Protein AF-A0A8B6D9P3-F1 (afdb_monomer_lite)

Structure (mmCIF, N/CA/C/O backbone):
data_AF-A0A8B6D9P3-F1
#
_entry.id   AF-A0A8B6D9P3-F1
#
loop_
_atom_site.group_PDB
_atom_site.id
_atom_site.type_symbol
_atom_site.label_atom_id
_atom_site.label_alt_id
_atom_site.label_comp_id
_atom_site.label_asym_id
_atom_site.label_entity_id
_atom_site.label_seq_id
_atom_site.pdbx_PDB_ins_code
_atom_site.Cartn_x
_atom_site.Cartn_y
_atom_site.Cartn_z
_atom_site.occupancy
_atom_site.B_iso_or_equiv
_atom_site.auth_seq_id
_atom_site.auth_comp_id
_atom_site.auth_asym_id
_atom_site.auth_atom_id
_atom_site.pdbx_PDB_model_num
ATOM 1 N N . MET A 1 1 ? 43.487 22.017 25.900 1.00 60.53 1 MET A N 1
ATOM 2 C CA . MET A 1 1 ? 42.516 20.921 25.795 1.00 60.53 1 MET A CA 1
ATOM 3 C C . MET A 1 1 ? 42.635 20.328 24.406 1.00 60.53 1 MET A C 1
ATOM 5 O O . MET A 1 1 ? 42.519 21.079 23.437 1.00 60.53 1 MET A O 1
ATOM 9 N N . THR A 1 2 ? 42.967 19.046 24.309 1.00 69.00 2 THR A N 1
ATOM 10 C CA . THR A 1 2 ? 43.024 18.336 23.023 1.00 69.00 2 THR A CA 1
ATOM 11 C C . THR A 1 2 ? 41.610 18.171 22.448 1.00 69.00 2 THR A C 1
ATOM 13 O O . THR A 1 2 ? 40.619 18.300 23.165 1.00 69.00 2 THR A O 1
ATOM 16 N N . ILE A 1 3 ? 41.483 17.923 21.140 1.00 61.78 3 ILE A N 1
ATOM 17 C CA . ILE A 1 3 ? 40.172 17.680 20.505 1.00 61.78 3 ILE A CA 1
ATOM 18 C C . ILE A 1 3 ? 39.474 16.472 21.157 1.00 61.78 3 ILE A C 1
ATOM 20 O O . ILE A 1 3 ? 38.273 16.517 21.395 1.00 61.78 3 ILE A O 1
ATOM 24 N N . LEU A 1 4 ? 40.238 15.438 21.520 1.00 55.12 4 LEU A N 1
ATOM 25 C CA . LEU A 1 4 ? 39.739 14.230 22.186 1.00 55.12 4 LEU A CA 1
ATOM 26 C C . LEU A 1 4 ? 39.183 14.513 23.592 1.00 55.12 4 LEU A C 1
ATOM 28 O O . LEU A 1 4 ? 38.109 14.027 23.927 1.00 55.12 4 LEU A O 1
ATOM 32 N N . GLU A 1 5 ? 39.858 15.352 24.382 1.00 67.69 5 GLU A N 1
ATOM 33 C CA . GLU A 1 5 ? 39.357 15.792 25.695 1.00 67.69 5 GLU A CA 1
ATOM 34 C C . GLU A 1 5 ? 38.043 16.573 25.577 1.00 67.69 5 GLU A C 1
ATOM 36 O O . GLU A 1 5 ? 37.143 16.389 26.390 1.00 67.69 5 GLU A O 1
ATOM 41 N N . LYS A 1 6 ? 37.903 17.414 24.544 1.00 69.12 6 LYS A N 1
ATOM 42 C CA . LYS A 1 6 ? 36.648 18.132 24.286 1.00 69.12 6 LYS A CA 1
ATOM 43 C C . LYS A 1 6 ? 35.506 17.151 24.008 1.00 69.12 6 LYS A C 1
ATOM 45 O O . LYS A 1 6 ? 34.470 17.236 24.666 1.00 69.12 6 LYS A O 1
ATOM 50 N N . PHE A 1 7 ? 35.713 16.197 23.096 1.00 71.12 7 PHE A N 1
ATOM 51 C CA . PHE A 1 7 ? 34.711 15.176 22.769 1.00 71.12 7 PHE A CA 1
ATOM 52 C C . PHE A 1 7 ? 34.274 14.357 23.991 1.00 71.12 7 PHE A C 1
ATOM 54 O O . PHE A 1 7 ? 33.077 14.141 24.150 1.00 71.12 7 PHE A O 1
ATOM 61 N N . SER A 1 8 ? 35.201 13.978 24.879 1.00 75.94 8 SER A N 1
ATOM 62 C CA . SER A 1 8 ? 34.881 13.257 26.125 1.00 75.94 8 SER A CA 1
ATOM 63 C C . SER A 1 8 ? 33.897 14.028 27.009 1.00 75.94 8 SER A C 1
ATOM 65 O O . SER A 1 8 ? 32.928 13.463 27.497 1.00 75.94 8 SER A O 1
ATOM 67 N N . ILE A 1 9 ? 34.097 15.339 27.166 1.00 78.50 9 ILE A N 1
ATOM 68 C CA . ILE A 1 9 ? 33.238 16.189 28.008 1.00 78.50 9 ILE A CA 1
ATOM 69 C C . ILE A 1 9 ? 31.830 16.325 27.412 1.00 78.50 9 ILE A C 1
ATOM 71 O O . ILE A 1 9 ? 30.841 16.374 28.141 1.00 78.50 9 ILE A O 1
ATOM 75 N N . PHE A 1 10 ? 31.725 16.392 26.082 1.00 80.12 10 PHE A N 1
ATOM 76 C CA . PHE A 1 10 ? 30.421 16.409 25.419 1.00 80.12 10 PHE A CA 1
ATOM 77 C C . PHE A 1 10 ? 29.696 15.067 25.563 1.00 80.12 10 PHE A C 1
ATOM 79 O O . PHE A 1 10 ? 28.493 15.064 25.809 1.00 80.12 10 PHE A O 1
ATOM 86 N N . ASP A 1 11 ? 30.413 13.948 25.441 1.00 80.94 11 ASP A N 1
ATOM 87 C CA . ASP A 1 11 ? 29.839 12.614 25.629 1.00 80.94 11 ASP A CA 1
ATOM 88 C C . ASP A 1 11 ? 29.349 12.414 27.072 1.00 80.94 11 ASP A C 1
ATOM 90 O O . ASP A 1 11 ? 28.212 12.007 27.282 1.00 80.94 11 ASP A O 1
ATOM 94 N N . GLU A 1 12 ? 30.131 12.823 28.075 1.00 86.06 12 GLU A N 1
ATOM 95 C CA . GLU A 1 12 ? 29.712 12.811 29.485 1.00 86.06 12 GLU A CA 1
ATOM 96 C C . GLU A 1 12 ? 28.442 13.642 29.722 1.00 86.06 12 GLU A C 1
ATOM 98 O O . GLU A 1 12 ? 27.504 13.187 30.384 1.00 86.06 12 GLU A O 1
ATOM 103 N N . TRP A 1 13 ? 28.375 14.847 29.145 1.00 88.56 13 TRP A N 1
ATOM 104 C CA . TRP A 1 13 ? 27.174 15.678 29.212 1.00 88.56 13 TRP A CA 1
ATOM 105 C C . TRP A 1 13 ? 25.974 14.999 28.537 1.00 88.56 13 TRP A C 1
ATOM 107 O O . TRP A 1 13 ? 24.879 14.978 29.100 1.00 88.56 13 TRP A O 1
ATOM 117 N N . TYR A 1 14 ? 26.178 14.408 27.358 1.00 85.12 14 TYR A N 1
ATOM 118 C CA . TYR A 1 14 ? 25.147 13.713 26.591 1.00 85.12 14 TYR A CA 1
ATOM 119 C C . TYR A 1 14 ? 24.586 12.502 27.354 1.00 85.12 14 TYR A C 1
ATOM 121 O O . TYR A 1 14 ? 23.367 12.369 27.470 1.00 85.12 14 TYR A O 1
ATOM 129 N N . GLN A 1 15 ? 25.449 11.673 27.952 1.00 84.81 15 GLN A N 1
ATOM 130 C CA . GLN A 1 15 ? 25.033 10.544 28.795 1.00 84.81 15 GLN A CA 1
ATOM 131 C C . GLN A 1 15 ? 24.275 11.010 30.045 1.00 84.81 15 GLN A C 1
ATOM 133 O O . GLN A 1 15 ? 23.259 10.420 30.415 1.00 84.81 15 GLN A O 1
ATOM 138 N N . SER A 1 16 ? 24.711 12.110 30.667 1.00 88.88 16 SER A N 1
ATOM 139 C CA . SER A 1 16 ? 23.991 12.708 31.796 1.00 88.88 16 SER A CA 1
ATOM 140 C C . SER A 1 16 ? 22.577 13.154 31.404 1.00 88.88 16 SER A C 1
ATOM 142 O O . SER A 1 16 ? 21.635 12.909 32.156 1.00 88.88 16 SER A O 1
ATOM 144 N N . GLN A 1 17 ? 22.395 13.752 30.220 1.00 89.56 17 GLN A N 1
ATOM 145 C CA . GLN A 1 17 ? 21.062 14.145 29.750 1.00 89.56 17 GLN A CA 1
ATOM 146 C C . GLN A 1 17 ? 20.162 12.944 29.430 1.00 89.56 17 GLN A C 1
ATOM 148 O O . GLN A 1 17 ? 18.963 13.014 29.701 1.00 89.56 17 GLN A O 1
ATOM 153 N N . ILE A 1 18 ? 20.717 11.847 28.900 1.00 84.38 18 ILE A N 1
ATOM 154 C CA . ILE A 1 18 ? 19.973 10.592 28.701 1.00 84.38 18 ILE A CA 1
ATOM 155 C C . ILE A 1 18 ? 19.410 10.096 30.035 1.00 84.38 18 ILE A C 1
ATOM 157 O O . ILE A 1 18 ? 18.200 9.915 30.145 1.00 84.38 18 ILE A O 1
ATOM 161 N N . SER A 1 19 ? 20.261 9.971 31.058 1.00 87.00 19 SER A N 1
ATOM 162 C CA . SER A 1 19 ? 19.848 9.494 32.385 1.00 87.00 19 SER A CA 1
ATOM 163 C C . SER A 1 19 ? 18.734 10.354 32.993 1.00 87.00 19 SER A C 1
ATOM 165 O O . SER A 1 19 ? 17.791 9.823 33.570 1.00 87.00 19 SER A O 1
ATOM 167 N N . ILE A 1 20 ? 18.795 11.681 32.832 1.00 88.00 20 ILE A N 1
ATOM 168 C CA . ILE A 1 20 ? 17.760 12.588 33.355 1.00 88.00 20 ILE A CA 1
ATOM 169 C C . ILE A 1 20 ? 16.422 12.392 32.627 1.00 88.00 20 ILE A C 1
ATOM 171 O O . ILE A 1 20 ? 15.363 12.410 33.258 1.00 88.00 20 ILE A O 1
ATOM 175 N N . ILE A 1 21 ? 16.443 12.210 31.303 1.00 86.38 21 ILE A N 1
ATOM 176 C CA . ILE A 1 21 ? 15.225 11.935 30.526 1.00 86.38 21 ILE A CA 1
ATOM 177 C C . ILE A 1 21 ? 14.620 10.590 30.940 1.00 86.38 21 ILE A C 1
ATOM 179 O O . ILE A 1 21 ? 13.402 10.504 31.103 1.00 86.38 21 ILE A O 1
ATOM 183 N N . GLU A 1 22 ? 15.452 9.570 31.148 1.00 84.25 22 GLU A N 1
ATOM 184 C CA . GLU A 1 22 ? 15.020 8.255 31.629 1.00 84.25 22 GLU A CA 1
ATOM 185 C C . GLU A 1 22 ? 14.386 8.345 33.020 1.00 84.25 22 GLU A C 1
ATOM 187 O O . GLU A 1 22 ? 13.292 7.818 33.215 1.00 84.25 22 GLU A O 1
ATOM 192 N N . ASP A 1 23 ? 14.977 9.095 33.952 1.00 86.50 23 ASP A N 1
ATOM 193 C CA . ASP A 1 23 ? 14.409 9.324 35.286 1.00 86.50 23 ASP A CA 1
ATOM 194 C C . ASP A 1 23 ? 13.053 10.046 35.220 1.00 86.50 23 ASP A C 1
ATOM 196 O O . ASP A 1 23 ? 12.081 9.647 35.873 1.00 86.50 23 ASP A O 1
ATOM 200 N N . ILE A 1 24 ? 12.936 11.094 34.393 1.00 87.44 24 ILE A N 1
ATOM 201 C CA . ILE A 1 24 ? 11.656 11.781 34.141 1.00 87.44 24 ILE A CA 1
ATOM 202 C C . ILE A 1 24 ? 10.626 10.797 33.567 1.00 87.44 24 ILE A C 1
ATOM 204 O O . ILE A 1 24 ? 9.446 10.839 33.951 1.00 87.44 24 ILE A O 1
ATOM 208 N N . GLY A 1 25 ? 11.086 9.915 32.680 1.00 83.50 25 GLY A N 1
ATOM 209 C CA . GLY A 1 25 ? 10.365 8.777 32.132 1.00 83.50 25 GLY A CA 1
ATOM 210 C C . GLY A 1 25 ? 9.822 7.869 33.226 1.00 83.50 25 GLY A C 1
ATOM 211 O O . GLY A 1 25 ? 8.609 7.779 33.373 1.00 83.50 25 GLY A O 1
ATOM 212 N N . LEU A 1 26 ? 10.689 7.279 34.045 1.00 81.94 26 LEU A N 1
ATOM 213 C CA . LEU A 1 26 ? 10.340 6.340 35.116 1.00 81.94 26 LEU A CA 1
ATOM 214 C C . LEU A 1 26 ? 9.342 6.923 36.124 1.00 81.94 26 LEU A C 1
ATOM 216 O O . LEU A 1 26 ? 8.419 6.236 36.563 1.00 81.94 26 LEU A O 1
ATOM 220 N N . ILE A 1 27 ? 9.479 8.207 36.470 1.00 82.50 27 ILE A N 1
ATOM 221 C CA . ILE A 1 27 ? 8.565 8.878 37.407 1.00 82.50 27 ILE A CA 1
ATOM 222 C C . ILE A 1 27 ? 7.176 9.082 36.779 1.00 82.50 27 ILE A C 1
ATOM 224 O O . ILE A 1 27 ? 6.161 9.038 37.476 1.00 82.50 27 ILE A O 1
ATOM 228 N N . SER A 1 28 ? 7.115 9.376 35.480 1.00 82.31 28 SER A N 1
ATOM 229 C CA . SER A 1 28 ? 5.872 9.787 34.803 1.00 82.31 28 SER A CA 1
ATOM 230 C C . SER A 1 28 ? 5.165 8.626 34.097 1.00 82.31 28 SER A C 1
ATOM 232 O O . SER A 1 28 ? 3.953 8.675 33.873 1.00 82.31 28 SER A O 1
ATOM 234 N N . LEU A 1 29 ? 5.920 7.582 33.762 1.00 80.69 29 LEU A N 1
ATOM 235 C CA . LEU A 1 29 ? 5.552 6.428 32.952 1.00 80.69 29 LEU A CA 1
ATOM 236 C C . LEU A 1 29 ? 6.044 5.156 33.672 1.00 80.69 29 LEU A C 1
ATOM 238 O O . LEU A 1 29 ? 7.065 4.588 33.287 1.00 80.69 29 LEU A O 1
ATOM 242 N N . PRO A 1 30 ? 5.347 4.706 34.733 1.00 70.25 30 PRO A N 1
ATOM 243 C CA . PRO A 1 30 ? 5.774 3.544 35.505 1.00 70.25 30 PRO A CA 1
ATOM 244 C C . PRO A 1 30 ? 5.881 2.288 34.629 1.00 70.25 30 PRO A C 1
ATOM 246 O O . PRO A 1 30 ? 5.068 2.056 33.727 1.00 70.25 30 PRO A O 1
ATOM 249 N N . GLU A 1 31 ? 6.897 1.473 34.905 1.00 61.34 31 GLU A N 1
ATOM 250 C CA . GLU A 1 31 ? 7.169 0.246 34.158 1.00 61.34 31 GLU A CA 1
ATOM 251 C C . GLU A 1 31 ? 6.019 -0.771 34.272 1.00 61.34 31 GLU A C 1
ATOM 253 O O . GLU A 1 31 ? 5.382 -0.926 35.316 1.00 61.34 31 GLU A O 1
ATOM 258 N N . GLY A 1 32 ? 5.756 -1.496 33.179 1.00 57.75 32 GLY A N 1
ATOM 259 C CA . GLY A 1 32 ? 4.773 -2.585 33.136 1.00 57.75 32 GLY A CA 1
ATOM 260 C C . GLY A 1 32 ? 3.338 -2.182 32.767 1.00 57.75 32 GLY A C 1
ATOM 261 O O . GLY A 1 32 ? 2.469 -3.054 32.660 1.00 57.75 32 GLY A O 1
ATOM 262 N N . GLU A 1 33 ? 3.058 -0.897 32.522 1.00 57.69 33 GLU A N 1
ATOM 263 C CA . GLU A 1 33 ? 1.750 -0.464 32.021 1.00 57.69 33 GLU A CA 1
ATOM 264 C C . GLU A 1 33 ? 1.594 -0.700 30.508 1.00 57.69 33 GLU A C 1
ATOM 266 O O . GLU A 1 33 ? 2.390 -0.255 29.690 1.00 57.69 33 GLU A O 1
ATOM 271 N N . LYS A 1 34 ? 0.500 -1.369 30.112 1.00 53.56 34 LYS A N 1
ATOM 272 C CA . LYS A 1 34 ? 0.204 -1.699 28.702 1.00 53.56 34 LYS A CA 1
ATOM 273 C C . LYS A 1 34 ? -0.189 -0.501 27.833 1.00 53.56 34 LYS A C 1
ATOM 275 O O . LYS A 1 34 ? -0.298 -0.667 26.626 1.00 53.56 34 LYS A O 1
ATOM 280 N N . ASN A 1 35 ? -0.528 0.641 28.433 1.00 59.06 35 ASN A N 1
ATOM 281 C CA . ASN A 1 35 ? -0.892 1.885 27.753 1.00 59.06 35 ASN A CA 1
ATOM 282 C C . ASN A 1 35 ? -0.816 3.045 28.749 1.00 59.06 35 ASN A C 1
ATOM 284 O O . ASN A 1 35 ? -1.537 3.030 29.747 1.00 59.06 35 ASN A O 1
ATOM 288 N N . TYR A 1 36 ? -0.049 4.081 28.423 1.00 72.56 36 TYR A N 1
ATOM 289 C CA . TYR A 1 36 ? -0.008 5.303 29.220 1.00 72.56 36 TYR A CA 1
ATOM 290 C C . TYR A 1 36 ? -1.208 6.201 28.915 1.00 72.56 36 TYR A C 1
ATOM 292 O O . TYR A 1 36 ? -1.603 6.419 27.768 1.00 72.56 36 TYR A O 1
ATOM 300 N N . THR A 1 37 ? -1.814 6.739 29.963 1.00 72.19 37 THR A N 1
ATOM 301 C CA . THR A 1 37 ? -2.905 7.705 29.863 1.00 72.19 37 THR A CA 1
ATOM 302 C C . THR A 1 37 ? -2.398 9.058 29.358 1.00 72.19 37 THR A C 1
ATOM 304 O O . THR A 1 37 ? -1.258 9.449 29.599 1.00 72.19 37 THR A O 1
ATOM 307 N N . ALA A 1 38 ? -3.286 9.846 28.742 1.00 68.19 38 ALA A N 1
ATOM 308 C CA . ALA A 1 38 ? -2.976 11.223 28.338 1.00 68.19 38 ALA A CA 1
ATOM 309 C C . ALA A 1 38 ? -2.481 12.094 29.511 1.00 68.19 38 ALA A C 1
ATOM 311 O O . ALA A 1 38 ? -1.729 13.038 29.305 1.00 68.19 38 ALA A O 1
ATOM 312 N N . LYS A 1 39 ? -2.879 11.764 30.749 1.00 71.44 39 LYS A N 1
ATOM 313 C CA . LYS A 1 39 ? -2.414 12.445 31.960 1.00 71.44 39 LYS A CA 1
ATOM 314 C C . LYS A 1 39 ? -0.947 12.128 32.269 1.00 71.44 39 LYS A C 1
ATOM 316 O O . LYS A 1 39 ? -0.218 13.040 32.627 1.00 71.44 39 LYS A O 1
ATOM 321 N N . GLN A 1 40 ? -0.527 10.873 32.117 1.00 76.69 40 GLN A N 1
ATOM 322 C CA . GLN A 1 40 ? 0.861 10.441 32.335 1.00 76.69 40 GLN A CA 1
ATOM 323 C C . GLN A 1 40 ? 1.800 10.999 31.261 1.00 76.69 40 GLN A C 1
ATOM 325 O O . GLN A 1 40 ? 2.855 11.534 31.579 1.00 76.69 40 GLN A O 1
ATOM 330 N N . GLN A 1 41 ? 1.366 10.978 29.998 1.00 75.12 41 GLN A N 1
ATOM 331 C CA . GLN A 1 41 ? 2.103 11.622 28.907 1.00 75.12 41 GLN A CA 1
ATOM 332 C C . GLN A 1 41 ? 2.234 13.131 29.141 1.00 75.12 41 GLN A C 1
ATOM 334 O O . GLN A 1 41 ? 3.318 13.687 29.020 1.00 75.12 41 GLN A O 1
ATOM 339 N N . HIS A 1 42 ? 1.147 13.797 29.539 1.00 74.06 42 HIS A N 1
ATOM 340 C CA . HIS A 1 42 ? 1.189 15.216 29.883 1.00 74.06 42 HIS A CA 1
ATOM 341 C C . HIS A 1 42 ? 2.130 15.511 31.063 1.00 74.06 42 HIS A C 1
ATOM 343 O O . HIS A 1 42 ? 2.860 16.495 31.014 1.00 74.06 42 HIS A O 1
ATOM 349 N N . ASP A 1 43 ? 2.153 14.658 32.090 1.00 81.06 43 ASP A N 1
ATOM 350 C CA . ASP A 1 43 ? 3.057 14.798 33.239 1.00 81.06 43 ASP A CA 1
ATOM 351 C C . ASP A 1 43 ? 4.535 14.656 32.832 1.00 81.06 43 ASP A C 1
ATOM 353 O O . ASP A 1 43 ? 5.369 15.447 33.274 1.00 81.06 43 ASP A O 1
ATOM 357 N N . PHE A 1 44 ? 4.845 13.732 31.913 1.00 86.06 44 PHE A N 1
ATOM 358 C CA . PHE A 1 44 ? 6.174 13.622 31.305 1.00 86.06 44 PHE A CA 1
ATOM 359 C C . PHE A 1 44 ? 6.574 14.923 30.598 1.00 86.06 44 PHE A C 1
ATOM 361 O O . PHE A 1 44 ? 7.595 15.513 30.945 1.00 86.06 44 PHE A O 1
ATOM 368 N N . PHE A 1 45 ? 5.749 15.423 29.666 1.00 82.44 45 PHE A N 1
ATOM 369 C CA . PHE A 1 45 ? 6.069 16.646 28.914 1.00 82.44 45 PHE A CA 1
ATOM 370 C C . PHE A 1 45 ? 6.231 17.857 29.837 1.00 82.44 45 PHE A C 1
ATOM 372 O O . PHE A 1 45 ? 7.120 18.681 29.636 1.00 82.44 45 PHE A O 1
ATOM 379 N N . MET A 1 46 ? 5.409 17.960 30.884 1.00 84.88 46 MET A N 1
ATOM 380 C CA . MET A 1 46 ? 5.523 19.032 31.873 1.00 84.88 46 MET A CA 1
ATOM 381 C C . MET A 1 46 ? 6.851 18.976 32.636 1.00 84.88 46 MET A C 1
ATOM 383 O O . MET A 1 46 ? 7.481 20.015 32.837 1.00 84.88 46 MET A O 1
ATOM 387 N N . LYS A 1 47 ? 7.304 17.787 33.048 1.00 85.06 47 LYS A N 1
ATOM 388 C CA . LYS A 1 47 ? 8.588 17.620 33.748 1.00 85.06 47 LYS A CA 1
ATOM 389 C C . LYS A 1 47 ? 9.786 17.791 32.819 1.00 85.06 47 LYS A C 1
ATOM 391 O O . LYS A 1 47 ? 10.749 18.441 33.214 1.00 85.06 47 LYS A O 1
ATOM 396 N N . PHE A 1 48 ? 9.700 17.305 31.584 1.00 87.56 48 PHE A N 1
ATOM 397 C CA . PHE A 1 48 ? 10.716 17.521 30.557 1.00 87.56 48 PHE A CA 1
ATOM 398 C C . PHE A 1 48 ? 10.885 19.013 30.236 1.00 87.56 48 PHE A C 1
ATOM 400 O O . PHE A 1 48 ? 11.990 19.549 30.305 1.00 87.56 48 PHE A O 1
ATOM 407 N N . HIS A 1 49 ? 9.786 19.738 30.009 1.00 82.56 49 HIS A N 1
ATOM 408 C CA . HIS A 1 49 ? 9.844 21.188 29.821 1.00 82.56 49 HIS A CA 1
ATOM 409 C C . HIS A 1 49 ? 10.338 21.930 31.065 1.00 82.56 49 HIS A C 1
ATOM 411 O O . HIS A 1 49 ? 11.008 22.954 30.939 1.00 82.56 49 HIS A O 1
ATOM 417 N N . LYS A 1 50 ? 10.045 21.433 32.270 1.00 88.00 50 LYS A N 1
ATOM 418 C CA . LYS A 1 50 ? 10.604 21.996 33.503 1.00 88.00 50 LYS A CA 1
ATOM 419 C C . LYS A 1 50 ? 12.124 21.811 33.566 1.00 88.00 50 LYS A C 1
ATOM 421 O O . LYS A 1 50 ? 12.807 22.745 33.973 1.00 88.00 50 LYS A O 1
ATOM 426 N N . HIS A 1 51 ? 12.644 20.662 33.133 1.00 88.62 51 HIS A N 1
ATOM 427 C CA . HIS A 1 51 ? 14.086 20.414 33.027 1.00 88.62 51 HIS A CA 1
ATOM 428 C C . HIS A 1 51 ? 14.754 21.350 32.016 1.00 88.62 51 HIS A C 1
ATOM 430 O O . HIS A 1 51 ? 15.727 22.014 32.360 1.00 88.62 51 HIS A O 1
ATOM 436 N N . LEU A 1 52 ? 14.175 21.512 30.822 1.00 82.62 52 LEU A N 1
ATOM 437 C CA . LEU A 1 52 ? 14.684 22.435 29.793 1.00 82.62 52 LEU A CA 1
ATOM 438 C C . LEU A 1 52 ? 14.743 23.902 30.243 1.00 82.62 52 LEU A C 1
ATOM 440 O O . LEU A 1 52 ? 15.537 24.679 29.724 1.00 82.62 52 LEU A O 1
ATOM 444 N N . ASN A 1 53 ? 13.904 24.290 31.202 1.00 82.31 53 ASN A N 1
ATOM 445 C CA . ASN A 1 53 ? 13.896 25.637 31.771 1.00 82.31 53 ASN A CA 1
ATOM 446 C C . ASN A 1 53 ? 14.597 25.712 33.138 1.00 82.31 53 ASN A C 1
ATOM 448 O O . ASN A 1 53 ? 14.531 26.744 33.805 1.00 82.31 53 ASN A O 1
ATOM 452 N N . SER A 1 54 ? 15.234 24.627 33.585 1.00 86.38 54 SER A N 1
ATOM 453 C CA . SER A 1 54 ? 15.927 24.588 34.868 1.00 86.38 54 SER A CA 1
ATOM 454 C C . SER A 1 54 ? 17.250 25.349 34.804 1.00 86.38 54 SER A C 1
ATOM 456 O O . SER A 1 54 ? 17.956 25.341 33.792 1.00 86.38 54 SER A O 1
ATOM 458 N N . GLU A 1 55 ? 17.620 25.986 35.917 1.00 83.06 55 GLU A N 1
ATOM 459 C CA . GLU A 1 55 ? 18.943 26.603 36.055 1.00 83.06 55 GLU A CA 1
ATOM 460 C C . GLU A 1 55 ? 20.059 25.564 35.909 1.00 83.06 55 GLU A C 1
ATOM 462 O O . GLU A 1 55 ? 21.113 25.870 35.362 1.00 83.06 55 GLU A O 1
ATOM 467 N N . GLU A 1 56 ? 19.810 24.325 36.334 1.00 84.88 56 GLU A N 1
ATOM 468 C CA . GLU A 1 56 ? 20.735 23.201 36.210 1.00 84.88 56 GLU A CA 1
ATOM 469 C C . GLU A 1 56 ? 21.064 22.897 34.744 1.00 84.88 56 GLU A C 1
ATOM 471 O O . GLU A 1 56 ? 22.235 22.903 34.357 1.00 84.88 56 GLU A O 1
ATOM 476 N N . TYR A 1 57 ? 20.043 22.746 33.896 1.00 85.50 57 TYR A N 1
ATOM 477 C CA . TYR A 1 57 ? 20.235 22.557 32.461 1.00 85.50 57 TYR A CA 1
ATOM 478 C C . TYR A 1 57 ? 20.937 23.761 31.824 1.00 85.50 57 TYR A C 1
ATOM 480 O O . TYR A 1 57 ? 21.955 23.594 31.148 1.00 85.50 57 TYR A O 1
ATOM 488 N N . VAL A 1 58 ? 20.459 24.982 32.090 1.00 81.62 58 VAL A N 1
ATOM 489 C CA . VAL A 1 58 ? 21.045 26.213 31.535 1.00 81.62 58 VAL A CA 1
ATOM 490 C C . VAL A 1 58 ? 22.525 26.342 31.910 1.00 81.62 58 VAL A C 1
ATOM 492 O O . VAL A 1 58 ? 23.350 26.685 31.061 1.00 81.62 58 VAL A O 1
ATOM 495 N N . ASN A 1 59 ? 22.885 26.036 33.157 1.00 83.62 59 ASN A N 1
ATOM 496 C CA . ASN A 1 59 ? 24.262 26.087 33.638 1.00 83.62 59 ASN A CA 1
ATOM 497 C C . ASN A 1 59 ? 25.115 24.944 33.074 1.00 83.62 59 ASN A C 1
ATOM 499 O O . ASN A 1 59 ? 26.281 25.181 32.751 1.00 83.62 59 ASN A O 1
ATOM 503 N N . SER A 1 60 ? 24.551 23.748 32.876 1.00 85.69 60 SER A N 1
ATOM 504 C CA . SER A 1 60 ? 25.247 22.631 32.218 1.00 85.69 60 SER A CA 1
ATOM 505 C C . SER A 1 60 ? 25.613 22.976 30.769 1.00 85.69 60 SER A C 1
ATOM 507 O O . SER A 1 60 ? 26.749 22.766 30.336 1.00 85.69 60 SER A O 1
ATOM 509 N N . VAL A 1 61 ? 24.690 23.614 30.040 1.00 82.38 61 VAL A N 1
ATOM 510 C CA . VAL A 1 61 ? 24.901 24.035 28.654 1.00 82.38 61 VAL A CA 1
ATOM 511 C C . VAL A 1 61 ? 25.910 25.175 28.596 1.00 82.38 61 VAL A C 1
ATOM 513 O O . VAL A 1 61 ? 26.856 25.093 27.822 1.00 82.38 61 VAL A O 1
ATOM 516 N N . LYS A 1 62 ? 25.792 26.198 29.453 1.00 80.81 62 LYS A N 1
ATOM 517 C CA . LYS A 1 62 ? 26.781 27.291 29.532 1.00 80.81 62 LYS A CA 1
ATOM 518 C C . LYS A 1 62 ? 28.186 26.781 29.858 1.00 80.81 62 LYS A C 1
ATOM 520 O O . LYS A 1 62 ? 29.147 27.213 29.224 1.00 80.81 62 LYS A O 1
ATOM 525 N N . SER A 1 63 ? 28.301 25.847 30.803 1.00 81.62 63 SER A N 1
ATOM 526 C CA . SER A 1 63 ? 29.583 25.236 31.177 1.00 81.62 63 SER A CA 1
ATOM 527 C C . SER A 1 63 ? 30.192 24.487 29.997 1.00 81.62 63 SER A C 1
ATOM 529 O O . SER A 1 63 ? 31.356 24.707 29.669 1.00 81.62 63 SER A O 1
ATOM 531 N N . THR A 1 64 ? 29.383 23.699 29.287 1.00 80.62 64 THR A N 1
ATOM 532 C CA . THR A 1 64 ? 29.820 22.974 28.088 1.00 80.62 64 THR A CA 1
ATOM 533 C C . THR A 1 64 ? 30.221 23.945 26.973 1.00 80.62 64 THR A C 1
ATOM 535 O O . THR A 1 64 ? 31.318 23.841 26.438 1.00 80.62 64 THR A O 1
ATOM 538 N N . ILE A 1 65 ? 29.410 24.966 26.674 1.00 78.44 65 ILE A N 1
ATOM 539 C CA . ILE A 1 65 ? 29.682 25.971 25.629 1.00 78.44 65 ILE A CA 1
ATOM 540 C C . ILE A 1 65 ? 30.975 26.743 25.894 1.00 78.44 65 ILE A C 1
ATOM 542 O O . ILE A 1 65 ? 31.738 26.966 24.955 1.00 78.44 65 ILE A O 1
ATOM 546 N N . SER A 1 66 ? 31.260 27.101 27.151 1.00 75.88 66 SER A N 1
ATOM 547 C CA . SER A 1 66 ? 32.467 27.858 27.527 1.00 75.88 66 SER A CA 1
ATOM 548 C C . SER A 1 66 ? 33.786 27.160 27.145 1.00 75.88 66 SER A C 1
ATOM 550 O O . SER A 1 66 ? 34.827 27.805 27.011 1.00 75.88 66 SER A O 1
ATOM 552 N N . ILE A 1 67 ? 33.742 25.843 26.911 1.00 75.31 67 ILE A N 1
ATOM 553 C CA . ILE A 1 67 ? 34.876 25.014 26.479 1.00 75.31 67 ILE A CA 1
ATOM 554 C C . ILE A 1 67 ? 35.068 25.060 24.947 1.00 75.31 67 ILE A C 1
ATOM 556 O O . ILE A 1 67 ? 36.186 24.893 24.429 1.00 75.31 67 ILE A O 1
ATOM 560 N N . TYR A 1 68 ? 33.984 25.297 24.207 1.00 69.44 68 TYR A N 1
ATOM 561 C CA . TYR A 1 68 ? 33.940 25.263 22.744 1.00 69.44 68 TYR A CA 1
ATOM 562 C C . TYR A 1 68 ? 33.976 26.645 22.098 1.00 69.44 68 TYR A C 1
ATOM 564 O O . TYR A 1 68 ? 34.559 26.777 21.023 1.00 69.44 68 TYR A O 1
ATOM 572 N N . SER A 1 69 ? 33.434 27.673 22.754 1.00 65.69 69 SER A N 1
ATOM 573 C CA . SER A 1 69 ? 33.451 29.044 22.252 1.00 65.69 69 SER A CA 1
ATOM 574 C C . SER A 1 69 ? 33.707 30.072 23.352 1.00 65.69 69 SER A C 1
ATOM 576 O O . SER A 1 69 ? 33.203 29.953 24.466 1.00 65.69 69 SER A O 1
ATOM 578 N N . LYS A 1 70 ? 34.486 31.105 23.009 1.00 61.38 70 LYS A N 1
ATOM 579 C CA . LYS A 1 70 ? 34.688 32.315 23.822 1.00 61.38 70 LYS A CA 1
ATOM 580 C C . LYS A 1 70 ? 33.840 33.502 23.345 1.00 61.38 70 LYS A C 1
ATOM 582 O O . LYS A 1 70 ? 33.811 34.516 24.032 1.00 61.38 70 LYS A O 1
ATOM 587 N N . ASP A 1 71 ? 33.173 33.379 22.195 1.00 61.03 71 ASP A N 1
ATOM 588 C CA . ASP A 1 71 ? 32.375 34.452 21.598 1.00 61.03 71 ASP A CA 1
ATOM 589 C C . ASP A 1 71 ? 30.916 34.379 22.058 1.00 61.03 71 ASP A C 1
ATOM 591 O O . ASP A 1 71 ? 30.217 33.390 21.824 1.00 61.03 71 ASP A O 1
ATOM 595 N N . GLU A 1 72 ? 30.416 35.468 22.645 1.00 58.09 72 GLU A N 1
ATOM 596 C CA . GLU A 1 72 ? 29.028 35.573 23.121 1.00 58.09 72 GLU A CA 1
ATOM 597 C C . GLU A 1 72 ? 27.998 35.349 21.997 1.00 58.09 72 GLU A C 1
ATOM 599 O O . GLU A 1 72 ? 26.944 34.758 22.234 1.00 58.09 72 GLU A O 1
ATOM 604 N N . GLY A 1 73 ? 28.324 35.725 20.754 1.00 57.00 73 GLY A N 1
ATOM 605 C CA . GLY A 1 73 ? 27.443 35.560 19.591 1.00 57.00 73 GLY A CA 1
ATOM 606 C C . GLY A 1 73 ? 27.235 34.108 19.136 1.00 57.00 73 GLY A C 1
ATOM 607 O O . GLY A 1 73 ? 26.190 33.786 18.578 1.00 57.00 73 GLY A O 1
ATOM 608 N N . THR A 1 74 ? 28.181 33.202 19.407 1.00 61.09 74 THR A N 1
ATOM 609 C CA . THR A 1 74 ? 28.029 31.770 19.072 1.00 61.09 74 THR A CA 1
ATOM 610 C C . THR A 1 74 ? 27.322 30.984 20.176 1.00 61.09 74 THR A C 1
ATOM 612 O O . THR A 1 74 ? 26.751 29.932 19.897 1.00 61.09 74 THR A O 1
ATOM 615 N N . SER A 1 75 ? 27.272 31.511 21.404 1.00 64.62 75 SER A N 1
ATOM 616 C CA . SER A 1 75 ? 26.601 30.881 22.551 1.00 64.62 75 SER A CA 1
ATOM 617 C C . SER A 1 75 ? 25.114 30.592 22.292 1.00 64.62 75 SER A C 1
ATOM 619 O O . SER A 1 75 ? 24.620 29.520 22.637 1.00 64.62 75 SER A O 1
ATOM 621 N N . ALA A 1 76 ? 24.413 31.494 21.596 1.00 67.31 76 ALA A N 1
ATOM 622 C CA . ALA A 1 76 ? 23.007 31.303 21.234 1.00 67.31 76 ALA A CA 1
ATOM 623 C C . ALA A 1 76 ? 22.794 30.121 20.268 1.00 67.31 76 ALA A C 1
ATOM 625 O O . ALA A 1 76 ? 21.867 29.333 20.451 1.00 67.31 76 ALA A O 1
ATOM 626 N N . ILE A 1 77 ? 23.680 29.962 19.279 1.00 69.06 77 ILE A N 1
ATOM 627 C CA . ILE A 1 77 ? 23.625 28.871 18.293 1.00 69.06 77 ILE A CA 1
ATOM 628 C C . ILE A 1 77 ? 23.894 27.528 18.978 1.00 69.06 77 ILE A C 1
ATOM 630 O O . ILE A 1 77 ? 23.163 26.562 18.766 1.00 69.06 77 ILE A O 1
ATOM 634 N N . TYR A 1 78 ? 24.900 27.468 19.854 1.00 69.75 78 TYR A N 1
ATOM 635 C CA . TYR A 1 78 ? 25.174 26.252 20.616 1.00 69.75 78 TYR A CA 1
ATOM 636 C C . TYR A 1 78 ? 24.035 25.908 21.578 1.00 69.75 78 TYR A C 1
ATOM 638 O O . TYR A 1 78 ? 23.682 24.741 21.703 1.00 69.75 78 TYR A O 1
ATOM 646 N N . TYR A 1 79 ? 23.410 26.895 22.221 1.00 75.69 79 TYR A N 1
ATOM 647 C CA . TYR A 1 79 ? 22.263 26.645 23.092 1.00 75.69 79 TYR A CA 1
ATOM 648 C C . TYR A 1 79 ? 21.078 26.042 22.320 1.00 75.69 79 TYR A C 1
ATOM 650 O O . TYR A 1 79 ? 20.455 25.081 22.778 1.00 75.69 79 TYR A O 1
ATOM 658 N N . GLN A 1 80 ? 20.799 26.555 21.117 1.00 75.38 80 GLN A N 1
ATOM 659 C CA . GLN A 1 80 ? 19.790 25.986 20.218 1.00 75.38 80 GLN A CA 1
ATOM 660 C C . GLN A 1 80 ? 20.140 24.551 19.808 1.00 75.38 80 GLN A C 1
ATOM 662 O O . GLN A 1 80 ? 19.283 23.673 19.876 1.00 75.38 80 GLN A O 1
ATOM 667 N N . PHE A 1 81 ? 21.400 24.295 19.450 1.00 75.75 81 PHE A N 1
ATOM 668 C CA . PHE A 1 81 ? 21.883 22.963 19.086 1.00 75.75 81 PHE A CA 1
ATOM 669 C C . PHE A 1 81 ? 21.744 21.949 20.235 1.00 75.75 81 PHE A C 1
ATOM 671 O O . PHE A 1 81 ? 21.189 20.869 20.042 1.00 75.75 81 PHE A O 1
ATOM 678 N N . MET A 1 82 ? 22.166 22.310 21.449 1.00 79.44 82 MET A N 1
ATOM 679 C CA . MET A 1 82 ? 22.067 21.448 22.637 1.00 79.44 82 MET A CA 1
ATOM 680 C C . MET A 1 82 ? 20.610 21.161 23.017 1.00 79.44 82 MET A C 1
ATOM 682 O O . MET A 1 82 ? 20.263 20.041 23.389 1.00 79.44 82 MET A O 1
ATOM 686 N N . THR A 1 83 ? 19.730 22.147 22.838 1.00 80.44 83 THR A N 1
ATOM 687 C CA . THR A 1 83 ? 18.287 21.974 23.051 1.00 80.44 83 THR A CA 1
ATOM 688 C C . THR A 1 83 ? 17.670 21.053 21.993 1.00 80.44 83 THR A C 1
ATOM 690 O O . THR A 1 83 ? 16.843 20.205 22.320 1.00 80.44 83 THR A O 1
ATOM 693 N N . ALA A 1 84 ? 18.101 21.154 20.732 1.00 76.12 84 ALA A N 1
ATOM 694 C CA . ALA A 1 84 ? 17.667 20.247 19.670 1.00 76.12 84 ALA A CA 1
ATOM 695 C C . ALA A 1 84 ? 18.096 18.792 19.934 1.00 76.12 84 ALA A C 1
ATOM 697 O O . ALA A 1 84 ? 17.319 17.872 19.675 1.00 76.12 84 ALA A O 1
ATOM 698 N N . ILE A 1 85 ? 19.286 18.577 20.511 1.00 76.81 85 ILE A N 1
ATOM 699 C CA . ILE A 1 85 ? 19.738 17.247 20.951 1.00 76.81 85 ILE A CA 1
ATOM 700 C C . ILE A 1 85 ? 18.792 16.667 22.009 1.00 76.81 85 ILE A C 1
ATOM 702 O O . ILE A 1 85 ? 18.452 15.490 21.936 1.00 76.81 85 ILE A O 1
ATOM 706 N N . LEU A 1 86 ? 18.303 17.470 22.954 1.00 81.12 86 LEU A N 1
ATOM 707 C CA . LEU A 1 86 ? 17.360 16.993 23.972 1.00 81.12 86 LEU A CA 1
ATOM 708 C C . LEU A 1 86 ? 15.995 16.607 23.400 1.00 81.12 86 LEU A C 1
ATOM 710 O O . LEU A 1 86 ? 15.458 15.577 23.791 1.00 81.12 86 LEU A O 1
ATOM 714 N N . PHE A 1 87 ? 15.461 17.360 22.436 1.00 76.19 87 PHE A N 1
ATOM 715 C CA . PHE A 1 87 ? 14.250 16.948 21.709 1.00 76.19 87 PHE A CA 1
ATOM 716 C C . PHE A 1 87 ? 14.470 15.661 20.898 1.00 76.19 87 PHE A C 1
ATOM 718 O O . PHE A 1 87 ? 13.564 14.837 20.756 1.00 76.19 87 PHE A O 1
ATOM 725 N N . TYR A 1 88 ? 15.681 15.455 20.375 1.00 74.06 88 TYR A N 1
ATOM 726 C CA . TYR A 1 88 ? 16.049 14.196 19.731 1.00 74.06 88 TYR A CA 1
ATOM 727 C C . TYR A 1 88 ? 16.096 13.030 20.734 1.00 74.06 88 TYR A C 1
ATOM 729 O O . TYR A 1 88 ? 15.551 11.963 20.450 1.00 74.06 88 TYR A O 1
ATOM 737 N N . LEU A 1 89 ? 16.684 13.235 21.916 1.00 75.94 89 LEU A N 1
ATOM 738 C CA . LEU A 1 89 ? 16.728 12.242 22.993 1.00 75.94 89 LEU A CA 1
ATOM 739 C C . LEU A 1 89 ? 15.333 11.903 23.535 1.00 75.94 89 LEU A C 1
ATOM 741 O O . LEU A 1 89 ? 15.019 10.731 23.718 1.00 75.94 89 LEU A O 1
ATOM 745 N N . GLU A 1 90 ? 14.472 12.905 23.716 1.00 81.88 90 GLU A N 1
ATOM 746 C CA . GLU A 1 90 ? 13.065 12.732 24.091 1.00 81.88 90 GLU A CA 1
ATOM 747 C C . GLU A 1 90 ? 12.334 11.827 23.093 1.00 81.88 90 GLU A C 1
ATOM 749 O O . GLU A 1 90 ? 11.666 10.859 23.463 1.00 81.88 90 GLU A O 1
ATOM 754 N N . ARG A 1 91 ? 12.490 12.115 21.798 1.00 74.94 91 ARG A N 1
ATOM 755 C CA . ARG A 1 91 ? 11.894 11.303 20.741 1.00 74.94 91 ARG A CA 1
ATOM 756 C C . ARG A 1 91 ? 12.434 9.878 20.765 1.00 74.94 91 ARG A C 1
ATOM 758 O O . ARG A 1 91 ? 11.651 8.949 20.600 1.00 74.94 91 ARG A O 1
ATOM 765 N N . ARG A 1 92 ? 13.740 9.704 20.976 1.00 73.94 92 ARG A N 1
ATOM 766 C CA . ARG A 1 92 ? 14.374 8.385 21.071 1.00 73.94 92 ARG A CA 1
ATOM 767 C C . ARG A 1 92 ? 13.816 7.573 22.240 1.00 73.94 92 ARG A C 1
ATOM 769 O O . ARG A 1 92 ? 13.423 6.435 22.030 1.00 73.94 92 ARG A O 1
ATOM 776 N N . PHE A 1 93 ? 13.661 8.185 23.412 1.00 77.69 93 PHE A N 1
ATOM 777 C CA . PHE A 1 93 ? 13.026 7.556 24.570 1.00 77.69 93 PHE A CA 1
ATOM 778 C C . PHE A 1 93 ? 11.614 7.025 24.239 1.00 77.69 93 PHE A C 1
ATOM 780 O O . PHE A 1 93 ? 11.281 5.883 24.553 1.00 77.69 93 PHE A O 1
ATOM 787 N N . PHE A 1 94 ? 10.794 7.800 23.518 1.00 69.56 94 PHE A N 1
ATOM 788 C CA . PHE A 1 94 ? 9.476 7.337 23.059 1.00 69.56 94 PHE A CA 1
ATOM 789 C C . PHE A 1 94 ? 9.513 6.330 21.902 1.00 69.56 94 PHE A C 1
ATOM 791 O O . PHE A 1 94 ? 8.535 5.605 21.720 1.00 69.56 94 PHE A O 1
ATOM 798 N N . GLU A 1 95 ? 10.578 6.298 21.101 1.00 68.06 95 GLU A N 1
ATOM 799 C CA . GLU A 1 95 ? 10.785 5.298 20.045 1.00 68.06 95 GLU A CA 1
ATOM 800 C C . GLU A 1 95 ? 11.252 3.948 20.610 1.00 68.06 95 GLU A C 1
ATOM 802 O O . GLU A 1 95 ? 10.930 2.922 20.013 1.00 68.06 95 GLU A O 1
ATOM 807 N N . ASP A 1 96 ? 11.909 3.941 21.775 1.00 65.50 96 ASP A N 1
ATOM 808 C CA . ASP A 1 96 ? 12.334 2.733 22.496 1.00 65.50 96 ASP A CA 1
ATOM 809 C C . ASP A 1 96 ? 11.210 2.162 23.394 1.00 65.50 96 ASP A C 1
ATOM 811 O O . ASP A 1 96 ? 11.098 0.949 23.581 1.00 65.50 96 ASP A O 1
ATOM 815 N N . LEU A 1 97 ? 10.280 3.004 23.857 1.00 63.75 97 LEU A N 1
ATOM 816 C CA . LEU A 1 97 ? 9.101 2.632 24.659 1.00 63.75 97 LEU A CA 1
ATOM 817 C C . LEU A 1 97 ? 8.174 1.526 24.070 1.00 63.75 97 LEU A C 1
ATOM 819 O O . LEU A 1 97 ? 7.646 0.719 24.841 1.00 63.75 97 LEU A O 1
ATOM 823 N N . PRO A 1 98 ? 7.945 1.415 22.742 1.00 53.31 98 PRO A N 1
ATOM 824 C CA . PRO A 1 98 ? 7.121 0.372 22.129 1.00 53.31 98 PRO A CA 1
ATOM 825 C C . PRO A 1 98 ? 7.680 -1.039 22.320 1.00 53.31 98 PRO A C 1
ATOM 827 O O . PRO A 1 98 ? 6.899 -1.986 22.310 1.00 53.31 98 PRO A O 1
ATOM 830 N N . SER A 1 99 ? 8.990 -1.193 22.556 1.00 48.72 99 SER A N 1
ATOM 831 C CA . SER A 1 99 ? 9.597 -2.501 22.846 1.00 48.72 99 SER A CA 1
ATOM 832 C C . SER A 1 99 ? 9.125 -3.105 24.184 1.00 48.72 99 SER A C 1
ATOM 834 O O . SER A 1 99 ? 9.187 -4.320 24.371 1.00 48.72 99 SER A O 1
ATOM 836 N N . HIS A 1 100 ? 8.542 -2.288 25.074 1.00 41.03 100 HIS A N 1
ATOM 837 C CA . HIS A 1 100 ? 7.924 -2.709 26.340 1.00 41.03 100 HIS A CA 1
ATOM 838 C C . HIS A 1 100 ? 6.389 -2.821 26.282 1.00 41.03 100 HIS A C 1
ATOM 840 O O . HIS A 1 100 ? 5.760 -3.388 27.182 1.00 41.03 100 HIS A O 1
ATOM 846 N N . LEU A 1 101 ? 5.759 -2.320 25.217 1.00 43.31 101 LEU A N 1
ATOM 847 C CA . LEU A 1 101 ? 4.315 -2.379 25.022 1.00 43.31 101 LEU A CA 1
ATOM 848 C C . LEU A 1 101 ? 3.971 -3.643 24.233 1.00 43.31 101 LEU A C 1
ATOM 850 O O . LEU A 1 101 ? 3.891 -3.635 23.009 1.00 43.31 101 LEU A O 1
ATOM 854 N N . ASN A 1 102 ? 3.724 -4.736 24.958 1.00 39.47 102 ASN A N 1
ATOM 855 C CA . ASN A 1 102 ? 3.122 -5.957 24.418 1.00 39.47 102 ASN A CA 1
ATOM 856 C C . ASN A 1 102 ? 1.725 -5.644 23.839 1.00 39.47 102 ASN A C 1
ATOM 858 O O . ASN A 1 102 ? 0.694 -5.798 24.506 1.00 39.47 102 ASN A O 1
ATOM 862 N N . LEU A 1 103 ? 1.684 -5.180 22.590 1.00 44.41 103 LEU A N 1
ATOM 863 C CA . LEU A 1 103 ? 0.476 -5.115 21.784 1.00 44.41 103 LEU A CA 1
ATOM 864 C C . LEU A 1 103 ? 0.067 -6.557 21.492 1.00 44.41 103 LEU A C 1
ATOM 866 O O . LEU A 1 103 ? 0.650 -7.226 20.645 1.00 44.41 103 LEU A O 1
ATOM 870 N N . GLN A 1 104 ? -0.935 -7.049 22.223 1.00 42.22 104 GLN A N 1
ATOM 871 C CA . GLN A 1 104 ? -1.586 -8.306 21.874 1.00 42.22 104 GLN A CA 1
ATOM 872 C C . GLN A 1 104 ? -2.044 -8.236 20.416 1.00 42.22 104 GLN A C 1
ATOM 874 O O . GLN A 1 104 ? -2.779 -7.322 20.032 1.00 42.22 104 GLN A O 1
ATOM 879 N N . GLU A 1 105 ? -1.607 -9.214 19.625 1.00 41.91 105 GLU A N 1
ATOM 880 C CA . GLU A 1 105 ? -2.039 -9.389 18.245 1.00 41.91 105 GLU A CA 1
ATOM 881 C C . GLU A 1 105 ? -3.576 -9.414 18.181 1.00 41.91 105 GLU A C 1
ATOM 883 O O . GLU A 1 105 ? -4.205 -10.249 18.840 1.00 41.91 105 GLU A O 1
ATOM 888 N N . PRO A 1 106 ? -4.222 -8.538 17.394 1.00 43.16 106 PRO A N 1
ATOM 889 C CA . PRO A 1 106 ? -5.649 -8.656 17.164 1.00 43.16 106 PRO A CA 1
ATOM 890 C C . PRO A 1 106 ? -5.924 -9.931 16.354 1.00 43.16 106 PRO A C 1
ATOM 892 O O . PRO A 1 106 ? -5.535 -10.043 15.190 1.00 43.16 106 PRO A O 1
ATOM 895 N N . GLU A 1 107 ? -6.655 -10.874 16.958 1.00 44.22 107 GLU A N 1
ATOM 896 C CA . GLU A 1 107 ? -7.081 -12.153 16.357 1.00 44.22 107 GLU A CA 1
ATOM 897 C C . GLU A 1 107 ? -7.752 -11.987 14.978 1.00 44.22 107 GLU A C 1
ATOM 899 O O . GLU A 1 107 ? -7.720 -12.888 14.145 1.00 44.22 107 GLU A O 1
ATOM 904 N N . SER A 1 108 ? -8.315 -10.811 14.692 1.00 44.03 108 SER A N 1
ATOM 905 C CA . SER A 1 108 ? -9.046 -10.508 13.460 1.00 44.03 108 SER A CA 1
ATOM 906 C C . SER A 1 108 ? -8.189 -10.256 12.211 1.00 44.03 108 SER A C 1
ATOM 908 O O . SER A 1 108 ? -8.769 -10.070 11.145 1.00 44.03 108 SER A O 1
ATOM 910 N N . ILE A 1 109 ? -6.853 -10.219 12.310 1.00 46.47 109 ILE A N 1
ATOM 911 C CA . ILE A 1 109 ? -5.963 -10.033 11.139 1.00 46.47 109 ILE A CA 1
ATOM 912 C C . ILE A 1 109 ? -5.145 -11.300 10.830 1.00 46.47 109 ILE A C 1
ATOM 914 O O . ILE A 1 109 ? -4.453 -11.358 9.819 1.00 46.47 109 ILE A O 1
ATOM 918 N N . LYS A 1 110 ? -5.286 -12.368 11.629 1.00 44.03 110 LYS A N 1
ATOM 919 C CA . LYS A 1 110 ? -4.565 -13.630 11.388 1.00 44.03 110 LYS A CA 1
ATOM 920 C C . LYS A 1 110 ? -4.998 -14.371 10.123 1.00 44.03 110 LYS A C 1
ATOM 922 O O . LYS A 1 110 ? -4.233 -15.181 9.625 1.00 44.03 110 LYS A O 1
ATOM 927 N N . ASN A 1 111 ? -6.174 -14.072 9.573 1.00 41.75 111 ASN A N 1
ATOM 928 C CA . ASN A 1 111 ? -6.743 -14.859 8.484 1.00 41.75 111 ASN A CA 1
ATOM 929 C C . ASN A 1 111 ? -7.225 -13.962 7.337 1.00 41.75 111 ASN A C 1
ATOM 931 O O . ASN A 1 111 ? -8.428 -13.800 7.131 1.00 41.75 111 ASN A O 1
ATOM 935 N N . ILE A 1 112 ? -6.299 -13.397 6.557 1.00 46.81 112 ILE A N 1
ATOM 936 C CA . ILE A 1 112 ? -6.585 -13.290 5.122 1.00 46.81 112 ILE A CA 1
ATOM 937 C C . ILE A 1 112 ? -6.360 -14.711 4.606 1.00 46.81 112 ILE A C 1
ATOM 939 O O . ILE A 1 112 ? -5.231 -15.191 4.713 1.00 46.81 112 ILE A O 1
ATOM 943 N N . PRO A 1 113 ? -7.397 -15.427 4.142 1.00 39.19 113 PRO A N 1
ATOM 944 C CA . PRO A 1 113 ? -7.193 -16.761 3.614 1.00 39.19 113 PRO A CA 1
ATOM 945 C C . PRO A 1 113 ? -6.186 -16.665 2.468 1.00 39.19 113 PRO A C 1
ATOM 947 O O . PRO A 1 113 ? -6.433 -15.986 1.472 1.00 39.19 113 PRO A O 1
ATOM 950 N N . THR A 1 114 ? -5.061 -17.361 2.620 1.00 45.66 114 THR A N 1
ATOM 951 C CA . THR A 1 114 ? -4.127 -17.758 1.558 1.00 45.66 114 THR A CA 1
ATOM 952 C C . THR A 1 114 ? -4.798 -18.788 0.645 1.00 45.66 114 THR A C 1
ATOM 954 O O . THR A 1 114 ? -4.286 -19.876 0.419 1.00 45.66 114 THR A O 1
ATOM 957 N N . SER A 1 115 ? -6.015 -18.486 0.197 1.00 45.53 115 SER A N 1
ATOM 958 C CA . SER A 1 115 ? -6.633 -19.178 -0.921 1.00 45.53 115 SER A CA 1
ATOM 959 C C . SER A 1 115 ? -5.915 -18.680 -2.164 1.00 45.53 115 SER A C 1
ATOM 961 O O . SER A 1 115 ? -6.038 -17.500 -2.495 1.00 45.53 115 SER A O 1
ATOM 963 N N . ASP A 1 116 ? -5.168 -19.563 -2.826 1.00 52.03 116 ASP A N 1
ATOM 964 C CA . ASP A 1 116 ? -4.499 -19.261 -4.098 1.00 52.03 116 ASP A CA 1
ATOM 965 C C . ASP A 1 116 ? -5.504 -18.843 -5.192 1.00 52.03 116 ASP A C 1
ATOM 967 O O . ASP A 1 116 ? -5.149 -18.133 -6.132 1.00 52.03 116 ASP A O 1
ATOM 971 N N . GLU A 1 117 ? -6.790 -19.186 -5.045 1.00 60.06 117 GLU A N 1
ATOM 972 C CA . GLU A 1 117 ? -7.848 -18.712 -5.936 1.00 60.06 117 GLU A CA 1
ATOM 973 C C . GLU A 1 117 ? -8.396 -17.348 -5.500 1.00 60.06 117 GLU A C 1
ATOM 975 O O . GLU A 1 117 ? -9.178 -17.208 -4.553 1.00 60.06 117 GLU A O 1
ATOM 980 N N . LEU A 1 118 ? -7.988 -16.316 -6.238 1.00 72.00 118 LEU A N 1
ATOM 981 C CA . LEU A 1 118 ? -8.562 -14.981 -6.157 1.00 72.00 118 LEU A CA 1
ATOM 982 C C . LEU A 1 118 ? -9.927 -14.933 -6.847 1.00 72.00 118 LEU A C 1
ATOM 984 O O . LEU A 1 118 ? -10.091 -15.384 -7.980 1.00 72.00 118 LEU A O 1
ATOM 988 N N . SER A 1 119 ? -10.902 -14.289 -6.201 1.00 81.06 119 SER A N 1
ATOM 989 C CA . SER A 1 119 ? -12.211 -14.063 -6.817 1.00 81.06 119 SER A CA 1
ATOM 990 C C . SER A 1 119 ? -12.083 -13.280 -8.128 1.00 81.06 119 SER A C 1
ATOM 992 O O . SER A 1 119 ? -11.193 -12.441 -8.285 1.00 81.06 119 SER A O 1
ATOM 994 N N . SER A 1 120 ? -13.003 -13.514 -9.065 1.00 77.38 120 SER A N 1
ATOM 995 C CA . SER A 1 120 ? -13.041 -12.808 -10.354 1.00 77.38 120 SER A CA 1
ATOM 996 C C . SER A 1 120 ? -12.964 -11.266 -10.212 1.00 77.38 120 SER A C 1
ATOM 998 O O . SER A 1 120 ? -12.093 -10.647 -10.834 1.00 77.38 120 SER A O 1
ATOM 1000 N N . PRO A 1 121 ? -13.700 -10.624 -9.273 1.00 82.69 121 PRO A N 1
ATOM 1001 C CA . PRO A 1 121 ? -13.550 -9.191 -9.000 1.00 82.69 121 PRO A CA 1
ATOM 1002 C C . PRO A 1 121 ? -12.163 -8.764 -8.502 1.00 82.69 121 PRO A C 1
ATOM 1004 O O . PRO A 1 121 ? -11.709 -7.654 -8.801 1.00 82.69 121 PRO A O 1
ATOM 1007 N N . ALA A 1 122 ? -11.497 -9.618 -7.716 1.00 83.25 122 ALA A N 1
ATOM 1008 C CA . ALA A 1 122 ? -10.154 -9.360 -7.210 1.00 83.25 122 ALA A CA 1
ATOM 1009 C C . ALA A 1 122 ? -9.114 -9.468 -8.333 1.00 83.25 122 ALA A C 1
ATOM 1011 O O . ALA A 1 122 ? -8.286 -8.571 -8.465 1.00 83.25 122 ALA A O 1
ATOM 1012 N N . ARG A 1 123 ? -9.215 -10.490 -9.191 1.00 87.56 123 ARG A N 1
ATOM 1013 C CA . ARG A 1 123 ? -8.364 -10.660 -10.381 1.00 87.56 123 ARG A CA 1
ATOM 1014 C C . ARG A 1 123 ? -8.495 -9.480 -11.344 1.00 87.56 123 ARG A C 1
ATOM 1016 O O . ARG A 1 123 ? -7.493 -8.868 -11.708 1.00 87.56 123 ARG A O 1
ATOM 1023 N N . GLY A 1 124 ? -9.726 -9.058 -11.648 1.00 88.00 124 GLY A N 1
ATOM 1024 C CA . GLY A 1 124 ? -9.974 -7.855 -12.453 1.00 88.00 124 GLY A CA 1
ATOM 1025 C C . GLY A 1 124 ? -9.406 -6.575 -11.828 1.00 88.00 124 GLY A C 1
ATOM 1026 O O . GLY A 1 124 ? -8.885 -5.711 -12.529 1.00 88.00 124 GLY A O 1
ATOM 1027 N N . LYS A 1 125 ? -9.428 -6.448 -10.492 1.00 89.00 125 LYS A N 1
ATOM 1028 C CA . LYS A 1 125 ? -8.797 -5.311 -9.797 1.00 89.00 125 LYS A CA 1
ATOM 1029 C C . LYS A 1 125 ? -7.274 -5.315 -9.956 1.00 89.00 125 LYS A C 1
ATOM 1031 O O . LYS A 1 125 ? -6.705 -4.246 -10.164 1.00 89.00 125 LYS A O 1
ATOM 1036 N N . ILE A 1 126 ? -6.628 -6.478 -9.859 1.00 91.75 126 ILE A N 1
ATOM 1037 C CA . ILE A 1 126 ? -5.179 -6.604 -10.075 1.00 91.75 126 ILE A CA 1
ATOM 1038 C C . ILE A 1 126 ? -4.848 -6.160 -11.494 1.00 91.75 126 ILE A C 1
ATOM 1040 O O . ILE A 1 126 ? -4.090 -5.211 -11.663 1.00 91.75 126 ILE A O 1
ATOM 1044 N N . ARG A 1 127 ? -5.513 -6.749 -12.493 1.00 91.25 127 ARG A N 1
ATOM 1045 C CA . ARG A 1 127 ? -5.328 -6.420 -13.911 1.00 91.25 127 ARG A CA 1
ATOM 1046 C C . ARG A 1 127 ? -5.511 -4.927 -14.198 1.00 91.25 127 ARG A C 1
ATOM 1048 O O . ARG A 1 127 ? -4.694 -4.334 -14.901 1.00 91.25 127 ARG A O 1
ATOM 1055 N N . TYR A 1 128 ? -6.515 -4.300 -13.583 1.00 91.00 128 TYR A N 1
ATOM 1056 C CA . TYR A 1 128 ? -6.730 -2.856 -13.663 1.00 91.00 128 TYR A CA 1
ATOM 1057 C C . TYR A 1 128 ? -5.547 -2.043 -13.107 1.00 91.00 128 TYR A C 1
ATOM 1059 O O . TYR A 1 128 ? -5.042 -1.136 -13.772 1.00 91.00 128 TYR A O 1
ATOM 1067 N N . ILE A 1 129 ? -5.091 -2.360 -11.889 1.00 92.19 129 ILE A N 1
ATOM 1068 C CA . ILE A 1 129 ? -3.976 -1.652 -11.238 1.00 92.19 129 ILE A CA 1
ATOM 1069 C C . ILE A 1 129 ? -2.688 -1.831 -12.046 1.00 92.19 129 ILE A C 1
ATOM 1071 O O . ILE A 1 129 ? -1.951 -0.868 -12.247 1.00 92.19 129 ILE A O 1
ATOM 1075 N N . SER A 1 130 ? -2.437 -3.032 -12.556 1.00 94.25 130 SER A N 1
ATOM 1076 C CA . SER A 1 130 ? -1.296 -3.342 -13.415 1.00 94.25 130 SER A CA 1
ATOM 1077 C C . SER A 1 130 ? -1.298 -2.516 -14.703 1.00 94.25 130 SER A C 1
ATOM 1079 O O . SER A 1 130 ? -0.283 -1.910 -15.051 1.00 94.25 130 SER A O 1
ATOM 1081 N N . GLY A 1 131 ? -2.454 -2.406 -15.367 1.00 92.88 131 GLY A N 1
ATOM 1082 C CA . GLY A 1 131 ? -2.632 -1.530 -16.526 1.00 92.88 131 GLY A CA 1
ATOM 1083 C C . GLY A 1 131 ? -2.342 -0.063 -16.202 1.00 92.88 131 GLY A C 1
ATOM 1084 O O . GLY A 1 131 ? -1.630 0.616 -16.945 1.00 92.88 131 GLY A O 1
ATOM 1085 N N . TYR A 1 132 ? -2.809 0.415 -15.045 1.00 92.44 132 TYR A N 1
ATOM 1086 C CA . TYR A 1 132 ? -2.487 1.753 -14.543 1.00 92.44 132 TYR A CA 1
ATOM 1087 C C . TYR A 1 132 ? -0.978 1.954 -14.317 1.00 92.44 132 TYR A C 1
ATOM 1089 O O . TYR A 1 132 ? -0.437 2.987 -14.719 1.00 92.44 132 TYR A O 1
ATOM 1097 N N . VAL A 1 133 ? -0.280 0.980 -13.720 1.00 95.12 133 VAL A N 1
ATOM 1098 C CA . VAL A 1 133 ? 1.173 1.049 -13.487 1.00 95.12 133 VAL A CA 1
ATOM 1099 C C . VAL A 1 133 ? 1.921 1.216 -14.808 1.00 95.12 133 VAL A C 1
ATOM 1101 O O . VAL A 1 133 ? 2.698 2.164 -14.950 1.00 95.12 133 VAL A O 1
ATOM 1104 N N . LEU A 1 134 ? 1.645 0.367 -15.803 1.00 94.88 134 LEU A N 1
ATOM 1105 C CA . LEU A 1 134 ? 2.309 0.464 -17.106 1.00 94.88 134 LEU A CA 1
ATOM 1106 C C . LEU A 1 134 ? 1.950 1.759 -17.841 1.00 94.88 134 LEU A C 1
ATOM 1108 O O . LEU A 1 134 ? 2.832 2.407 -18.405 1.00 94.88 134 LEU A O 1
ATOM 1112 N N . ALA A 1 135 ? 0.689 2.196 -17.785 1.00 92.81 135 ALA A N 1
ATOM 1113 C CA . ALA A 1 135 ? 0.274 3.479 -18.349 1.00 92.81 135 ALA A CA 1
ATOM 1114 C C . ALA A 1 135 ? 1.064 4.650 -17.741 1.00 92.81 135 ALA A C 1
ATOM 1116 O O . ALA A 1 135 ? 1.551 5.521 -18.467 1.00 92.81 135 ALA A O 1
ATOM 1117 N N . LYS A 1 136 ? 1.242 4.654 -16.413 1.00 94.19 136 LYS A N 1
ATOM 1118 C CA . LYS A 1 136 ? 1.984 5.700 -15.702 1.00 94.19 136 LYS A CA 1
ATOM 1119 C C . LYS A 1 136 ? 3.470 5.685 -16.063 1.00 94.19 136 LYS A C 1
ATOM 1121 O O . LYS A 1 136 ? 4.041 6.753 -16.285 1.00 94.19 136 LYS A O 1
ATOM 1126 N N . LEU A 1 137 ? 4.084 4.506 -16.176 1.00 95.00 137 LEU A N 1
ATOM 1127 C CA . LEU A 1 137 ? 5.475 4.372 -16.619 1.00 95.00 137 LEU A CA 1
ATOM 1128 C C . LEU A 1 137 ? 5.669 4.890 -18.048 1.00 95.00 137 LEU A C 1
ATOM 1130 O O . LEU A 1 137 ? 6.542 5.728 -18.273 1.00 95.00 137 LEU A O 1
ATOM 1134 N N . LYS A 1 138 ? 4.808 4.481 -18.990 1.00 94.31 138 LYS A N 1
ATOM 1135 C CA . LYS A 1 138 ? 4.840 4.966 -20.381 1.00 94.31 138 LYS A CA 1
ATOM 1136 C C . LYS A 1 138 ? 4.667 6.481 -20.447 1.00 94.31 138 LYS A C 1
ATOM 1138 O O . LYS A 1 138 ? 5.404 7.158 -21.156 1.00 94.31 138 LYS A O 1
ATOM 1143 N N . HIS A 1 139 ? 3.743 7.040 -19.671 1.00 93.69 139 HIS A N 1
ATOM 1144 C CA . HIS A 1 139 ? 3.553 8.487 -19.600 1.00 93.69 139 HIS A CA 1
ATOM 1145 C C . HIS A 1 139 ? 4.811 9.215 -19.098 1.00 93.69 139 HIS A C 1
ATOM 1147 O O . HIS A 1 139 ? 5.263 10.172 -19.729 1.00 93.69 139 HIS A O 1
ATOM 1153 N N . ASN A 1 140 ? 5.423 8.727 -18.016 1.00 93.31 140 ASN A N 1
ATOM 1154 C CA . ASN A 1 140 ? 6.649 9.306 -17.468 1.00 93.31 140 ASN A CA 1
ATOM 1155 C C . ASN A 1 140 ? 7.814 9.230 -18.469 1.00 93.31 140 ASN A C 1
ATOM 1157 O O . ASN A 1 140 ? 8.548 10.206 -18.628 1.00 93.31 140 ASN A O 1
ATOM 1161 N N . LEU A 1 141 ? 7.974 8.105 -19.177 1.00 93.19 141 LEU A N 1
ATOM 1162 C CA . LEU A 1 141 ? 8.976 7.981 -20.239 1.00 93.19 141 LEU A CA 1
ATOM 1163 C C . LEU A 1 141 ? 8.687 8.926 -21.407 1.00 93.19 141 LEU A C 1
ATOM 1165 O O . LEU A 1 141 ? 9.604 9.579 -21.888 1.00 93.19 141 LEU A O 1
ATOM 1169 N N . SER A 1 142 ? 7.427 9.067 -21.826 1.00 92.69 142 SER A N 1
ATOM 1170 C CA . SER A 1 142 ? 7.038 9.995 -22.895 1.00 92.69 142 SER A CA 1
ATOM 1171 C C . SER A 1 142 ? 7.415 11.441 -22.560 1.00 92.69 142 SER A C 1
ATOM 1173 O O . SER A 1 142 ? 7.945 12.151 -23.416 1.00 92.69 142 SER A O 1
ATOM 1175 N N . ILE A 1 143 ? 7.218 11.863 -21.306 1.00 92.19 143 ILE A N 1
ATOM 1176 C CA . ILE A 1 143 ? 7.672 13.174 -20.824 1.00 92.19 143 ILE A CA 1
ATOM 1177 C C . ILE A 1 143 ? 9.200 13.272 -20.886 1.00 92.19 143 ILE A C 1
ATOM 1179 O O . ILE A 1 143 ? 9.724 14.238 -21.436 1.00 92.19 143 ILE A O 1
ATOM 1183 N N . LYS A 1 144 ? 9.929 12.267 -20.377 1.00 91.56 144 LYS A N 1
ATOM 1184 C CA . LYS A 1 144 ? 11.403 12.256 -20.402 1.00 91.56 144 LYS A CA 1
ATOM 1185 C C . LYS A 1 144 ? 11.963 12.320 -21.826 1.00 91.56 144 LYS A C 1
ATOM 1187 O O . LYS A 1 144 ? 12.924 13.052 -22.055 1.00 91.56 144 LYS A O 1
ATOM 1192 N N . ILE A 1 145 ? 11.360 11.594 -22.769 1.00 90.94 145 ILE A N 1
ATOM 1193 C CA . ILE A 1 145 ? 11.719 11.633 -24.192 1.00 90.94 145 ILE A CA 1
ATOM 1194 C C . ILE A 1 145 ? 11.482 13.042 -24.727 1.00 90.94 145 ILE A C 1
ATOM 1196 O O . ILE A 1 145 ? 12.417 13.654 -25.229 1.00 90.94 145 ILE A O 1
ATOM 1200 N N . ARG A 1 146 ? 10.275 13.598 -24.547 1.00 88.94 146 ARG A N 1
ATOM 1201 C CA . ARG A 1 146 ? 9.923 14.939 -25.042 1.00 88.94 146 ARG A CA 1
ATOM 1202 C C . ARG A 1 146 ? 10.870 16.020 -24.526 1.00 88.94 146 ARG A C 1
ATOM 1204 O O . ARG A 1 146 ? 11.311 16.857 -25.304 1.00 88.94 146 ARG A O 1
ATOM 1211 N N . ASN A 1 147 ? 11.214 15.961 -23.243 1.00 87.94 147 ASN A N 1
ATOM 1212 C CA . ASN A 1 147 ? 12.126 16.914 -22.615 1.00 87.94 147 ASN A CA 1
ATOM 1213 C C . ASN A 1 147 ? 13.578 16.742 -23.091 1.00 87.94 147 ASN A C 1
ATOM 1215 O O . ASN A 1 147 ? 14.362 17.679 -22.991 1.00 87.94 147 ASN A O 1
ATOM 1219 N N . SER A 1 148 ? 13.941 15.561 -23.599 1.00 88.50 148 SER A N 1
ATOM 1220 C CA . SER A 1 148 ? 15.291 15.278 -24.094 1.00 88.50 148 SER A CA 1
ATOM 1221 C C . SER A 1 148 ? 15.436 15.529 -25.599 1.00 88.50 148 SER A C 1
ATOM 1223 O O . SER A 1 148 ? 16.538 15.830 -26.028 1.00 88.50 148 SER A O 1
ATOM 1225 N N . LEU A 1 149 ? 14.355 15.483 -26.393 1.00 84.81 149 LEU A N 1
ATOM 1226 C CA . LEU A 1 149 ? 14.387 15.588 -27.867 1.00 84.81 149 LEU A CA 1
ATOM 1227 C C . LEU A 1 149 ? 15.169 16.791 -28.417 1.00 84.81 149 LEU A C 1
ATOM 1229 O O . LEU A 1 149 ? 15.733 16.700 -29.501 1.00 84.81 149 LEU A O 1
ATOM 1233 N N . PHE A 1 150 ? 15.195 17.906 -27.688 1.00 81.31 150 PHE A N 1
ATOM 1234 C CA . PHE A 1 150 ? 15.855 19.142 -28.121 1.00 81.31 150 PHE A CA 1
ATOM 1235 C C . PHE A 1 150 ? 17.169 19.427 -27.377 1.00 81.31 150 PHE A C 1
ATOM 1237 O O . PHE A 1 150 ? 17.785 20.468 -27.593 1.00 81.31 150 PHE A O 1
ATOM 1244 N N . ALA A 1 151 ? 17.610 18.524 -26.495 1.00 82.69 151 ALA A N 1
ATOM 1245 C CA . ALA A 1 151 ? 18.859 18.678 -25.759 1.00 82.69 151 ALA A CA 1
ATOM 1246 C C . ALA A 1 151 ? 20.048 18.193 -26.606 1.00 82.69 151 ALA A C 1
ATOM 1248 O O . ALA A 1 151 ? 20.098 17.033 -27.024 1.00 82.69 151 ALA A O 1
ATOM 1249 N N . VAL A 1 152 ? 21.028 19.071 -26.832 1.00 76.50 152 VAL A N 1
ATOM 1250 C CA . VAL A 1 152 ? 22.245 18.765 -27.604 1.00 76.50 152 VAL A CA 1
ATOM 1251 C C . VAL A 1 152 ? 23.032 17.634 -26.926 1.00 76.50 152 VAL A C 1
ATOM 1253 O O . VAL A 1 152 ? 23.262 17.676 -25.719 1.00 76.50 152 VAL A O 1
ATOM 1256 N N . GLY A 1 153 ? 23.437 16.614 -27.693 1.00 79.81 153 GLY A N 1
ATOM 1257 C CA . GLY A 1 153 ? 24.223 15.475 -27.191 1.00 79.81 153 GLY A CA 1
ATOM 1258 C C . GLY A 1 153 ? 23.426 14.412 -26.421 1.00 79.81 153 GLY A C 1
ATOM 1259 O O . GLY A 1 153 ? 24.020 13.551 -25.778 1.00 79.81 153 GLY A O 1
ATOM 1260 N N . SER A 1 154 ? 22.090 14.446 -26.468 1.00 83.62 154 SER A N 1
ATOM 1261 C CA . SER A 1 154 ? 21.223 13.513 -25.728 1.00 83.62 154 SER A CA 1
ATOM 1262 C C . SER A 1 154 ? 20.762 12.281 -26.525 1.00 83.62 154 SER A C 1
ATOM 1264 O O . SER A 1 154 ? 19.921 11.522 -26.046 1.00 83.62 154 SER A O 1
ATOM 1266 N N . GLU A 1 155 ? 21.318 12.042 -27.714 1.00 83.31 155 GLU A N 1
ATOM 1267 C CA . GLU A 1 155 ? 20.889 10.978 -28.637 1.00 83.31 155 GLU A CA 1
ATOM 1268 C C . GLU A 1 155 ? 20.931 9.579 -28.003 1.00 83.31 155 GLU A C 1
ATOM 1270 O O . GLU A 1 155 ? 19.950 8.839 -28.066 1.00 83.31 155 GLU A O 1
ATOM 1275 N N . SER A 1 156 ? 22.016 9.242 -27.299 1.00 81.44 156 SER A N 1
ATOM 1276 C CA . SER A 1 156 ? 22.155 7.957 -26.594 1.00 81.44 156 SER A CA 1
ATOM 1277 C C . SER A 1 156 ? 21.127 7.791 -25.469 1.00 81.44 156 SER A C 1
ATOM 1279 O O . SER A 1 156 ? 20.573 6.710 -25.265 1.00 81.44 156 SER A O 1
ATOM 1281 N N . LYS A 1 157 ? 20.812 8.881 -24.762 1.00 86.06 157 LYS A N 1
ATOM 1282 C CA . LYS A 1 157 ? 19.791 8.908 -23.709 1.00 86.06 157 LYS A CA 1
ATOM 1283 C C . LYS A 1 157 ? 18.390 8.735 -24.291 1.00 86.06 157 LYS A C 1
ATOM 1285 O O . LYS A 1 157 ? 17.586 8.007 -23.716 1.00 86.06 157 LYS A O 1
ATOM 1290 N N . ILE A 1 158 ? 18.094 9.383 -25.418 1.00 86.81 158 ILE A N 1
ATOM 1291 C CA . ILE A 1 158 ? 16.819 9.221 -26.126 1.00 86.81 158 ILE A CA 1
ATOM 1292 C C . ILE A 1 158 ? 16.668 7.774 -26.599 1.00 86.81 158 ILE A C 1
ATOM 1294 O O . ILE A 1 158 ? 15.617 7.187 -26.356 1.00 86.81 158 ILE A O 1
ATOM 1298 N N . ALA A 1 159 ? 17.717 7.180 -27.178 1.00 84.00 159 ALA A N 1
ATOM 1299 C CA . ALA A 1 159 ? 17.712 5.780 -27.595 1.00 84.00 159 ALA A CA 1
ATOM 1300 C C . ALA A 1 159 ? 17.430 4.832 -26.414 1.00 84.00 159 ALA A C 1
ATOM 1302 O O . ALA A 1 159 ? 16.550 3.979 -26.518 1.00 84.00 159 ALA A O 1
ATOM 1303 N N . LYS A 1 160 ? 18.075 5.041 -25.251 1.00 86.12 160 LYS A N 1
ATOM 1304 C CA . LYS A 1 160 ? 17.787 4.271 -24.022 1.00 86.12 160 LYS A CA 1
ATOM 1305 C C . LYS A 1 160 ? 16.320 4.409 -23.591 1.00 86.12 160 LYS A C 1
ATOM 1307 O O . LYS A 1 160 ? 15.668 3.415 -23.291 1.00 86.12 160 LYS A O 1
ATOM 1312 N N . LEU A 1 161 ? 15.774 5.628 -23.580 1.00 90.56 161 LEU A N 1
ATOM 1313 C CA . LEU A 1 161 ? 14.377 5.872 -23.195 1.00 90.56 161 LEU A CA 1
ATOM 1314 C C . LEU A 1 161 ? 13.367 5.276 -24.193 1.00 90.56 161 LEU A C 1
ATOM 1316 O O . LEU A 1 161 ? 12.287 4.846 -23.788 1.00 90.56 161 LEU A O 1
ATOM 1320 N N . GLN A 1 162 ? 13.696 5.264 -25.486 1.00 88.88 162 GLN A N 1
ATOM 1321 C CA . GLN A 1 162 ? 12.883 4.635 -26.527 1.00 88.88 162 GLN A CA 1
ATOM 1322 C C . GLN A 1 162 ? 12.890 3.111 -26.401 1.00 88.88 162 GLN A C 1
ATOM 1324 O O . GLN A 1 162 ? 11.828 2.501 -26.491 1.00 88.88 162 GLN A O 1
ATOM 1329 N N . ASP A 1 163 ? 14.041 2.504 -26.112 1.00 86.31 163 ASP A N 1
ATOM 1330 C CA . ASP A 1 163 ? 14.128 1.069 -25.835 1.00 86.31 163 ASP A CA 1
ATOM 1331 C C . ASP A 1 163 ? 13.269 0.686 -24.617 1.00 86.31 163 ASP A C 1
ATOM 1333 O O . ASP A 1 163 ? 12.418 -0.200 -24.702 1.00 86.31 163 ASP A O 1
ATOM 1337 N N . GLN A 1 164 ? 13.349 1.461 -23.527 1.00 91.19 164 GLN A N 1
ATOM 1338 C CA . GLN A 1 164 ? 12.461 1.283 -22.371 1.00 91.19 164 GLN A CA 1
ATOM 1339 C C . GLN A 1 164 ? 10.969 1.402 -22.736 1.00 91.19 164 GLN A C 1
ATOM 1341 O O . GLN A 1 164 ? 10.133 0.663 -22.213 1.00 91.19 164 GLN A O 1
ATOM 1346 N N . MET A 1 165 ? 10.609 2.313 -23.647 1.00 91.69 165 MET A N 1
ATOM 1347 C CA . MET A 1 165 ? 9.233 2.455 -24.136 1.00 91.69 165 MET A CA 1
ATOM 1348 C C . MET A 1 165 ? 8.776 1.239 -24.953 1.00 91.69 165 MET A C 1
ATOM 1350 O O . MET A 1 165 ? 7.614 0.829 -24.840 1.00 91.69 165 MET A O 1
ATOM 1354 N N . ASN A 1 166 ? 9.664 0.665 -25.766 1.00 89.31 166 ASN A N 1
ATOM 1355 C CA . ASN A 1 166 ? 9.380 -0.528 -26.560 1.00 89.31 166 ASN A CA 1
ATOM 1356 C C . ASN A 1 166 ? 9.156 -1.739 -25.652 1.00 89.31 166 ASN A C 1
ATOM 1358 O O . ASN A 1 166 ? 8.155 -2.437 -25.812 1.00 89.31 166 ASN A O 1
ATOM 1362 N N . ILE A 1 167 ? 10.006 -1.905 -24.635 1.00 89.25 167 ILE A N 1
ATOM 1363 C CA . ILE A 1 167 ? 9.853 -2.930 -23.598 1.00 89.25 167 ILE A CA 1
ATOM 1364 C C . ILE A 1 167 ? 8.503 -2.787 -22.881 1.00 89.25 167 ILE A C 1
ATOM 1366 O O . ILE A 1 167 ? 7.738 -3.738 -22.787 1.00 89.25 167 ILE A O 1
ATOM 1370 N N . LEU A 1 168 ? 8.138 -1.587 -22.418 1.00 92.31 168 LEU A N 1
ATOM 1371 C CA . LEU A 1 168 ? 6.830 -1.384 -21.779 1.00 92.31 168 LEU A CA 1
ATOM 1372 C C . LEU A 1 168 ? 5.653 -1.643 -22.724 1.00 92.31 168 LEU A C 1
ATOM 1374 O O . LEU A 1 168 ? 4.567 -2.013 -22.279 1.00 92.31 168 LEU A O 1
ATOM 1378 N N . SER A 1 169 ? 5.835 -1.396 -24.019 1.00 91.38 169 SER A N 1
ATOM 1379 C CA . SER A 1 169 ? 4.787 -1.610 -25.012 1.00 91.38 169 SER A CA 1
ATOM 1380 C C . SER A 1 169 ? 4.570 -3.089 -25.313 1.00 91.38 169 SER A C 1
ATOM 1382 O O . SER A 1 169 ? 3.425 -3.452 -25.557 1.00 91.38 169 SER A O 1
ATOM 1384 N N . SER A 1 170 ? 5.601 -3.935 -25.215 1.00 90.00 170 SER A N 1
ATOM 1385 C CA . SER A 1 170 ? 5.453 -5.387 -25.391 1.00 90.00 170 SER A CA 1
ATOM 1386 C C . SER A 1 170 ? 4.705 -6.072 -24.242 1.00 90.00 170 SER A C 1
ATOM 1388 O O . SER A 1 170 ? 4.082 -7.109 -24.438 1.00 90.00 170 SER A O 1
ATOM 1390 N N . LEU A 1 171 ? 4.689 -5.464 -23.053 1.00 92.50 171 LEU A N 1
ATOM 1391 C CA . LEU A 1 171 ? 3.890 -5.918 -21.905 1.00 92.50 171 LEU A CA 1
ATOM 1392 C C . LEU A 1 171 ? 2.385 -5.614 -22.053 1.00 92.50 171 LEU A C 1
ATOM 1394 O O . LEU A 1 171 ? 1.554 -6.064 -21.259 1.00 92.50 171 LEU A O 1
ATOM 1398 N N . CYS A 1 172 ? 2.023 -4.812 -23.055 1.00 92.50 172 CYS A N 1
ATOM 1399 C CA . CYS A 1 172 ? 0.661 -4.365 -23.307 1.00 92.50 172 CYS A CA 1
ATOM 1400 C C . CYS A 1 172 ? 0.069 -5.086 -24.522 1.00 92.50 172 CYS A C 1
ATOM 1402 O O . CYS A 1 172 ? 0.785 -5.473 -25.439 1.00 92.50 172 CYS A O 1
ATOM 1404 N N . SER A 1 173 ? -1.255 -5.204 -24.570 1.00 90.56 173 SER A N 1
ATOM 1405 C CA . SER A 1 173 ? -1.963 -5.688 -25.761 1.00 90.56 173 SER A CA 1
ATOM 1406 C C . SER A 1 173 ? -3.266 -4.920 -25.956 1.00 90.56 173 SER A C 1
ATOM 1408 O O . SER A 1 173 ? -3.728 -4.225 -25.049 1.00 90.56 173 SER A O 1
ATOM 1410 N N . SER A 1 174 ? -3.849 -4.983 -27.151 1.00 87.56 174 SER A N 1
ATOM 1411 C CA . SER A 1 174 ? -5.158 -4.377 -27.393 1.00 87.56 174 SER A CA 1
ATOM 1412 C C . SER A 1 174 ? -6.266 -5.232 -26.779 1.00 87.56 174 SER A C 1
ATOM 1414 O O . SER A 1 174 ? -6.132 -6.447 -26.627 1.00 87.56 174 SER A O 1
ATOM 1416 N N . TYR A 1 175 ? -7.384 -4.590 -26.434 1.00 86.38 175 TYR A N 1
ATOM 1417 C CA . TYR A 1 175 ? -8.540 -5.298 -25.886 1.00 86.38 175 TYR A CA 1
ATOM 1418 C C . TYR A 1 175 ? -9.060 -6.364 -26.858 1.00 86.38 175 TYR A C 1
ATOM 1420 O O . TYR A 1 175 ? -9.322 -7.486 -26.442 1.00 86.38 175 TYR A O 1
ATOM 1428 N N . ASP A 1 176 ? -9.137 -6.045 -28.153 1.00 84.56 176 ASP A N 1
ATOM 1429 C CA . ASP A 1 176 ? -9.657 -6.960 -29.175 1.00 84.56 176 ASP A CA 1
ATOM 1430 C C . ASP A 1 176 ? -8.797 -8.218 -29.340 1.00 84.56 176 ASP A C 1
ATOM 1432 O O . ASP A 1 176 ? -9.323 -9.308 -29.559 1.00 84.56 176 ASP A O 1
ATOM 1436 N N . VAL A 1 177 ? -7.472 -8.090 -29.213 1.00 86.25 177 VAL A N 1
ATOM 1437 C CA . VAL A 1 177 ? -6.570 -9.249 -29.242 1.00 86.25 177 VAL A CA 1
ATOM 1438 C C . VAL A 1 177 ? -6.811 -10.113 -28.008 1.00 86.25 177 VAL A C 1
ATOM 1440 O O . VAL A 1 177 ? -7.060 -11.308 -28.134 1.00 86.25 177 VAL A O 1
ATOM 1443 N N . LEU A 1 178 ? -6.821 -9.497 -26.824 1.00 87.88 178 LEU A N 1
ATOM 1444 C CA . LEU A 1 178 ? -6.998 -10.205 -25.557 1.00 87.88 178 LEU A CA 1
ATOM 1445 C C . LEU A 1 178 ? -8.371 -10.867 -25.428 1.00 87.88 178 LEU A C 1
ATOM 1447 O O . LEU A 1 178 ? -8.463 -11.959 -24.882 1.00 87.88 178 LEU A O 1
ATOM 1451 N N . LEU A 1 179 ? -9.431 -10.263 -25.963 1.00 85.25 179 LEU A N 1
ATOM 1452 C CA . LEU A 1 179 ? -10.769 -10.854 -25.951 1.00 85.25 179 LEU A CA 1
ATOM 1453 C C . LEU A 1 179 ? -10.804 -12.219 -26.657 1.00 85.25 179 LEU A C 1
ATOM 1455 O O . LEU A 1 179 ? -11.567 -13.094 -26.261 1.00 85.25 179 LEU A O 1
ATOM 1459 N N . ASN A 1 180 ? -9.968 -12.401 -27.682 1.00 84.50 180 ASN A N 1
ATOM 1460 C CA . ASN A 1 180 ? -9.917 -13.622 -28.482 1.00 84.50 180 ASN A CA 1
ATOM 1461 C C . ASN A 1 180 ? -8.850 -14.622 -28.014 1.00 84.50 180 ASN A C 1
ATOM 1463 O O . ASN A 1 180 ? -8.899 -15.782 -28.415 1.00 84.50 180 ASN A O 1
ATOM 1467 N N . SER A 1 181 ? -7.873 -14.183 -27.216 1.00 84.94 181 SER A N 1
ATOM 1468 C CA . SER A 1 181 ? -6.696 -14.992 -26.875 1.00 84.94 181 SER A CA 1
ATOM 1469 C C . SER A 1 181 ? -6.433 -15.150 -25.379 1.00 84.94 181 SER A C 1
ATOM 1471 O O . SER A 1 181 ? -5.521 -15.893 -25.027 1.00 84.94 181 SER A O 1
ATOM 1473 N N . SER A 1 182 ? -7.145 -14.429 -24.506 1.00 86.75 182 SER A N 1
ATOM 1474 C CA . SER A 1 182 ? -6.829 -14.418 -23.077 1.00 86.75 182 SER A CA 1
ATOM 1475 C C . SER A 1 182 ? -7.256 -15.702 -22.379 1.00 86.75 182 SER A C 1
ATOM 1477 O O . SER A 1 182 ? -8.372 -16.189 -22.557 1.00 86.75 182 SER A O 1
ATOM 1479 N N . ILE A 1 183 ? -6.369 -16.204 -21.528 1.00 85.12 183 ILE A N 1
ATOM 1480 C CA . ILE A 1 183 ? -6.576 -17.363 -20.658 1.00 85.12 183 ILE A CA 1
ATOM 1481 C C . ILE A 1 183 ? -7.517 -17.008 -19.489 1.00 85.12 183 ILE A C 1
ATOM 1483 O O . ILE A 1 183 ? -8.176 -17.887 -18.939 1.00 85.12 183 ILE A O 1
ATOM 1487 N N . ASP A 1 184 ? -7.637 -15.720 -19.140 1.00 83.00 184 ASP A N 1
ATOM 1488 C CA . ASP A 1 184 ? -8.519 -15.228 -18.073 1.00 83.00 184 ASP A CA 1
ATOM 1489 C C . ASP A 1 184 ? -9.468 -14.117 -18.573 1.00 83.00 184 ASP A C 1
ATOM 1491 O O . ASP A 1 184 ? -9.276 -12.931 -18.272 1.00 83.00 184 ASP A O 1
ATOM 1495 N N . PRO A 1 185 ? -10.508 -14.473 -19.350 1.00 83.75 185 PRO A N 1
ATOM 1496 C CA . PRO A 1 185 ? -11.434 -13.503 -19.935 1.00 83.75 185 PRO A CA 1
ATOM 1497 C C . PRO A 1 185 ? -12.291 -12.784 -18.885 1.00 83.75 185 PRO A C 1
ATOM 1499 O O . PRO A 1 185 ? -12.678 -11.630 -19.081 1.00 83.75 185 PRO A O 1
ATOM 1502 N N . GLU A 1 186 ? -12.554 -13.418 -17.740 1.00 84.38 186 GLU A N 1
ATOM 1503 C CA . GLU A 1 186 ? -13.367 -12.815 -16.684 1.00 84.38 186 GLU A CA 1
ATOM 1504 C C . GLU A 1 186 ? -12.704 -11.570 -16.082 1.00 84.38 186 GLU A C 1
ATOM 1506 O O . GLU A 1 186 ? -13.366 -10.555 -15.844 1.00 84.38 186 GLU A O 1
ATOM 1511 N N . SER A 1 187 ? -11.383 -11.607 -15.868 1.00 85.06 187 SER A N 1
ATOM 1512 C CA . SER A 1 187 ? -10.668 -10.443 -15.345 1.00 85.06 187 SER A CA 1
ATOM 1513 C C . SER A 1 187 ? -10.609 -9.294 -16.356 1.00 85.06 187 SER A C 1
ATOM 1515 O O . SER A 1 187 ? -10.593 -8.132 -15.938 1.00 85.06 187 SER A O 1
ATOM 1517 N N . LEU A 1 188 ? -10.646 -9.571 -17.667 1.00 84.88 188 LEU A N 1
ATOM 1518 C CA . LEU A 1 188 ? -10.790 -8.540 -18.707 1.00 84.88 188 LEU A CA 1
ATOM 1519 C C . LEU A 1 188 ? -12.166 -7.885 -18.671 1.00 84.88 188 LEU A C 1
ATOM 1521 O O . LEU A 1 188 ? -12.257 -6.658 -18.744 1.00 84.88 188 LEU A O 1
ATOM 1525 N N . GLU A 1 189 ? -13.230 -8.677 -18.540 1.00 83.56 189 GLU A N 1
ATOM 1526 C CA . GLU A 1 189 ? -14.593 -8.149 -18.484 1.00 83.56 189 GLU A CA 1
ATOM 1527 C C . GLU A 1 189 ? -14.792 -7.263 -17.248 1.00 83.56 189 GLU A C 1
ATOM 1529 O O . GLU A 1 189 ? -15.310 -6.148 -17.339 1.00 83.56 189 GLU A O 1
ATOM 1534 N N . GLU A 1 190 ? -14.297 -7.706 -16.094 1.00 83.31 190 GLU A N 1
ATOM 1535 C CA . GLU A 1 190 ? -14.341 -6.923 -14.863 1.00 83.31 190 GLU A CA 1
ATOM 1536 C C . GLU A 1 190 ? -13.501 -5.639 -14.956 1.00 83.31 190 GLU A C 1
ATOM 1538 O O . GLU A 1 190 ? -13.898 -4.591 -14.440 1.00 83.31 190 GLU A O 1
ATOM 1543 N N . THR A 1 191 ? -12.352 -5.696 -15.638 1.00 83.12 191 THR A N 1
ATOM 1544 C CA . THR A 1 191 ? -11.539 -4.506 -15.911 1.00 83.12 191 THR A CA 1
ATOM 1545 C C . THR A 1 191 ? -12.332 -3.524 -16.767 1.00 83.12 191 THR A C 1
ATOM 1547 O O . THR A 1 191 ? -12.412 -2.353 -16.406 1.00 83.12 191 THR A O 1
ATOM 1550 N N . LYS A 1 192 ? -12.984 -3.994 -17.841 1.00 82.31 192 LYS A N 1
ATOM 1551 C CA . LYS A 1 192 ? -13.822 -3.170 -18.724 1.00 82.31 192 LYS A CA 1
ATOM 1552 C C . LYS A 1 192 ? -14.965 -2.489 -17.973 1.00 82.31 192 LYS A C 1
ATOM 1554 O O . LYS A 1 192 ? -15.161 -1.291 -18.139 1.00 82.31 192 LYS A O 1
ATOM 1559 N N . ARG A 1 193 ? -15.663 -3.205 -17.083 1.00 79.38 193 ARG A N 1
ATOM 1560 C CA . ARG A 1 193 ? -16.738 -2.624 -16.249 1.00 79.38 193 ARG A CA 1
ATOM 1561 C C . ARG A 1 193 ? -16.270 -1.465 -15.366 1.00 79.38 193 ARG A C 1
ATOM 1563 O O . ARG A 1 193 ? -17.075 -0.609 -15.019 1.00 79.38 193 ARG A O 1
ATOM 1570 N N . LYS A 1 194 ? -14.993 -1.452 -14.976 1.00 74.62 194 LYS A N 1
ATOM 1571 C CA . LYS A 1 194 ? -14.391 -0.420 -14.115 1.00 74.62 194 LYS A CA 1
ATOM 1572 C C . LYS A 1 194 ? -13.751 0.728 -14.889 1.00 74.62 194 LYS A C 1
ATOM 1574 O O . LYS A 1 194 ? -13.280 1.673 -14.260 1.00 74.62 194 LYS A O 1
ATOM 1579 N N . GLN A 1 195 ? -13.693 0.653 -16.218 1.00 74.25 195 GLN A N 1
ATOM 1580 C CA . GLN A 1 195 ? -13.153 1.738 -17.026 1.00 74.25 195 GLN A CA 1
ATOM 1581 C C . GLN A 1 195 ? -14.176 2.859 -17.201 1.00 74.25 195 GLN A C 1
ATOM 1583 O O . GLN A 1 195 ? -15.386 2.648 -17.236 1.00 74.25 195 GLN A O 1
ATOM 1588 N N . ASN A 1 196 ? -13.657 4.074 -17.337 1.00 69.25 196 ASN A N 1
ATOM 1589 C CA . ASN A 1 196 ? -14.448 5.247 -17.681 1.00 69.25 196 ASN A CA 1
ATOM 1590 C C . ASN A 1 196 ? -14.961 5.106 -19.127 1.00 69.25 196 ASN A C 1
ATOM 1592 O O . ASN A 1 196 ? -14.352 4.393 -19.920 1.00 69.25 196 ASN A O 1
ATOM 1596 N N . GLU A 1 197 ? -15.979 5.877 -19.521 1.00 66.50 197 GLU A N 1
ATOM 1597 C CA . GLU A 1 197 ? -16.561 5.859 -20.886 1.00 66.50 197 GLU A CA 1
ATOM 1598 C C . GLU A 1 197 ? -15.540 6.031 -22.028 1.00 66.50 197 GLU A C 1
ATOM 1600 O O . GLU A 1 197 ? -15.819 5.702 -23.175 1.00 66.50 197 GLU A O 1
ATOM 1605 N N . ARG A 1 198 ? -14.354 6.570 -21.726 1.00 67.19 198 ARG A N 1
ATOM 1606 C CA . ARG A 1 198 ? -13.261 6.776 -22.684 1.00 67.19 198 ARG A CA 1
ATOM 1607 C C . ARG A 1 198 ? -12.399 5.532 -22.933 1.00 67.19 198 ARG A C 1
ATOM 1609 O O . ARG A 1 198 ? -11.493 5.630 -23.752 1.00 67.19 198 ARG A O 1
ATOM 1616 N N . GLU A 1 199 ? -12.612 4.441 -22.191 1.00 68.75 199 GLU A N 1
ATOM 1617 C CA . GLU A 1 199 ? -11.876 3.165 -22.288 1.00 68.75 199 GLU A CA 1
ATOM 1618 C C . GLU A 1 199 ? -10.342 3.341 -22.380 1.00 68.75 199 GLU A C 1
ATOM 1620 O O . GLU A 1 199 ? -9.636 2.664 -23.121 1.00 68.75 199 GLU A O 1
ATOM 1625 N N . SER A 1 200 ? -9.801 4.311 -21.635 1.00 68.50 200 SER A N 1
ATOM 1626 C CA . SER A 1 200 ? -8.415 4.772 -21.794 1.00 68.50 200 SER A CA 1
ATOM 1627 C C . SER A 1 200 ? -7.386 3.958 -21.004 1.00 68.50 200 SER A C 1
ATOM 1629 O O . SER A 1 200 ? -6.258 4.419 -20.818 1.00 68.50 200 SER A O 1
ATOM 1631 N N . LEU A 1 201 ? -7.772 2.809 -20.447 1.00 79.31 201 LEU A N 1
ATOM 1632 C CA . LEU A 1 201 ? -6.861 1.992 -19.655 1.00 79.31 201 LEU A CA 1
ATOM 1633 C C . LEU A 1 201 ? -5.968 1.160 -20.579 1.00 79.31 201 LEU A C 1
ATOM 1635 O O . LEU A 1 201 ? -6.435 0.500 -21.504 1.00 79.31 201 LEU A O 1
ATOM 1639 N N . THR A 1 202 ? -4.673 1.142 -20.282 1.00 85.81 202 THR A N 1
ATOM 1640 C CA . THR A 1 202 ? -3.735 0.234 -20.940 1.00 85.81 202 THR A CA 1
ATOM 1641 C C . THR A 1 202 ? -4.047 -1.209 -20.541 1.00 85.81 202 THR A C 1
ATOM 1643 O O . THR A 1 202 ? -3.911 -1.562 -19.370 1.00 85.81 202 THR A O 1
ATOM 1646 N N . ASN A 1 203 ? -4.441 -2.046 -21.504 1.00 90.44 203 ASN A N 1
ATOM 1647 C CA . ASN A 1 203 ? -4.603 -3.482 -21.274 1.00 90.44 203 ASN A CA 1
ATOM 1648 C C . ASN A 1 203 ? -3.243 -4.192 -21.345 1.00 90.44 203 ASN A C 1
ATOM 1650 O O . ASN A 1 203 ? -2.344 -3.779 -22.082 1.00 90.44 203 ASN A O 1
ATOM 1654 N N . ILE A 1 204 ? -3.099 -5.262 -20.569 1.00 92.88 204 ILE A N 1
ATOM 1655 C CA . ILE A 1 204 ? -1.837 -5.990 -20.389 1.00 92.88 204 ILE A CA 1
ATOM 1656 C C . ILE A 1 204 ? -1.948 -7.426 -20.892 1.00 92.88 204 ILE A C 1
ATOM 1658 O O . ILE A 1 204 ? -3.037 -8.002 -20.865 1.00 92.88 204 ILE A O 1
ATOM 1662 N N . THR A 1 205 ? -0.827 -8.007 -21.324 1.00 91.88 205 THR A N 1
ATOM 1663 C CA . THR A 1 205 ? -0.776 -9.426 -21.716 1.00 91.88 205 THR A CA 1
ATOM 1664 C C . THR A 1 205 ? -1.057 -10.343 -20.521 1.00 91.88 205 THR A C 1
ATOM 1666 O O . THR A 1 205 ? -0.881 -9.937 -19.371 1.00 91.88 205 THR A O 1
ATOM 1669 N N . ASP A 1 206 ? -1.499 -11.581 -20.768 1.00 90.31 206 ASP A N 1
ATOM 1670 C CA . ASP A 1 206 ? -1.719 -12.570 -19.696 1.00 90.31 206 ASP A CA 1
ATOM 1671 C C . ASP A 1 206 ? -0.433 -12.841 -18.910 1.00 90.31 206 ASP A C 1
ATOM 1673 O O . ASP A 1 206 ? -0.438 -12.788 -17.689 1.00 90.31 206 ASP A O 1
ATOM 1677 N N . VAL A 1 207 ? 0.697 -12.981 -19.607 1.00 90.81 207 VAL A N 1
ATOM 1678 C CA . VAL A 1 207 ? 2.010 -13.183 -18.972 1.00 90.81 207 VAL A CA 1
ATOM 1679 C C . VAL A 1 207 ? 2.362 -12.018 -18.035 1.00 90.81 207 VAL A C 1
ATOM 1681 O O . VAL A 1 207 ? 2.843 -12.211 -16.922 1.00 90.81 207 VAL A O 1
ATOM 1684 N N . THR A 1 208 ? 2.059 -10.784 -18.451 1.00 93.12 208 THR A N 1
ATOM 1685 C CA . THR A 1 208 ? 2.236 -9.599 -17.599 1.00 93.12 208 THR A CA 1
ATOM 1686 C C . THR A 1 208 ? 1.280 -9.615 -16.406 1.00 93.12 208 THR A C 1
ATOM 1688 O O . THR A 1 208 ? 1.645 -9.211 -15.301 1.00 93.12 208 THR A O 1
ATOM 1691 N N . PHE A 1 209 ? 0.044 -10.067 -16.611 1.00 92.94 209 PHE A N 1
ATOM 1692 C CA . PHE A 1 209 ? -0.939 -10.211 -15.544 1.00 92.94 209 PHE A CA 1
ATOM 1693 C C . PHE A 1 209 ? -0.504 -11.246 -14.496 1.00 92.94 209 PHE A C 1
ATOM 1695 O O . PHE A 1 209 ? -0.658 -10.981 -13.302 1.00 92.94 209 PHE A O 1
ATOM 1702 N N . ASP A 1 210 ? 0.109 -12.354 -14.907 1.00 91.69 210 ASP A N 1
ATOM 1703 C CA . ASP A 1 210 ? 0.637 -13.381 -14.003 1.00 91.69 210 ASP A CA 1
ATOM 1704 C C . ASP A 1 210 ? 1.752 -12.827 -13.108 1.00 91.69 210 ASP A C 1
ATOM 1706 O O . ASP A 1 210 ? 1.720 -13.009 -11.885 1.00 91.69 210 ASP A O 1
ATOM 1710 N N . PHE A 1 211 ? 2.683 -12.053 -13.683 1.00 95.31 211 PHE A N 1
ATOM 1711 C CA . PHE A 1 211 ? 3.706 -11.337 -12.915 1.00 95.31 211 PHE A CA 1
ATOM 1712 C C . PHE A 1 211 ? 3.087 -10.453 -11.824 1.00 9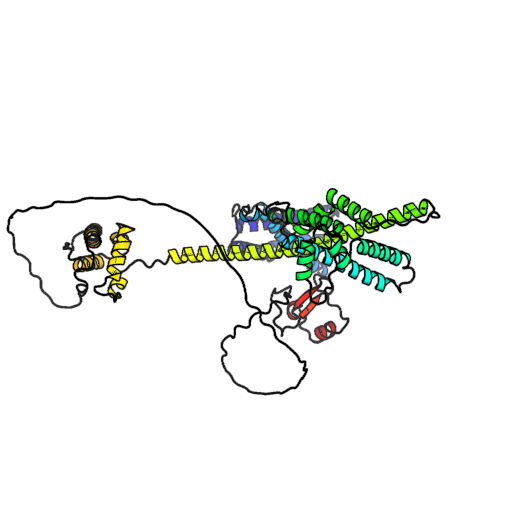5.31 211 PHE A C 1
ATOM 1714 O O . PHE A 1 211 ? 3.444 -10.556 -10.646 1.00 95.31 211 PHE A O 1
ATOM 1721 N N . PHE A 1 212 ? 2.123 -9.604 -12.187 1.00 95.75 212 PHE A N 1
ATOM 1722 C CA . PHE A 1 212 ? 1.490 -8.716 -11.213 1.00 95.75 212 PHE A CA 1
ATOM 1723 C C . PHE A 1 212 ? 0.618 -9.457 -10.197 1.00 95.75 212 PHE A C 1
ATOM 1725 O O . PHE A 1 212 ? 0.504 -9.003 -9.060 1.00 95.75 212 PHE A O 1
ATOM 1732 N N . SER A 1 213 ? 0.035 -10.597 -10.565 1.00 93.25 213 SER A N 1
ATOM 1733 C CA . SER A 1 213 ? -0.708 -11.454 -9.637 1.00 93.25 213 SER A CA 1
ATOM 1734 C C . SER A 1 213 ? 0.218 -12.055 -8.578 1.00 93.25 213 SER A C 1
ATOM 1736 O O . SER A 1 213 ? -0.112 -12.059 -7.386 1.00 93.25 213 SER A O 1
ATOM 1738 N N . LYS A 1 214 ? 1.426 -12.476 -8.977 1.00 93.62 214 LYS A N 1
ATOM 1739 C CA . LYS A 1 214 ? 2.456 -12.931 -8.037 1.00 93.62 214 LYS A CA 1
ATOM 1740 C C . LYS A 1 214 ? 2.957 -11.797 -7.143 1.00 93.62 214 LYS A C 1
ATOM 1742 O O . LYS A 1 214 ? 3.029 -11.977 -5.926 1.00 93.62 214 LYS A O 1
ATOM 1747 N N . LEU A 1 215 ? 3.246 -10.628 -7.722 1.00 95.88 215 LEU A N 1
ATOM 1748 C CA . LEU A 1 215 ? 3.652 -9.432 -6.977 1.00 95.88 215 LEU A CA 1
ATOM 1749 C C . LEU A 1 215 ? 2.597 -9.032 -5.942 1.00 95.88 215 LEU A C 1
ATOM 1751 O O . LEU A 1 215 ? 2.929 -8.707 -4.804 1.00 95.88 215 LEU A O 1
ATOM 1755 N N . GLU A 1 216 ? 1.321 -9.067 -6.316 1.00 93.88 216 GLU A N 1
ATOM 1756 C CA . GLU A 1 216 ? 0.239 -8.742 -5.400 1.00 93.88 216 GLU A CA 1
ATOM 1757 C C . GLU A 1 216 ? 0.199 -9.713 -4.220 1.00 93.88 216 GLU A C 1
ATOM 1759 O O . GLU A 1 216 ? 0.111 -9.271 -3.072 1.00 93.88 216 GLU A O 1
ATOM 1764 N N . THR A 1 217 ? 0.333 -11.011 -4.493 1.00 91.25 217 THR A N 1
ATOM 1765 C CA . THR A 1 217 ? 0.314 -12.045 -3.454 1.00 91.25 217 THR A CA 1
ATOM 1766 C C . THR A 1 217 ? 1.413 -11.788 -2.421 1.00 91.25 217 THR A C 1
ATOM 1768 O O . THR A 1 217 ? 1.153 -11.805 -1.216 1.00 91.25 217 THR A O 1
ATOM 1771 N N . LEU A 1 218 ? 2.622 -11.453 -2.884 1.00 93.31 218 LEU A N 1
ATOM 1772 C CA . LEU A 1 218 ? 3.735 -11.055 -2.018 1.00 93.31 218 LEU A CA 1
ATOM 1773 C C . LEU A 1 218 ? 3.421 -9.765 -1.247 1.00 93.31 218 LEU A C 1
ATOM 1775 O O . LEU A 1 218 ? 3.635 -9.704 -0.035 1.00 93.31 218 LEU A O 1
ATOM 1779 N N . CYS A 1 219 ? 2.843 -8.756 -1.909 1.00 93.06 219 CYS A N 1
ATOM 1780 C CA . CYS A 1 219 ? 2.415 -7.520 -1.251 1.00 93.06 219 CYS A CA 1
ATOM 1781 C C . CYS A 1 219 ? 1.428 -7.802 -0.113 1.00 93.06 219 CYS A C 1
ATOM 1783 O O . CYS A 1 219 ? 1.602 -7.260 0.971 1.00 93.06 219 CYS A O 1
ATOM 1785 N N . ARG A 1 220 ? 0.409 -8.647 -0.318 1.00 87.56 220 ARG A N 1
ATOM 1786 C CA . ARG A 1 220 ? -0.572 -9.010 0.721 1.00 87.56 220 ARG A CA 1
ATOM 1787 C C . ARG A 1 220 ? 0.058 -9.740 1.898 1.00 87.56 220 ARG A C 1
ATOM 1789 O O . ARG A 1 220 ? -0.298 -9.463 3.038 1.00 87.56 220 ARG A O 1
ATOM 1796 N N . GLN A 1 221 ? 0.971 -10.670 1.624 1.00 88.25 221 GLN A N 1
ATOM 1797 C CA . GLN A 1 221 ? 1.668 -11.425 2.665 1.00 88.25 221 GLN A CA 1
ATOM 1798 C C . GLN A 1 221 ? 2.531 -10.503 3.535 1.00 88.25 221 GLN A C 1
ATOM 1800 O O . GLN A 1 221 ? 2.562 -10.645 4.757 1.00 88.25 221 GLN A O 1
ATOM 1805 N N . LYS A 1 222 ? 3.208 -9.532 2.911 1.00 91.12 222 LYS A N 1
ATOM 1806 C CA . LYS A 1 222 ? 4.151 -8.633 3.587 1.00 91.12 222 LYS A CA 1
ATOM 1807 C C . LYS A 1 222 ? 3.480 -7.391 4.191 1.00 91.12 222 LYS A C 1
ATOM 1809 O O . LYS A 1 222 ? 3.913 -6.923 5.241 1.00 91.12 222 LYS A O 1
ATOM 1814 N N . LEU A 1 223 ? 2.404 -6.875 3.596 1.00 90.75 223 LEU A N 1
ATOM 1815 C CA . LEU A 1 223 ? 1.577 -5.792 4.147 1.00 90.75 223 LEU A CA 1
ATOM 1816 C C . LEU A 1 223 ? 0.555 -6.358 5.136 1.00 90.75 223 LEU A C 1
ATOM 1818 O O . LEU A 1 223 ? -0.654 -6.355 4.901 1.00 90.75 223 LEU A O 1
ATOM 1822 N N . SER A 1 224 ? 1.067 -6.854 6.256 1.00 86.50 224 SER A N 1
ATOM 1823 C CA . SER A 1 224 ? 0.277 -7.440 7.332 1.00 86.50 224 SER A CA 1
ATOM 1824 C C . SER A 1 224 ? 0.311 -6.563 8.583 1.00 86.50 224 SER A C 1
ATOM 1826 O O . SER A 1 224 ? 1.172 -5.700 8.754 1.00 86.50 224 SER A O 1
ATOM 1828 N N . HIS A 1 225 ? -0.635 -6.789 9.497 1.00 81.44 225 HIS A N 1
ATOM 1829 C CA . HIS A 1 225 ? -0.599 -6.124 10.799 1.00 81.44 225 HIS A CA 1
ATOM 1830 C C . HIS A 1 225 ? 0.596 -6.567 11.644 1.00 81.44 225 HIS A C 1
ATOM 1832 O O . HIS A 1 225 ? 1.117 -5.760 12.403 1.00 81.44 225 HIS A O 1
ATOM 1838 N N . ILE A 1 226 ? 1.027 -7.824 11.509 1.00 83.69 226 ILE A N 1
ATOM 1839 C CA . ILE A 1 226 ? 2.202 -8.357 12.211 1.00 83.69 226 ILE A CA 1
ATOM 1840 C C . ILE A 1 226 ? 3.421 -7.510 11.834 1.00 83.69 226 ILE A C 1
ATOM 1842 O O . ILE A 1 226 ? 4.022 -6.874 12.695 1.00 83.69 226 ILE A O 1
ATOM 1846 N N . ASN A 1 227 ? 3.662 -7.358 10.532 1.00 86.88 227 ASN A N 1
ATOM 1847 C CA . ASN A 1 227 ? 4.776 -6.561 10.024 1.00 86.88 227 ASN A CA 1
ATOM 1848 C C . ASN A 1 227 ? 4.598 -5.062 10.317 1.00 86.88 227 ASN A C 1
ATOM 1850 O O . ASN A 1 227 ? 5.578 -4.344 10.494 1.00 86.88 227 ASN A O 1
ATOM 1854 N N . LEU A 1 228 ? 3.358 -4.559 10.388 1.00 86.25 228 LEU A N 1
ATOM 1855 C CA . LEU A 1 228 ? 3.095 -3.177 10.805 1.00 86.25 228 LEU A CA 1
ATOM 1856 C C . LEU A 1 228 ? 3.475 -2.934 12.272 1.00 86.25 228 LEU A C 1
ATOM 1858 O O . LEU A 1 228 ? 3.997 -1.866 12.578 1.00 86.25 228 LEU A O 1
ATOM 1862 N N . VAL A 1 229 ? 3.201 -3.884 13.169 1.00 82.38 229 VAL A N 1
ATOM 1863 C CA . VAL A 1 229 ? 3.590 -3.789 14.585 1.00 82.38 229 VAL A CA 1
ATOM 1864 C C . VAL A 1 229 ? 5.104 -3.897 14.731 1.00 82.38 229 VAL A C 1
ATOM 1866 O O . VAL A 1 229 ? 5.687 -3.121 15.479 1.00 82.38 229 VAL A O 1
ATOM 1869 N N . GLU A 1 230 ? 5.731 -4.806 13.986 1.00 86.12 230 GLU A N 1
ATOM 1870 C CA . GLU A 1 230 ? 7.175 -5.041 14.041 1.00 86.12 230 GLU A CA 1
ATOM 1871 C C . GLU A 1 230 ? 7.991 -3.872 13.468 1.00 86.12 230 GLU A C 1
ATOM 1873 O O . GLU A 1 230 ? 8.931 -3.396 14.099 1.00 86.12 230 GLU A O 1
ATOM 1878 N N . HIS A 1 231 ? 7.625 -3.367 12.286 1.00 85.25 231 HIS A N 1
ATOM 1879 C CA . HIS A 1 231 ? 8.433 -2.371 11.570 1.00 85.25 231 HIS A CA 1
ATOM 1880 C C . HIS A 1 231 ? 7.909 -0.935 11.695 1.00 85.25 231 HIS A C 1
ATOM 1882 O O . HIS A 1 231 ? 8.628 0.015 11.368 1.00 85.25 231 HIS A O 1
ATOM 1888 N N . GLY A 1 232 ? 6.666 -0.736 12.145 1.00 85.88 232 GLY A N 1
ATOM 1889 C CA . GLY A 1 232 ? 6.078 0.582 12.389 1.00 85.88 232 GLY A CA 1
ATOM 1890 C C . GLY A 1 232 ? 6.226 1.544 11.204 1.00 85.88 232 GLY A C 1
ATOM 1891 O O . GLY A 1 232 ? 5.746 1.285 10.097 1.00 85.88 232 GLY A O 1
ATOM 1892 N N . LYS A 1 233 ? 6.920 2.671 11.433 1.00 85.25 233 LYS A N 1
ATOM 1893 C CA . LYS A 1 233 ? 7.196 3.705 10.414 1.00 85.25 233 LYS A CA 1
ATOM 1894 C C . LYS A 1 233 ? 8.013 3.190 9.220 1.00 85.25 233 LYS A C 1
ATOM 1896 O O . LYS A 1 233 ? 7.893 3.742 8.130 1.00 85.25 233 LYS A O 1
ATOM 1901 N N . ASN A 1 234 ? 8.785 2.121 9.408 1.00 91.00 234 ASN A N 1
ATOM 1902 C CA . ASN A 1 234 ? 9.679 1.553 8.400 1.00 91.00 234 ASN A CA 1
ATOM 1903 C C . ASN A 1 234 ? 9.031 0.433 7.571 1.00 91.00 234 ASN A C 1
ATOM 1905 O O . ASN A 1 234 ? 9.704 -0.147 6.722 1.00 91.00 234 ASN A O 1
ATOM 1909 N N . LEU A 1 235 ? 7.734 0.141 7.765 1.00 91.38 235 LEU A N 1
ATOM 1910 C CA . LEU A 1 235 ? 7.038 -0.933 7.046 1.00 91.38 235 LEU A CA 1
ATOM 1911 C C . LEU A 1 235 ? 7.189 -0.813 5.523 1.00 91.38 235 LEU A C 1
ATOM 1913 O O . LEU A 1 235 ? 7.442 -1.806 4.853 1.00 91.38 235 LEU A O 1
ATOM 1917 N N . PHE A 1 236 ? 7.034 0.390 4.963 1.00 92.00 236 PHE A N 1
ATOM 1918 C CA . PHE A 1 236 ? 7.112 0.569 3.512 1.00 92.00 236 PHE A CA 1
ATOM 1919 C C . PHE A 1 236 ? 8.501 0.223 2.959 1.00 92.00 236 PHE A C 1
ATOM 1921 O O . PHE A 1 236 ? 8.587 -0.483 1.955 1.00 92.00 236 PHE A O 1
ATOM 1928 N N . SER A 1 237 ? 9.567 0.685 3.619 1.00 94.06 237 SER A N 1
ATOM 1929 C CA . SER A 1 237 ? 10.946 0.388 3.219 1.00 94.06 237 SER A CA 1
ATOM 1930 C C . SER A 1 237 ? 11.241 -1.104 3.350 1.00 94.06 237 SER A C 1
ATOM 1932 O O . SER A 1 237 ? 11.665 -1.713 2.379 1.00 94.06 237 SER A O 1
ATOM 1934 N N . TYR A 1 238 ? 10.877 -1.713 4.484 1.00 95.12 238 TYR A N 1
ATOM 1935 C CA . TYR A 1 238 ? 11.025 -3.154 4.703 1.00 95.12 238 TYR A CA 1
ATOM 1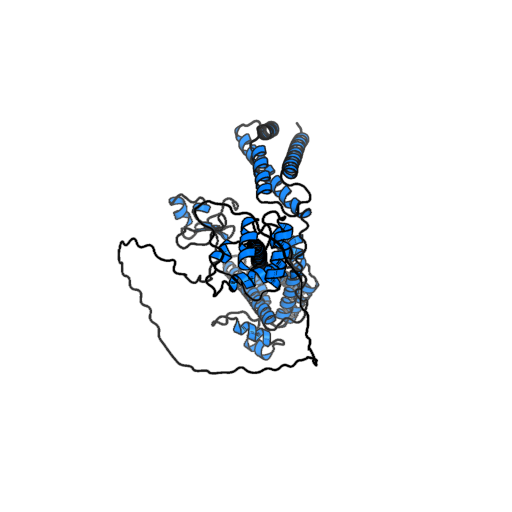936 C C . TYR A 1 238 ? 10.346 -3.987 3.605 1.00 95.12 238 TYR A C 1
ATOM 1938 O O . TYR A 1 238 ? 10.977 -4.839 2.988 1.00 95.12 238 TYR A O 1
ATOM 1946 N N . VAL A 1 239 ? 9.068 -3.718 3.310 1.00 95.00 239 VAL A N 1
ATOM 1947 C CA . VAL A 1 239 ? 8.331 -4.473 2.282 1.00 95.00 239 VAL A CA 1
ATOM 1948 C C . VAL A 1 239 ? 8.922 -4.248 0.891 1.00 95.00 239 VAL A C 1
ATOM 1950 O O . VAL A 1 239 ? 8.942 -5.167 0.077 1.00 95.00 239 VAL A O 1
ATOM 1953 N N . THR A 1 240 ? 9.397 -3.036 0.614 1.00 95.62 240 THR A N 1
ATOM 1954 C CA . THR A 1 240 ? 10.058 -2.718 -0.654 1.00 95.62 240 THR A CA 1
ATOM 1955 C C . THR A 1 240 ? 11.334 -3.535 -0.819 1.00 95.62 240 THR A C 1
ATOM 1957 O O . THR A 1 240 ? 11.492 -4.187 -1.848 1.00 95.62 240 THR A O 1
ATOM 1960 N N . ASP A 1 241 ? 12.198 -3.550 0.194 1.00 94.94 241 ASP A N 1
ATOM 1961 C CA . ASP A 1 241 ? 13.462 -4.283 0.159 1.00 94.94 241 ASP A CA 1
ATOM 1962 C C . ASP A 1 241 ? 13.222 -5.793 0.034 1.00 94.94 241 ASP A C 1
ATOM 1964 O O . ASP A 1 241 ? 13.851 -6.455 -0.787 1.00 94.94 241 ASP A O 1
ATOM 1968 N N . GLU A 1 242 ? 12.260 -6.339 0.779 1.00 95.69 242 GLU A N 1
ATOM 1969 C CA . GLU A 1 242 ? 11.899 -7.759 0.708 1.00 95.69 242 GLU A CA 1
ATOM 1970 C C . GLU A 1 242 ? 11.405 -8.176 -0.682 1.00 95.69 242 GLU A C 1
ATOM 1972 O O . GLU A 1 242 ? 11.774 -9.238 -1.175 1.00 95.69 242 GLU A O 1
ATOM 1977 N N . ILE A 1 243 ? 10.578 -7.351 -1.331 1.00 96.31 243 ILE A N 1
ATOM 1978 C CA . ILE A 1 243 ? 10.028 -7.671 -2.654 1.00 96.31 243 ILE A CA 1
ATOM 1979 C C . ILE A 1 243 ? 11.069 -7.466 -3.755 1.00 96.31 243 ILE A C 1
ATOM 1981 O O . ILE A 1 243 ? 11.149 -8.277 -4.675 1.00 96.31 243 ILE A O 1
ATOM 1985 N N . LEU A 1 244 ? 11.879 -6.407 -3.686 1.00 95.06 244 LEU A N 1
ATOM 1986 C CA . LEU A 1 244 ? 12.924 -6.167 -4.684 1.00 95.06 244 LEU A CA 1
ATOM 1987 C C . LEU A 1 244 ? 14.024 -7.235 -4.635 1.00 95.06 244 LEU A C 1
ATOM 1989 O O . LEU A 1 244 ? 14.581 -7.565 -5.680 1.00 95.06 244 LEU A O 1
ATOM 1993 N N . ASN A 1 245 ? 14.289 -7.810 -3.458 1.00 94.44 245 ASN A N 1
ATOM 1994 C CA . ASN A 1 245 ? 15.251 -8.898 -3.280 1.00 94.44 245 ASN A CA 1
ATOM 1995 C C . ASN A 1 245 ? 14.657 -10.303 -3.519 1.00 94.44 245 ASN A C 1
ATOM 1997 O O . ASN A 1 245 ? 15.385 -11.298 -3.417 1.00 94.44 245 ASN A O 1
ATOM 2001 N N . ASP A 1 246 ? 13.366 -10.418 -3.854 1.00 95.44 246 ASP A N 1
ATOM 2002 C CA . ASP A 1 246 ? 12.741 -11.701 -4.182 1.00 95.44 246 ASP A CA 1
ATOM 2003 C C . ASP A 1 246 ? 13.219 -12.200 -5.557 1.00 95.44 246 ASP A C 1
ATOM 2005 O O . ASP A 1 246 ? 12.823 -11.705 -6.617 1.00 95.44 246 ASP A O 1
ATOM 2009 N N . LYS A 1 247 ? 14.082 -13.223 -5.532 1.00 93.50 247 LYS A N 1
ATOM 2010 C CA . LYS A 1 247 ? 14.655 -13.829 -6.743 1.00 93.50 247 LYS A CA 1
ATOM 2011 C C . LYS A 1 247 ? 13.596 -14.466 -7.637 1.00 93.50 247 LYS A C 1
ATOM 2013 O O . LYS A 1 247 ? 13.679 -14.334 -8.849 1.00 93.50 247 LYS A O 1
ATOM 2018 N N . CYS A 1 248 ? 12.592 -15.122 -7.055 1.00 93.50 248 CYS A N 1
ATOM 2019 C CA . CYS A 1 248 ? 11.556 -15.805 -7.831 1.00 93.50 248 CYS A CA 1
ATOM 2020 C C . CYS A 1 248 ? 10.689 -14.799 -8.596 1.00 93.50 248 CYS A C 1
ATOM 2022 O O . CYS A 1 248 ? 10.297 -15.049 -9.735 1.00 93.50 248 CYS A O 1
ATOM 2024 N N . LEU A 1 249 ? 10.394 -13.656 -7.977 1.00 94.69 249 LEU A N 1
ATOM 2025 C CA . LEU A 1 249 ? 9.664 -12.569 -8.610 1.00 94.69 249 LEU A CA 1
ATOM 2026 C C . LEU A 1 249 ? 10.478 -11.931 -9.741 1.00 94.69 249 LEU A C 1
ATOM 2028 O O . LEU A 1 249 ? 9.926 -11.669 -10.812 1.00 94.69 249 LEU A O 1
ATOM 2032 N N . PHE A 1 250 ? 11.776 -11.703 -9.525 1.00 93.50 250 PHE A N 1
ATOM 2033 C CA . PHE A 1 250 ? 12.654 -11.175 -10.567 1.00 93.50 250 PHE A CA 1
ATOM 2034 C C . PHE A 1 250 ? 12.819 -12.157 -11.737 1.00 93.50 250 PHE A C 1
ATOM 2036 O O . PHE A 1 250 ? 12.733 -11.754 -12.895 1.00 93.50 250 PHE A O 1
ATOM 2043 N N . ASP A 1 251 ? 12.960 -13.454 -11.464 1.00 90.06 251 ASP A N 1
ATOM 2044 C CA . ASP A 1 251 ? 13.023 -14.484 -12.505 1.00 90.06 251 ASP A CA 1
ATOM 2045 C C . ASP A 1 251 ? 11.728 -14.515 -13.335 1.00 90.06 251 ASP A C 1
ATOM 2047 O O . ASP A 1 251 ? 11.776 -14.574 -14.567 1.00 90.06 251 ASP A O 1
ATOM 2051 N N . LEU A 1 252 ? 10.565 -14.387 -12.685 1.00 92.50 252 LEU A N 1
ATOM 2052 C CA . LEU A 1 252 ? 9.270 -14.278 -13.365 1.00 92.50 252 LEU A CA 1
ATOM 2053 C C . LEU A 1 252 ? 9.179 -13.015 -14.235 1.00 92.50 252 LEU A C 1
ATOM 2055 O O . LEU A 1 252 ? 8.614 -13.050 -15.331 1.00 92.50 252 LEU A O 1
ATOM 2059 N N . TRP A 1 253 ? 9.755 -11.900 -13.784 1.00 92.81 253 TRP A N 1
ATOM 2060 C CA . TRP A 1 253 ? 9.852 -10.676 -14.579 1.00 92.81 253 TRP A CA 1
ATOM 2061 C C . TRP A 1 253 ? 10.700 -10.877 -15.842 1.00 92.81 253 TRP A C 1
ATOM 2063 O O . TRP A 1 253 ? 10.267 -10.530 -16.942 1.00 92.81 253 TRP A O 1
ATOM 2073 N N . VAL A 1 254 ? 11.874 -11.502 -15.714 1.00 87.75 254 VAL A N 1
ATOM 2074 C CA . VAL A 1 254 ? 12.746 -11.812 -16.858 1.00 87.75 254 VAL A CA 1
ATOM 2075 C C . VAL A 1 254 ? 12.048 -12.758 -17.841 1.00 87.75 254 VAL A C 1
ATOM 2077 O O . VAL A 1 254 ? 12.102 -12.537 -19.052 1.00 87.75 254 VAL A O 1
ATOM 2080 N N . GLN A 1 255 ? 11.329 -13.769 -17.349 1.00 87.00 255 GLN A N 1
ATOM 2081 C CA . GLN A 1 255 ? 10.516 -14.665 -18.185 1.00 87.00 255 GLN A CA 1
ATOM 2082 C C . GLN A 1 255 ? 9.392 -13.917 -18.914 1.00 87.00 255 GLN A C 1
ATOM 2084 O O . GLN A 1 255 ? 9.162 -14.131 -20.106 1.00 87.00 255 GLN A O 1
ATOM 2089 N N . THR A 1 256 ? 8.725 -12.990 -18.222 1.00 86.69 256 THR A N 1
ATOM 2090 C CA . THR A 1 256 ? 7.674 -12.143 -18.803 1.00 86.69 256 THR A CA 1
ATOM 2091 C C . THR A 1 256 ? 8.221 -11.310 -19.956 1.00 86.69 256 THR A C 1
ATOM 2093 O O . THR A 1 256 ? 7.593 -11.210 -21.009 1.00 86.69 256 THR A O 1
ATOM 2096 N N . LEU A 1 257 ? 9.410 -10.735 -19.784 1.00 83.94 257 LEU A N 1
ATOM 2097 C CA . LEU A 1 257 ? 10.050 -9.916 -20.805 1.00 83.94 257 LEU A CA 1
ATOM 2098 C C . LEU A 1 257 ? 10.559 -10.737 -21.982 1.00 83.94 257 LEU A C 1
ATOM 2100 O O . LEU A 1 257 ? 10.251 -10.399 -23.116 1.00 83.94 257 LEU A O 1
ATOM 2104 N N . THR A 1 258 ? 11.269 -11.834 -21.733 1.00 76.75 258 THR A N 1
ATOM 2105 C CA . THR A 1 258 ? 11.794 -12.708 -22.799 1.00 76.75 258 THR A CA 1
ATOM 2106 C C . THR A 1 2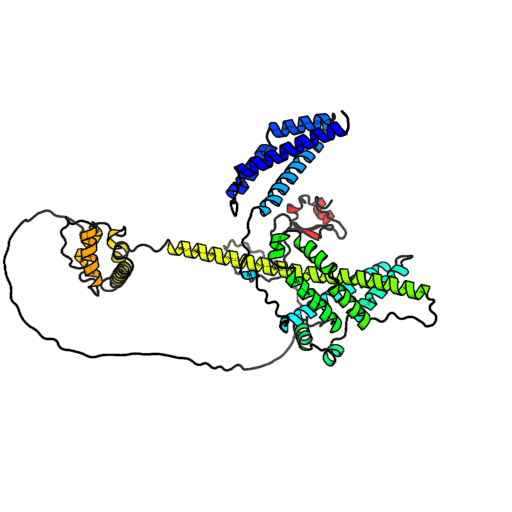58 ? 10.688 -13.353 -23.637 1.00 76.75 258 THR A C 1
ATOM 2108 O O . THR A 1 258 ? 10.882 -13.585 -24.825 1.00 76.75 258 THR A O 1
ATOM 2111 N N . SER A 1 259 ? 9.500 -13.564 -23.063 1.00 73.25 259 SER A N 1
ATOM 2112 C CA . SER A 1 259 ? 8.328 -14.053 -23.804 1.00 73.25 259 SER A CA 1
ATOM 2113 C C . SER A 1 259 ? 7.693 -12.994 -24.715 1.00 73.25 259 SER A C 1
ATOM 2115 O O . SER A 1 259 ? 7.043 -13.342 -25.696 1.00 73.25 259 SER A O 1
ATOM 2117 N N . ASN A 1 260 ? 7.857 -11.704 -24.396 1.00 67.12 260 ASN A N 1
ATOM 2118 C CA . ASN A 1 260 ? 7.185 -10.597 -25.087 1.00 67.12 260 ASN A CA 1
ATOM 2119 C C . ASN A 1 260 ? 8.144 -9.709 -25.906 1.00 67.12 260 ASN A C 1
ATOM 2121 O O . ASN A 1 260 ? 7.700 -8.963 -26.777 1.00 67.12 260 ASN A O 1
ATOM 2125 N N . TYR A 1 261 ? 9.451 -9.756 -25.645 1.00 67.62 261 TYR A N 1
ATOM 2126 C CA . TYR A 1 261 ? 10.459 -8.883 -26.240 1.00 67.62 261 TYR A CA 1
ATOM 2127 C C . TYR A 1 261 ? 11.677 -9.685 -26.699 1.00 67.62 261 TYR A C 1
ATOM 2129 O O . TYR A 1 261 ? 12.480 -10.145 -25.890 1.00 67.62 261 TYR A O 1
ATOM 2137 N N . ASN A 1 262 ? 11.841 -9.802 -28.015 1.00 67.69 262 ASN A N 1
ATOM 2138 C CA . ASN A 1 262 ? 13.055 -10.350 -28.609 1.00 67.69 262 ASN A CA 1
ATOM 2139 C C . ASN A 1 262 ? 14.036 -9.219 -28.897 1.00 67.69 262 ASN A C 1
ATOM 2141 O O . ASN A 1 262 ? 13.714 -8.299 -29.652 1.00 67.69 262 ASN A O 1
ATOM 2145 N N . ILE A 1 263 ? 15.247 -9.316 -28.344 1.00 66.31 263 ILE A N 1
ATOM 2146 C CA . ILE A 1 263 ? 16.340 -8.421 -28.722 1.00 66.31 263 ILE A CA 1
ATOM 2147 C C . ILE A 1 263 ? 16.674 -8.716 -30.188 1.00 66.31 263 ILE A C 1
ATOM 2149 O O . ILE A 1 263 ? 17.076 -9.827 -30.536 1.00 66.31 263 ILE A O 1
ATOM 2153 N N . GLN A 1 264 ? 16.434 -7.744 -31.064 1.00 63.84 264 GLN A N 1
ATOM 2154 C CA . GLN A 1 264 ? 16.708 -7.894 -32.488 1.00 63.84 264 GLN A CA 1
ATOM 2155 C C . GLN A 1 264 ? 18.196 -7.656 -32.750 1.00 63.84 264 GLN A C 1
ATOM 2157 O O . GLN A 1 264 ? 18.722 -6.597 -32.418 1.00 63.84 264 GLN A O 1
ATOM 2162 N N . TYR A 1 265 ? 18.855 -8.631 -33.375 1.00 63.12 265 TYR A N 1
ATOM 2163 C CA . TYR A 1 265 ? 20.221 -8.499 -33.884 1.00 63.12 265 TYR A CA 1
ATOM 2164 C C . TYR A 1 265 ? 20.202 -8.668 -35.396 1.00 63.12 265 TYR A C 1
ATOM 2166 O O . TYR A 1 265 ? 19.458 -9.497 -35.927 1.00 63.12 265 TYR A O 1
ATOM 2174 N N . THR A 1 266 ? 21.034 -7.910 -36.098 1.00 55.09 266 THR A N 1
ATOM 2175 C CA . THR A 1 266 ? 21.254 -8.121 -37.526 1.00 55.09 266 THR A CA 1
ATOM 2176 C C . THR A 1 266 ? 22.422 -9.079 -37.725 1.00 55.09 266 THR A C 1
ATOM 2178 O O . THR A 1 266 ? 23.386 -9.077 -36.963 1.00 55.09 266 THR A O 1
ATOM 2181 N N . SER A 1 267 ? 22.379 -9.890 -38.784 1.00 52.66 267 SER A N 1
ATOM 2182 C CA . SER A 1 267 ? 23.441 -10.852 -39.129 1.00 52.66 267 SER A CA 1
ATOM 2183 C C . SER A 1 267 ? 24.812 -10.200 -39.382 1.00 52.66 267 SER A C 1
ATOM 2185 O O . SER A 1 267 ? 25.808 -10.901 -39.528 1.00 52.66 267 SER A O 1
ATOM 2187 N N . SER A 1 268 ? 24.852 -8.867 -39.471 1.00 57.97 268 SER A N 1
ATOM 2188 C CA . SER A 1 268 ? 26.042 -8.032 -39.644 1.00 57.97 268 SER A CA 1
ATOM 2189 C C . SER A 1 268 ? 26.621 -7.469 -38.342 1.00 57.97 268 SER A C 1
ATOM 2191 O O . SER A 1 268 ? 27.680 -6.842 -38.391 1.00 57.97 268 SER A O 1
ATOM 2193 N N . ASP A 1 269 ? 25.960 -7.645 -37.194 1.00 65.88 269 ASP A N 1
ATOM 2194 C CA . ASP A 1 269 ? 26.438 -7.083 -35.932 1.00 65.88 269 ASP A CA 1
ATOM 2195 C C . ASP A 1 269 ? 27.664 -7.843 -35.415 1.00 65.88 269 ASP A C 1
ATOM 2197 O O . ASP A 1 269 ? 27.680 -9.071 -35.315 1.00 65.88 269 ASP A O 1
ATOM 2201 N N . ASN A 1 270 ? 28.723 -7.107 -35.067 1.00 77.44 270 ASN A N 1
ATOM 2202 C CA . ASN A 1 270 ? 29.883 -7.711 -34.423 1.00 77.44 270 ASN A CA 1
ATOM 2203 C C . ASN A 1 270 ? 29.526 -8.168 -32.989 1.00 77.44 270 ASN A C 1
ATOM 2205 O O . ASN A 1 270 ? 28.603 -7.654 -32.354 1.00 77.44 270 ASN A O 1
ATOM 2209 N N . ILE A 1 271 ? 30.292 -9.123 -32.448 1.00 75.75 271 ILE A N 1
ATOM 2210 C CA . ILE A 1 271 ? 30.061 -9.684 -31.101 1.00 75.75 271 ILE A CA 1
ATOM 2211 C C . ILE A 1 271 ? 30.030 -8.584 -30.026 1.00 75.75 271 ILE A C 1
ATOM 2213 O O . ILE A 1 271 ? 29.258 -8.663 -29.074 1.00 75.75 271 ILE A O 1
ATOM 2217 N N . HIS A 1 272 ? 30.840 -7.537 -30.188 1.00 72.38 272 HIS A N 1
ATOM 2218 C CA . HIS A 1 272 ? 30.905 -6.426 -29.243 1.00 72.38 272 HIS A CA 1
ATOM 2219 C C . HIS A 1 272 ? 29.587 -5.637 -29.166 1.00 72.38 272 HIS A C 1
ATOM 2221 O O . HIS A 1 272 ? 29.102 -5.366 -28.071 1.00 72.38 272 HIS A O 1
ATOM 2227 N N . ASN A 1 273 ? 28.968 -5.338 -30.309 1.00 72.00 273 ASN A N 1
ATOM 2228 C CA . ASN A 1 273 ? 27.685 -4.644 -30.402 1.00 72.00 273 ASN A CA 1
ATOM 2229 C C . ASN A 1 273 ? 26.551 -5.505 -29.838 1.00 72.00 273 ASN A C 1
ATOM 2231 O O . ASN A 1 273 ? 25.685 -4.990 -29.137 1.00 72.00 273 ASN A O 1
ATOM 2235 N N . ILE A 1 274 ? 26.589 -6.820 -30.080 1.00 71.19 274 ILE A N 1
ATOM 2236 C CA . ILE A 1 274 ? 25.630 -7.772 -29.502 1.00 71.19 274 ILE A CA 1
ATOM 2237 C C . ILE A 1 274 ? 25.716 -7.744 -27.970 1.00 71.19 274 ILE A C 1
ATOM 2239 O O . ILE A 1 274 ? 24.695 -7.566 -27.307 1.00 71.19 274 ILE A O 1
ATOM 2243 N N . ILE A 1 275 ? 26.924 -7.854 -27.404 1.00 72.12 275 ILE A N 1
ATOM 2244 C CA . ILE A 1 275 ? 27.142 -7.799 -25.949 1.00 72.12 275 ILE A CA 1
ATOM 2245 C C . ILE A 1 275 ? 26.688 -6.451 -25.382 1.00 72.12 275 ILE A C 1
ATOM 2247 O O . ILE A 1 275 ? 25.979 -6.422 -24.381 1.00 72.12 275 ILE A O 1
ATOM 2251 N N . HIS A 1 276 ? 27.044 -5.338 -26.028 1.00 72.31 276 HIS A N 1
ATOM 2252 C CA . HIS A 1 276 ? 26.632 -4.007 -25.587 1.00 72.31 276 HIS A CA 1
ATOM 2253 C C . HIS A 1 276 ? 25.100 -3.857 -25.559 1.00 72.31 276 HIS A C 1
ATOM 2255 O O . HIS A 1 276 ? 24.546 -3.369 -24.574 1.00 72.31 276 HIS A O 1
ATOM 2261 N N . SER A 1 277 ? 24.399 -4.330 -26.594 1.00 71.38 277 SER A N 1
ATOM 2262 C CA . SER A 1 277 ? 22.931 -4.317 -26.651 1.00 71.38 277 SER A CA 1
ATOM 2263 C C . SER A 1 277 ? 22.286 -5.207 -25.584 1.00 71.38 277 SER A C 1
ATOM 2265 O O . SER A 1 277 ? 21.269 -4.819 -25.007 1.00 71.38 277 SER A O 1
ATOM 2267 N N . ILE A 1 278 ? 22.882 -6.365 -25.268 1.00 72.81 278 ILE A N 1
ATOM 2268 C CA . ILE A 1 278 ? 22.430 -7.233 -24.165 1.00 72.81 278 ILE A CA 1
ATOM 2269 C C . ILE A 1 278 ? 22.584 -6.518 -22.823 1.00 72.81 278 ILE A C 1
ATOM 2271 O O . ILE A 1 278 ? 21.640 -6.498 -22.032 1.00 72.81 278 ILE A O 1
ATOM 2275 N N . THR A 1 279 ? 23.743 -5.909 -22.568 1.00 76.62 279 THR A N 1
ATOM 2276 C CA . THR A 1 279 ? 24.009 -5.182 -21.320 1.00 76.62 279 THR A CA 1
ATOM 2277 C C . THR A 1 279 ? 23.030 -4.024 -21.142 1.00 76.62 279 THR A C 1
ATOM 2279 O O . THR A 1 279 ? 22.394 -3.921 -20.095 1.00 76.62 279 THR A O 1
ATOM 2282 N N . LEU A 1 280 ? 22.828 -3.207 -22.182 1.00 75.81 280 LEU A N 1
ATOM 2283 C CA . LEU A 1 280 ? 21.897 -2.077 -22.138 1.00 75.81 280 LEU A CA 1
ATOM 2284 C C . LEU A 1 280 ? 20.445 -2.530 -21.909 1.00 75.81 280 LEU A C 1
ATOM 2286 O O . LEU A 1 280 ? 19.732 -1.938 -21.099 1.00 75.81 280 LEU A O 1
ATOM 2290 N N . SER A 1 281 ? 20.020 -3.605 -22.580 1.00 77.44 281 SER A N 1
ATOM 2291 C CA . SER A 1 281 ? 18.683 -4.183 -22.387 1.00 77.44 281 SER A CA 1
ATOM 2292 C C . SER A 1 281 ? 18.510 -4.714 -20.961 1.00 77.44 281 SER A C 1
ATOM 2294 O O . SER A 1 281 ? 17.467 -4.508 -20.349 1.00 77.44 281 SER A O 1
ATOM 2296 N N . SER A 1 282 ? 19.552 -5.334 -20.399 1.00 79.81 282 SER A N 1
ATOM 2297 C CA . SER A 1 282 ? 19.542 -5.862 -19.030 1.00 79.81 282 SER A CA 1
ATOM 2298 C C . SER A 1 282 ? 19.411 -4.750 -17.987 1.00 79.81 282 SER A C 1
ATOM 2300 O O . SER A 1 282 ? 18.611 -4.871 -17.061 1.00 79.81 282 SER A O 1
ATOM 2302 N N . GLU A 1 283 ? 20.124 -3.633 -18.162 1.00 85.75 283 GLU A N 1
ATOM 2303 C CA . GLU A 1 283 ? 19.937 -2.442 -17.321 1.00 85.75 283 GLU A CA 1
ATOM 2304 C C . GLU A 1 283 ? 18.502 -1.915 -17.411 1.00 85.75 283 GLU A C 1
ATOM 2306 O O . GLU A 1 283 ? 17.870 -1.639 -16.391 1.00 85.75 283 GLU A O 1
ATOM 2311 N N . ASN A 1 284 ? 17.957 -1.819 -18.627 1.00 87.38 284 ASN A N 1
ATOM 2312 C CA . ASN A 1 284 ? 16.586 -1.367 -18.840 1.00 87.38 284 ASN A CA 1
ATOM 2313 C C . ASN A 1 284 ? 15.562 -2.294 -18.175 1.00 87.38 284 ASN A C 1
ATOM 2315 O O . ASN A 1 284 ? 14.575 -1.811 -17.618 1.00 87.38 284 ASN A O 1
ATOM 2319 N N . TYR A 1 285 ? 15.795 -3.608 -18.180 1.00 87.69 285 TYR A N 1
ATOM 2320 C CA . TYR A 1 285 ? 14.925 -4.576 -17.512 1.00 87.69 285 TYR A CA 1
ATOM 2321 C C . TYR A 1 285 ? 14.886 -4.355 -16.002 1.00 87.69 285 TYR A C 1
ATOM 2323 O O . TYR A 1 285 ? 13.800 -4.390 -15.419 1.00 87.69 285 TYR A O 1
ATOM 2331 N N . ILE A 1 286 ? 16.041 -4.089 -15.389 1.00 90.31 286 ILE A N 1
ATOM 2332 C CA . ILE A 1 286 ? 16.164 -3.808 -13.954 1.00 90.31 286 ILE A CA 1
ATOM 2333 C C . ILE A 1 286 ? 15.507 -2.464 -13.609 1.00 90.31 286 ILE A C 1
ATOM 2335 O O . ILE A 1 286 ? 14.716 -2.381 -12.669 1.00 90.31 286 ILE A O 1
ATOM 2339 N N . ASP A 1 287 ? 15.770 -1.416 -14.394 1.00 91.56 287 ASP A N 1
ATOM 2340 C CA . ASP A 1 287 ? 15.199 -0.081 -14.179 1.00 91.56 287 ASP A CA 1
ATOM 2341 C C . ASP A 1 287 ? 13.662 -0.106 -14.233 1.00 91.56 287 ASP A C 1
ATOM 2343 O O . ASP A 1 287 ? 12.976 0.493 -13.392 1.00 91.56 287 ASP A O 1
ATOM 2347 N N . ILE A 1 288 ? 13.108 -0.815 -15.222 1.00 93.62 288 ILE A N 1
ATOM 2348 C CA . ILE A 1 288 ? 11.660 -0.960 -15.388 1.00 93.62 288 ILE A CA 1
ATOM 2349 C C . ILE A 1 288 ? 11.077 -1.831 -14.273 1.00 93.62 288 ILE A C 1
ATOM 2351 O O . ILE A 1 288 ? 10.045 -1.445 -13.724 1.00 93.62 288 ILE A O 1
ATOM 2355 N N . TYR A 1 289 ? 11.733 -2.938 -13.904 1.00 95.44 289 TYR A N 1
ATOM 2356 C CA . TYR A 1 289 ? 11.322 -3.793 -12.784 1.00 95.44 289 TYR A CA 1
ATOM 2357 C C . TYR A 1 289 ? 11.146 -2.978 -11.504 1.00 95.44 289 TYR A C 1
ATOM 2359 O O . TYR A 1 289 ? 10.048 -2.916 -10.949 1.00 95.44 289 TYR A O 1
ATOM 2367 N N . ASN A 1 290 ? 12.201 -2.267 -11.095 1.00 95.44 290 ASN A N 1
ATOM 2368 C CA . ASN A 1 290 ? 12.197 -1.442 -9.890 1.00 95.44 290 ASN A CA 1
ATOM 2369 C C . ASN A 1 290 ? 11.073 -0.402 -9.947 1.00 95.44 290 ASN A C 1
ATOM 2371 O O . ASN A 1 290 ? 10.297 -0.242 -9.003 1.00 95.44 290 ASN A O 1
ATOM 2375 N N . SER A 1 291 ? 10.936 0.281 -11.086 1.00 95.75 291 SER A N 1
ATOM 2376 C CA . SER A 1 291 ? 9.914 1.313 -11.272 1.00 95.75 291 SER A CA 1
ATOM 2377 C C . SER A 1 291 ? 8.487 0.751 -11.211 1.00 95.75 291 SER A C 1
ATOM 2379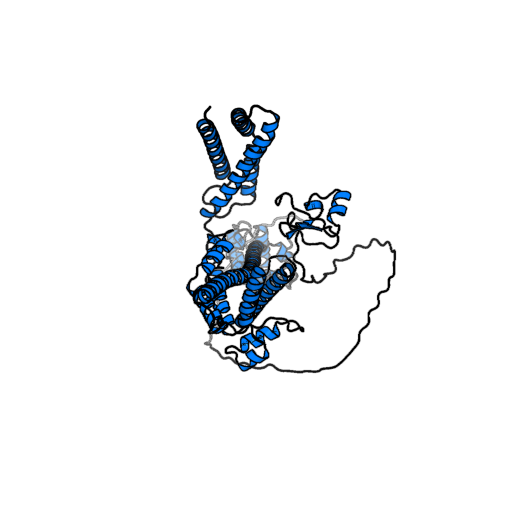 O O . SER A 1 291 ? 7.602 1.376 -10.617 1.00 95.75 291 SER A O 1
ATOM 2381 N N . ALA A 1 292 ? 8.251 -0.424 -11.802 1.00 96.12 292 ALA A N 1
ATOM 2382 C CA . ALA A 1 292 ? 6.960 -1.103 -11.794 1.00 96.12 292 ALA A CA 1
ATOM 2383 C C . ALA A 1 292 ? 6.593 -1.593 -10.390 1.00 96.12 292 ALA A C 1
ATOM 2385 O O . ALA A 1 292 ? 5.495 -1.293 -9.912 1.00 96.12 292 ALA A O 1
ATOM 2386 N N . VAL A 1 293 ? 7.525 -2.265 -9.705 1.00 97.19 293 VAL A N 1
ATOM 2387 C CA . VAL A 1 293 ? 7.343 -2.753 -8.333 1.00 97.19 293 VAL A CA 1
ATOM 2388 C C . VAL A 1 293 ? 7.052 -1.595 -7.383 1.00 97.19 293 VAL A C 1
ATOM 2390 O O . VAL A 1 293 ? 6.059 -1.643 -6.659 1.00 97.19 293 VAL A O 1
ATOM 2393 N N . HIS A 1 294 ? 7.827 -0.507 -7.429 1.00 96.19 294 HIS A N 1
ATOM 2394 C CA . HIS A 1 294 ? 7.591 0.660 -6.574 1.00 96.19 294 HIS A CA 1
ATOM 2395 C C . HIS A 1 294 ? 6.221 1.306 -6.798 1.00 96.19 294 HIS A C 1
ATOM 2397 O O . HIS A 1 294 ? 5.544 1.674 -5.835 1.00 96.19 294 HIS A O 1
ATOM 2403 N N . LEU A 1 295 ? 5.801 1.489 -8.055 1.00 96.25 295 LEU A N 1
ATOM 2404 C CA . LEU A 1 295 ? 4.491 2.074 -8.348 1.00 96.25 295 LEU A CA 1
ATOM 2405 C C . LEU A 1 295 ? 3.355 1.174 -7.871 1.00 96.25 295 LEU A C 1
ATOM 2407 O O . LEU A 1 295 ? 2.402 1.671 -7.268 1.00 96.25 295 LEU A O 1
ATOM 2411 N N . PHE A 1 296 ? 3.470 -0.133 -8.099 1.00 96.81 296 PHE A N 1
ATOM 2412 C CA . PHE A 1 296 ? 2.488 -1.098 -7.624 1.00 96.81 296 PHE A CA 1
ATOM 2413 C C . PHE A 1 296 ? 2.417 -1.101 -6.091 1.00 96.81 296 PHE A C 1
ATOM 2415 O O . PHE A 1 296 ? 1.334 -0.978 -5.517 1.00 96.81 296 PHE A O 1
ATOM 2422 N N . LEU A 1 297 ? 3.571 -1.117 -5.418 1.00 95.69 297 LEU A N 1
ATOM 2423 C CA . LEU A 1 297 ? 3.663 -1.058 -3.963 1.00 95.69 297 LEU A CA 1
ATOM 2424 C C . LEU A 1 297 ? 3.045 0.204 -3.374 1.00 95.69 297 LEU A C 1
ATOM 2426 O O . LEU A 1 297 ? 2.358 0.119 -2.360 1.00 95.69 297 LEU A O 1
ATOM 2430 N N . LYS A 1 298 ? 3.214 1.370 -4.007 1.00 94.56 298 LYS A N 1
ATOM 2431 C CA . LYS A 1 298 ? 2.551 2.609 -3.563 1.00 94.56 298 LYS A CA 1
ATOM 2432 C C . LYS A 1 298 ? 1.027 2.472 -3.562 1.00 94.56 298 LYS A C 1
ATOM 2434 O O . LYS A 1 298 ? 0.371 2.936 -2.623 1.00 94.56 298 LYS A O 1
ATOM 2439 N N . VAL A 1 299 ? 0.459 1.823 -4.580 1.00 92.88 299 VAL A N 1
ATOM 2440 C CA . VAL A 1 299 ? -0.987 1.563 -4.657 1.00 92.88 299 VAL A CA 1
ATOM 2441 C C . VAL A 1 299 ? -1.413 0.573 -3.569 1.00 92.88 299 VAL A C 1
ATOM 2443 O O . VAL A 1 299 ? -2.355 0.856 -2.824 1.00 92.88 299 VAL A O 1
ATOM 2446 N N . SER A 1 300 ? -0.690 -0.540 -3.421 1.00 92.38 300 SER A N 1
ATOM 2447 C CA . SER A 1 300 ? -0.961 -1.568 -2.406 1.00 92.38 300 SER A CA 1
ATOM 2448 C C . SER A 1 300 ? -0.856 -1.025 -0.980 1.00 92.38 300 SER A C 1
ATOM 2450 O O . SER A 1 300 ? -1.745 -1.251 -0.162 1.00 92.38 300 SER A O 1
ATOM 2452 N N . PHE A 1 301 ? 0.169 -0.226 -0.688 1.00 92.12 301 PHE A N 1
ATOM 2453 C CA . PHE A 1 301 ? 0.364 0.405 0.616 1.00 92.12 301 PHE A CA 1
ATOM 2454 C C . PHE A 1 301 ? -0.740 1.418 0.933 1.00 92.12 301 PHE A C 1
ATOM 2456 O O . PHE A 1 301 ? -1.268 1.452 2.045 1.00 92.12 301 PHE A O 1
ATOM 2463 N N . SER A 1 302 ? -1.151 2.213 -0.059 1.00 90.12 302 SER A N 1
ATOM 2464 C CA . SER A 1 302 ? -2.276 3.143 0.091 1.00 90.12 302 SER A CA 1
ATOM 2465 C C . SER A 1 302 ? -3.578 2.402 0.397 1.00 90.12 302 SER A C 1
ATOM 2467 O O . SER A 1 302 ? -4.359 2.839 1.245 1.00 90.12 302 SER A O 1
ATOM 2469 N N . GLN A 1 303 ? -3.804 1.256 -0.252 1.00 87.44 303 GLN A N 1
ATOM 2470 C CA . GLN A 1 303 ? -4.944 0.393 0.039 1.00 87.44 303 GLN A CA 1
ATOM 2471 C C . GLN A 1 303 ? -4.869 -0.179 1.460 1.00 87.44 303 GLN A C 1
ATOM 2473 O O . GLN A 1 303 ? -5.813 0.008 2.227 1.00 87.44 303 GLN A O 1
ATOM 2478 N N . PHE A 1 304 ? -3.732 -0.768 1.838 1.00 88.88 304 PHE A N 1
ATOM 2479 C CA . PHE A 1 304 ? -3.489 -1.296 3.180 1.00 88.88 304 PHE A CA 1
ATOM 2480 C C . PHE A 1 304 ? -3.744 -0.243 4.266 1.00 88.88 304 PHE A C 1
ATOM 2482 O O . PHE A 1 304 ? -4.467 -0.496 5.229 1.00 88.88 304 PHE A O 1
ATOM 2489 N N . ARG A 1 305 ? -3.244 0.985 4.079 1.00 87.31 305 ARG A N 1
ATOM 2490 C CA . ARG A 1 305 ? -3.489 2.107 4.995 1.00 87.31 305 ARG A CA 1
ATOM 2491 C C . ARG A 1 305 ? -4.979 2.415 5.140 1.00 87.31 305 ARG A C 1
ATOM 2493 O O . ARG A 1 305 ? -5.449 2.613 6.260 1.00 87.31 305 ARG A O 1
ATOM 2500 N N . ARG A 1 306 ? -5.736 2.473 4.038 1.00 85.50 306 ARG A N 1
ATOM 2501 C CA . ARG A 1 306 ? -7.192 2.720 4.080 1.00 85.50 306 ARG A CA 1
ATOM 2502 C C . ARG A 1 306 ? -7.930 1.614 4.826 1.00 85.50 306 ARG A C 1
ATOM 2504 O O . ARG A 1 306 ? -8.803 1.912 5.648 1.00 85.50 306 ARG A O 1
ATOM 2511 N N . ASP A 1 307 ? -7.556 0.365 4.581 1.00 82.62 307 ASP A N 1
ATOM 2512 C CA . ASP A 1 307 ? -8.163 -0.796 5.228 1.00 82.62 307 ASP A CA 1
ATOM 2513 C C . ASP A 1 307 ? -7.859 -0.802 6.730 1.00 82.62 307 ASP A C 1
ATOM 2515 O O . ASP A 1 307 ? -8.774 -0.935 7.548 1.00 82.62 307 ASP A O 1
ATOM 2519 N N . TYR A 1 308 ? -6.613 -0.510 7.106 1.00 83.81 308 TYR A N 1
ATOM 2520 C CA . TYR A 1 308 ? -6.194 -0.374 8.498 1.00 83.81 308 TYR A CA 1
ATOM 2521 C C . TYR A 1 308 ? -6.912 0.776 9.221 1.00 83.81 308 TYR A C 1
ATOM 2523 O O . TYR A 1 308 ? -7.456 0.592 10.310 1.00 83.81 308 TYR A O 1
ATOM 2531 N N . LEU A 1 309 ? -7.017 1.959 8.609 1.00 79.38 309 LEU A N 1
ATOM 2532 C CA . LEU A 1 309 ? -7.760 3.084 9.193 1.00 79.38 309 LEU A CA 1
ATOM 2533 C C . LEU A 1 309 ? -9.249 2.763 9.366 1.00 79.38 309 LEU A C 1
ATOM 2535 O O . LEU A 1 309 ? -9.864 3.138 10.368 1.00 79.38 309 LEU A O 1
ATOM 2539 N N . THR A 1 310 ? -9.839 2.056 8.404 1.00 77.56 310 THR A N 1
ATOM 2540 C CA . THR A 1 310 ? -11.233 1.605 8.478 1.00 77.56 310 THR A CA 1
ATOM 2541 C C . THR A 1 310 ? -11.422 0.593 9.603 1.00 77.56 310 THR A C 1
ATOM 2543 O O . THR A 1 310 ? -12.395 0.678 10.357 1.00 77.56 310 THR A O 1
ATOM 2546 N N . PHE A 1 311 ? -10.472 -0.326 9.767 1.00 79.50 311 PHE A N 1
ATOM 2547 C CA . PHE A 1 311 ? -10.429 -1.258 10.886 1.00 79.50 311 PHE A CA 1
ATOM 2548 C C . PHE A 1 311 ? -10.357 -0.522 12.232 1.00 79.50 311 PHE A C 1
ATOM 2550 O O . PHE A 1 311 ? -11.216 -0.738 13.088 1.00 79.50 311 PHE A O 1
ATOM 2557 N N . LEU A 1 312 ? -9.441 0.441 12.390 1.00 74.44 312 LEU A N 1
ATOM 2558 C CA . LEU A 1 312 ? -9.331 1.247 13.611 1.00 74.44 312 LEU A CA 1
ATOM 2559 C C . LEU A 1 312 ? -10.623 2.013 13.930 1.00 74.44 312 LEU A C 1
ATOM 2561 O O . LEU A 1 312 ? -11.032 2.089 15.090 1.00 74.44 312 LEU A O 1
ATOM 2565 N N . LYS A 1 313 ? -11.308 2.565 12.917 1.00 74.81 313 LYS A N 1
ATOM 2566 C CA . LYS A 1 313 ? -12.624 3.205 13.097 1.00 74.81 313 LYS A CA 1
ATOM 2567 C C . LYS A 1 313 ? -13.668 2.208 13.611 1.00 74.81 313 LYS A C 1
ATOM 2569 O O . LYS A 1 313 ? -14.427 2.538 14.526 1.00 74.81 313 LYS A O 1
ATOM 2574 N N . LYS A 1 314 ? -13.702 0.989 13.059 1.00 74.62 314 LYS A N 1
ATOM 2575 C CA . LYS A 1 314 ? -14.616 -0.079 13.500 1.00 74.62 314 LYS A CA 1
ATOM 2576 C C . LYS A 1 314 ? -14.334 -0.499 14.942 1.00 74.62 314 LYS A C 1
ATOM 2578 O O . LYS A 1 314 ? -15.283 -0.583 15.722 1.00 74.62 314 LYS A O 1
ATOM 2583 N N . GLU A 1 315 ? -13.069 -0.695 15.307 1.00 74.62 315 GLU A N 1
ATOM 2584 C CA . GLU A 1 315 ? -12.654 -1.059 16.668 1.00 74.62 315 GLU A CA 1
ATOM 2585 C C . GLU A 1 315 ? -12.992 0.039 17.683 1.00 74.62 315 GLU A C 1
ATOM 2587 O O . GLU A 1 315 ? -13.644 -0.235 18.691 1.00 74.62 315 GLU A O 1
ATOM 2592 N N . LYS A 1 316 ? -12.703 1.310 17.372 1.00 74.12 316 LYS A N 1
ATOM 2593 C CA . LYS A 1 316 ? -13.142 2.451 18.198 1.00 74.12 316 LYS A CA 1
ATOM 2594 C C . LYS A 1 316 ? -14.660 2.474 18.377 1.00 74.12 316 LYS A C 1
ATOM 2596 O O . LYS A 1 316 ? -15.153 2.689 19.484 1.00 74.12 316 LYS A O 1
ATOM 2601 N N . GLY A 1 317 ? -15.412 2.206 17.309 1.00 75.62 317 GLY A N 1
ATOM 2602 C CA . GLY A 1 317 ? -16.868 2.093 17.359 1.00 75.62 317 GLY A CA 1
ATOM 2603 C C . GLY A 1 317 ? -17.350 0.944 18.251 1.00 75.62 317 GLY A C 1
ATOM 2604 O O . GLY A 1 317 ? -18.280 1.133 19.035 1.00 75.62 317 GLY A O 1
ATOM 2605 N N . LYS A 1 318 ? -16.719 -0.236 18.177 1.00 74.81 318 LYS A N 1
ATOM 2606 C CA . LYS A 1 318 ? -17.024 -1.377 19.059 1.00 74.81 318 LYS A CA 1
ATOM 2607 C C . LYS A 1 318 ? -16.715 -1.050 20.519 1.00 74.81 318 LYS A C 1
ATOM 2609 O O . LYS A 1 318 ? -17.572 -1.276 21.370 1.00 74.81 318 LYS A O 1
ATOM 2614 N N . ALA A 1 319 ? -15.551 -0.467 20.800 1.00 73.38 319 ALA A N 1
ATOM 2615 C CA . ALA A 1 319 ? -15.155 -0.054 22.143 1.00 73.38 319 ALA A CA 1
ATOM 2616 C C . ALA A 1 319 ? -16.126 0.986 22.725 1.00 73.38 319 ALA A C 1
ATOM 2618 O O . ALA A 1 319 ? -16.549 0.870 23.877 1.00 73.38 319 ALA A O 1
ATOM 2619 N N . LEU A 1 320 ? -16.556 1.960 21.915 1.00 74.75 320 LEU A N 1
ATOM 2620 C CA . LEU A 1 320 ? -17.570 2.933 22.315 1.00 74.75 320 LEU A CA 1
ATOM 2621 C C . LEU A 1 320 ? -18.914 2.257 22.605 1.00 74.75 320 LEU A C 1
ATOM 2623 O O . LEU A 1 320 ? -19.500 2.519 23.652 1.00 74.75 320 LEU A O 1
ATOM 2627 N N . ARG A 1 321 ? -19.388 1.361 21.727 1.00 76.38 321 ARG A N 1
ATOM 2628 C CA . ARG A 1 321 ? -20.633 0.602 21.945 1.00 76.38 321 ARG A CA 1
ATOM 2629 C C . ARG A 1 321 ? -20.575 -0.232 23.223 1.00 76.38 321 ARG A C 1
ATOM 2631 O O . ARG A 1 321 ? -21.536 -0.216 23.988 1.00 76.38 321 ARG A O 1
ATOM 2638 N N . LYS A 1 322 ? -19.445 -0.891 23.494 1.00 81.88 322 LYS A N 1
ATOM 2639 C CA . LYS A 1 322 ? -19.208 -1.635 24.738 1.00 81.88 322 LYS A CA 1
ATOM 2640 C C . LYS A 1 322 ? -19.293 -0.709 25.956 1.00 81.88 322 LYS A C 1
ATOM 2642 O O . LYS A 1 322 ? -20.088 -0.963 26.854 1.00 81.88 322 LYS A O 1
ATOM 2647 N N . LYS A 1 323 ? -18.592 0.429 25.928 1.00 77.69 323 LYS A N 1
ATOM 2648 C CA . LYS A 1 323 ? -18.615 1.435 27.003 1.00 77.69 323 LYS A CA 1
ATOM 2649 C C . LYS A 1 323 ? -20.008 2.034 27.232 1.00 77.69 323 LYS A C 1
ATOM 2651 O O . LYS A 1 323 ? -20.390 2.286 28.372 1.00 77.69 323 LYS A O 1
ATOM 2656 N N . VAL A 1 324 ? -20.776 2.278 26.168 1.00 77.19 324 VAL A N 1
ATOM 2657 C CA . VAL A 1 324 ? -22.165 2.762 26.255 1.00 77.19 324 VAL A CA 1
ATOM 2658 C C . VAL A 1 324 ? -23.079 1.684 26.837 1.00 77.19 324 VAL A C 1
ATOM 2660 O O . VAL A 1 324 ? -23.866 1.997 27.725 1.00 77.19 324 VAL A O 1
ATOM 2663 N N . SER A 1 325 ? -22.939 0.425 26.413 1.00 71.50 325 SER A N 1
ATOM 2664 C CA . SER A 1 325 ? -23.712 -0.701 26.956 1.00 71.50 325 SER A CA 1
ATOM 2665 C C . SER A 1 325 ? -23.408 -0.964 28.435 1.00 71.50 325 SER A C 1
ATOM 2667 O O . SER A 1 325 ? -24.313 -1.206 29.229 1.00 71.50 325 SER A O 1
ATOM 2669 N N . GLU A 1 326 ? -22.147 -0.865 28.848 1.00 75.00 326 GLU A N 1
ATOM 2670 C CA . GLU A 1 326 ? -21.756 -0.994 30.256 1.00 75.00 326 GLU A CA 1
ATOM 2671 C C . GLU A 1 326 ? -22.296 0.167 31.105 1.00 75.00 326 GLU A C 1
ATOM 2673 O O . GLU A 1 326 ? -22.732 -0.042 32.238 1.00 75.00 326 GLU A O 1
ATOM 2678 N N . LYS A 1 327 ? -22.339 1.387 30.552 1.00 65.94 327 LYS A N 1
ATOM 2679 C CA . LYS A 1 327 ? -22.995 2.531 31.200 1.00 65.94 327 LYS A CA 1
ATOM 2680 C C . LYS A 1 327 ? -24.511 2.360 31.284 1.00 65.94 327 LYS A C 1
ATOM 2682 O O . LYS A 1 327 ? -25.070 2.678 32.325 1.00 65.94 327 LYS A O 1
ATOM 2687 N N . SER A 1 328 ? -25.175 1.843 30.249 1.00 58.69 328 SER A N 1
ATOM 2688 C CA . SER A 1 328 ? -26.629 1.632 30.278 1.00 58.69 328 SER A CA 1
ATOM 2689 C C . SER A 1 328 ? -27.031 0.528 31.258 1.00 58.69 328 SER A C 1
ATOM 2691 O O . SER A 1 328 ? -28.031 0.677 31.951 1.00 58.69 328 SER A O 1
ATOM 2693 N N . LYS A 1 329 ? -26.217 -0.528 31.406 1.00 56.75 329 LYS A N 1
ATOM 2694 C CA . LYS A 1 329 ? -26.407 -1.561 32.442 1.00 56.75 329 LYS A CA 1
ATOM 2695 C C . LYS A 1 329 ? -26.275 -1.015 33.870 1.00 56.75 329 LYS A C 1
ATOM 2697 O O . LYS A 1 329 ? -26.952 -1.505 34.763 1.00 56.75 329 LYS A O 1
ATOM 2702 N N . LYS A 1 330 ? -25.461 0.025 34.092 1.00 55.34 330 LYS A N 1
ATOM 2703 C CA . LYS A 1 330 ? -25.368 0.718 35.394 1.00 55.34 330 LYS A CA 1
ATOM 2704 C C . LYS A 1 330 ? -26.556 1.646 35.692 1.00 55.34 330 LYS A C 1
ATOM 2706 O O . LYS A 1 330 ? -26.711 2.056 36.834 1.00 55.34 330 LYS A O 1
ATOM 2711 N N . VAL A 1 331 ? -27.394 1.967 34.701 1.00 48.59 331 VAL A N 1
ATOM 2712 C CA . VAL A 1 331 ? -28.593 2.816 34.849 1.00 48.59 331 VAL A CA 1
ATOM 2713 C C . VAL A 1 331 ? -29.868 1.972 34.717 1.00 48.59 331 VAL A C 1
ATOM 2715 O O . VAL A 1 331 ? -30.859 2.393 34.127 1.00 48.59 331 VAL A O 1
ATOM 2718 N N . VAL A 1 332 ? -29.886 0.761 35.276 1.00 52.75 332 VAL A N 1
ATOM 2719 C CA . VAL A 1 332 ? -31.171 0.144 35.627 1.00 52.75 332 VAL A CA 1
ATOM 2720 C C . VAL A 1 332 ? -31.655 0.889 36.868 1.00 52.75 332 VAL A C 1
ATOM 2722 O O . VAL A 1 332 ? -31.121 0.698 37.956 1.00 52.75 332 VAL A O 1
ATOM 2725 N N . LYS A 1 333 ? -32.605 1.821 36.697 1.00 55.16 333 LYS A N 1
ATOM 2726 C CA . LYS A 1 333 ? -33.276 2.474 37.831 1.00 55.16 333 LYS A CA 1
ATOM 2727 C C . LYS A 1 333 ? -33.884 1.367 38.694 1.00 55.16 333 LYS A C 1
ATOM 2729 O O . LYS A 1 333 ? -34.830 0.718 38.238 1.00 55.16 333 LYS A O 1
ATOM 2734 N N . SER A 1 334 ? -33.344 1.153 39.893 1.00 61.09 334 SER A N 1
ATOM 2735 C CA . SER A 1 334 ? -33.941 0.256 40.881 1.00 61.09 334 SER A CA 1
ATOM 2736 C C . SER A 1 334 ? -35.409 0.641 41.066 1.00 61.09 334 SER A C 1
ATOM 2738 O O . SER A 1 334 ? -35.752 1.827 41.105 1.00 61.09 334 SER A O 1
ATOM 2740 N N . PHE A 1 335 ? -36.300 -0.352 41.081 1.00 68.19 335 PHE A N 1
ATOM 2741 C CA . PHE A 1 335 ? -37.710 -0.099 41.355 1.00 68.19 335 PHE A CA 1
ATOM 2742 C C . PHE A 1 335 ? -37.819 0.526 42.758 1.00 68.19 335 PHE A C 1
ATOM 2744 O O . PHE A 1 335 ? -37.336 -0.044 43.733 1.00 68.19 335 PHE A O 1
ATOM 2751 N N . ASN A 1 336 ? -38.406 1.720 42.835 1.00 73.19 336 ASN A N 1
ATOM 2752 C CA . ASN A 1 336 ? -38.646 2.480 44.060 1.00 73.19 336 ASN A CA 1
ATOM 2753 C C . ASN A 1 336 ? -40.155 2.741 44.203 1.00 73.19 336 ASN A C 1
ATOM 2755 O O . ASN A 1 336 ? -40.908 2.575 43.242 1.00 73.19 336 ASN A O 1
ATOM 2759 N N . MET A 1 337 ? -40.618 3.173 45.379 1.00 78.12 337 MET A N 1
ATOM 2760 C CA . MET A 1 337 ? -42.051 3.421 45.598 1.00 78.12 337 MET A CA 1
ATOM 2761 C C . MET A 1 337 ? -42.664 4.460 44.659 1.00 78.12 337 MET A C 1
ATOM 2763 O O . MET A 1 337 ? -43.858 4.391 44.372 1.00 78.12 337 MET A O 1
ATOM 2767 N N . GLN A 1 338 ? -41.853 5.379 44.135 1.00 75.44 338 GLN A N 1
ATOM 2768 C CA . GLN A 1 338 ? -42.303 6.376 43.172 1.00 75.44 338 GLN A CA 1
ATOM 2769 C C . GLN A 1 338 ? -42.864 5.726 41.895 1.00 75.44 338 GLN A C 1
ATOM 2771 O O . GLN A 1 338 ? -43.873 6.196 41.379 1.00 75.44 338 GLN A O 1
ATOM 2776 N N . PHE A 1 339 ? -42.297 4.597 41.443 1.00 78.12 339 PHE A N 1
ATOM 2777 C CA . PHE A 1 339 ? -42.843 3.841 40.307 1.00 78.12 339 PHE A CA 1
ATOM 2778 C C . PHE A 1 339 ? -44.267 3.334 40.564 1.00 78.12 339 PHE A C 1
ATOM 2780 O O . PHE A 1 339 ? -45.090 3.396 39.659 1.00 78.12 339 PHE A O 1
ATOM 2787 N N . LEU A 1 340 ? -44.574 2.877 41.782 1.00 81.25 340 LEU A N 1
ATOM 2788 C CA . LEU A 1 340 ? -45.914 2.396 42.140 1.00 81.25 340 LEU A CA 1
ATOM 2789 C C . LEU A 1 340 ? -46.929 3.548 42.226 1.00 81.25 340 LEU A C 1
ATOM 2791 O O . LEU A 1 340 ? -48.082 3.409 41.818 1.00 81.25 340 LEU A O 1
ATOM 2795 N N . ILE A 1 341 ? -46.499 4.706 42.732 1.00 78.12 341 ILE A N 1
ATOM 2796 C CA . ILE A 1 341 ? -47.340 5.906 42.831 1.00 78.12 341 ILE A CA 1
ATOM 2797 C C . ILE A 1 341 ? -47.674 6.437 41.428 1.00 78.12 341 ILE A C 1
ATOM 2799 O O . ILE A 1 341 ? -48.835 6.728 41.143 1.00 78.12 341 ILE A O 1
ATOM 2803 N N . GLU A 1 342 ? -46.686 6.492 40.532 1.00 80.12 342 GLU A N 1
ATOM 2804 C CA . GLU A 1 342 ? -46.821 7.018 39.165 1.00 80.12 342 GLU A CA 1
ATOM 2805 C C . GLU A 1 342 ? -47.498 6.055 38.178 1.00 80.12 342 GLU A C 1
ATOM 2807 O O . GLU A 1 342 ? -47.892 6.472 37.086 1.00 80.12 342 GLU A O 1
ATOM 2812 N N . ASP A 1 343 ? -47.649 4.780 38.541 1.00 81.19 343 ASP A N 1
ATOM 2813 C CA . ASP A 1 343 ? -48.263 3.772 37.684 1.00 81.19 343 ASP A CA 1
ATOM 2814 C C . ASP A 1 343 ? -49.751 4.070 37.435 1.00 81.19 343 ASP A C 1
ATOM 2816 O O . ASP A 1 343 ? -50.559 4.144 38.361 1.00 81.19 343 ASP A O 1
ATOM 2820 N N . LYS A 1 344 ? -50.110 4.257 36.163 1.00 81.19 344 LYS A N 1
ATOM 2821 C CA . LYS A 1 344 ? -51.480 4.543 35.706 1.00 81.19 344 LYS A CA 1
ATOM 2822 C C . LYS A 1 344 ? -52.196 3.307 35.158 1.00 81.19 344 LYS A C 1
ATOM 2824 O O . LYS A 1 344 ? -53.301 3.441 34.636 1.00 81.19 344 LYS A O 1
ATOM 2829 N N . SER A 1 345 ? -51.562 2.134 35.202 1.00 84.62 345 SER A N 1
ATOM 2830 C CA . SER A 1 345 ? -52.206 0.881 34.812 1.00 84.62 345 SER A CA 1
ATOM 2831 C C . SER A 1 345 ? -53.362 0.551 35.756 1.00 84.62 345 SER A C 1
ATOM 2833 O O . SER A 1 345 ? -53.387 0.970 36.918 1.00 84.62 345 SER A O 1
ATOM 2835 N N . LYS A 1 346 ? -54.346 -0.187 35.234 1.00 79.56 346 LYS A N 1
ATOM 2836 C CA . LYS A 1 346 ? -55.500 -0.636 36.011 1.00 79.56 346 LYS A CA 1
ATOM 2837 C C . LYS A 1 346 ? -55.003 -1.456 37.206 1.00 79.56 346 LYS A C 1
ATOM 2839 O O . LYS A 1 346 ? -54.157 -2.327 37.036 1.00 79.56 346 LYS A O 1
ATOM 2844 N N . ASP A 1 347 ? -55.470 -1.116 38.405 1.00 80.81 347 ASP A N 1
ATOM 2845 C CA . ASP A 1 347 ? -55.103 -1.782 39.664 1.00 80.81 347 ASP A CA 1
ATOM 2846 C C . ASP A 1 347 ? -53.582 -1.888 39.919 1.00 80.81 347 ASP A C 1
ATOM 2848 O O . ASP A 1 347 ? -53.124 -2.758 40.661 1.00 80.81 347 ASP A O 1
ATOM 2852 N N . LYS A 1 348 ? -52.784 -0.985 39.319 1.00 85.06 348 LYS A N 1
ATOM 2853 C CA . LYS A 1 348 ? -51.311 -0.962 39.419 1.00 85.06 348 LYS A CA 1
ATOM 2854 C C . LYS A 1 348 ? -50.638 -2.250 38.902 1.00 85.06 348 LYS A C 1
ATOM 2856 O O . LYS A 1 348 ? -49.570 -2.645 39.382 1.00 85.06 348 LYS A O 1
ATOM 2861 N N . GLU A 1 349 ? -51.256 -2.917 37.924 1.00 84.88 349 GLU A N 1
ATOM 2862 C CA . GLU A 1 349 ? -50.798 -4.180 37.327 1.00 84.88 349 GLU A CA 1
ATOM 2863 C C . GLU A 1 349 ? -49.343 -4.122 36.824 1.00 84.88 349 GLU A C 1
ATOM 2865 O O . GLU A 1 349 ? -48.556 -5.040 37.070 1.00 84.88 349 GLU A O 1
ATOM 2870 N N . GLY A 1 350 ? -48.941 -3.018 36.187 1.00 82.38 350 GLY A N 1
ATOM 2871 C CA . GLY A 1 350 ? -47.576 -2.840 35.680 1.00 82.38 350 GLY A CA 1
ATOM 2872 C C . GLY A 1 350 ? -46.521 -2.894 36.789 1.00 82.38 350 GLY A C 1
ATOM 2873 O O . GLY A 1 350 ? -45.465 -3.517 36.637 1.00 82.38 350 GLY A O 1
ATOM 2874 N N . SER A 1 351 ? -46.819 -2.295 37.939 1.00 86.50 351 SER A N 1
ATOM 2875 C CA . SER A 1 351 ? -45.955 -2.330 39.117 1.00 86.50 351 SER A CA 1
ATOM 2876 C C . SER A 1 351 ? -45.954 -3.686 39.806 1.00 86.50 351 SER A C 1
ATOM 2878 O O . SER A 1 351 ? -44.899 -4.116 40.272 1.00 86.50 351 SER A O 1
ATOM 2880 N N . HIS A 1 352 ? -47.098 -4.378 39.847 1.00 88.62 352 HIS A N 1
ATOM 2881 C CA . HIS A 1 352 ? -47.182 -5.743 40.370 1.00 88.62 352 HIS A CA 1
ATOM 2882 C C . HIS A 1 352 ? -46.272 -6.696 39.586 1.00 88.62 352 HIS A C 1
ATOM 2884 O O . HIS A 1 352 ? -45.415 -7.357 40.175 1.00 88.62 352 HIS A O 1
ATOM 2890 N N . LEU A 1 353 ? -46.403 -6.716 38.255 1.00 85.75 353 LEU A N 1
ATOM 2891 C CA . LEU A 1 353 ? -45.611 -7.582 37.379 1.00 85.75 353 LEU A CA 1
ATOM 2892 C C . LEU A 1 353 ? -44.113 -7.302 37.509 1.00 85.75 353 LEU A C 1
ATOM 2894 O O . LEU A 1 353 ? -43.303 -8.230 37.561 1.00 85.75 353 LEU A O 1
ATOM 2898 N N . ARG A 1 354 ? -43.737 -6.025 37.625 1.00 84.75 354 ARG A N 1
ATOM 2899 C CA . ARG A 1 354 ? -42.341 -5.638 37.824 1.00 84.75 354 ARG A CA 1
ATOM 2900 C C . ARG A 1 354 ? -41.811 -6.057 39.196 1.00 84.75 354 ARG A C 1
ATOM 2902 O O . ARG A 1 354 ? -40.737 -6.642 39.251 1.00 84.75 354 ARG A O 1
ATOM 2909 N N . LEU A 1 355 ? -42.562 -5.837 40.280 1.00 86.75 355 LEU A N 1
ATOM 2910 C CA . LEU A 1 355 ? -42.208 -6.319 41.625 1.00 86.75 355 LEU A CA 1
ATOM 2911 C C . LEU A 1 355 ? -42.020 -7.840 41.652 1.00 86.75 355 LEU A C 1
ATOM 2913 O O . LEU A 1 355 ? -41.045 -8.329 42.219 1.00 86.75 355 LEU A O 1
ATOM 2917 N N . LYS A 1 356 ? -42.931 -8.578 41.009 1.00 87.88 356 LYS A N 1
ATOM 2918 C CA . LYS A 1 356 ? -42.880 -10.040 40.899 1.00 87.88 356 LYS A CA 1
ATOM 2919 C C . LYS A 1 356 ? -41.650 -10.494 40.105 1.00 87.88 356 LYS A C 1
ATOM 2921 O O . LYS A 1 356 ? -40.946 -11.394 40.550 1.00 87.88 356 LYS A O 1
ATOM 2926 N N . SER A 1 357 ? -41.336 -9.835 38.987 1.00 84.88 357 SER A N 1
ATOM 2927 C CA . SER A 1 357 ? -40.142 -10.125 38.179 1.00 84.88 357 SER A CA 1
ATOM 2928 C C . SER A 1 357 ? -38.830 -9.851 38.925 1.00 84.88 357 SER A C 1
ATOM 2930 O O . SER A 1 357 ? -37.914 -10.663 38.845 1.00 84.88 357 SER A O 1
ATOM 2932 N N . GLU A 1 358 ? -38.719 -8.728 39.638 1.00 85.12 358 GLU A N 1
ATOM 2933 C CA . GLU A 1 358 ? -37.506 -8.368 40.395 1.00 85.12 358 GLU A CA 1
ATOM 2934 C C . GLU A 1 358 ? -37.278 -9.336 41.570 1.00 85.12 358 GLU A C 1
ATOM 2936 O O . GLU A 1 358 ? -36.151 -9.765 41.811 1.00 85.12 358 GLU A O 1
ATOM 2941 N N . LEU A 1 359 ? -38.351 -9.763 42.248 1.00 85.25 359 LEU A N 1
ATOM 2942 C CA . LEU A 1 359 ? -38.294 -10.785 43.302 1.00 85.25 359 LEU A CA 1
ATOM 2943 C C . LEU A 1 359 ? -37.904 -12.175 42.783 1.00 85.25 359 LEU A C 1
ATOM 2945 O O . LEU A 1 359 ? -37.190 -12.895 43.472 1.00 85.25 359 LEU A O 1
ATOM 2949 N N . MET A 1 360 ? -38.347 -12.548 41.578 1.00 83.75 360 MET A N 1
ATOM 2950 C CA . MET A 1 360 ? -37.936 -13.802 40.931 1.00 83.75 360 MET A CA 1
ATOM 2951 C C . MET A 1 360 ? -36.452 -13.795 40.530 1.00 83.75 360 MET A C 1
ATOM 2953 O O . MET A 1 360 ? -35.831 -14.851 40.470 1.00 83.75 360 MET A O 1
ATOM 2957 N N . GLN A 1 361 ? -35.878 -12.621 40.240 1.00 82.62 361 GLN A N 1
ATOM 2958 C CA . GLN A 1 361 ? -34.462 -12.476 39.879 1.00 82.62 361 GLN A CA 1
ATOM 2959 C C . GLN A 1 361 ? -33.548 -12.345 41.105 1.00 82.62 361 GLN A C 1
ATOM 2961 O O . GLN A 1 361 ? -32.407 -12.803 41.067 1.00 82.62 361 GLN A O 1
ATOM 2966 N N . ASN A 1 362 ? -34.031 -11.728 42.188 1.00 81.56 362 ASN A N 1
ATOM 2967 C CA . ASN A 1 362 ? -33.315 -11.607 43.454 1.00 81.56 362 ASN A CA 1
ATOM 2968 C C . ASN A 1 362 ? -34.288 -11.722 44.644 1.00 81.56 362 ASN A C 1
ATOM 2970 O O . ASN A 1 362 ? -35.006 -10.776 44.968 1.00 81.56 362 ASN A O 1
ATOM 2974 N N . GLU A 1 363 ? -34.248 -12.843 45.372 1.00 77.25 363 GLU A N 1
ATOM 2975 C CA . GLU A 1 363 ? -35.104 -13.079 46.549 1.00 77.25 363 GLU A CA 1
ATOM 2976 C C . GLU A 1 363 ? -34.915 -12.034 47.664 1.00 77.25 363 GLU A C 1
ATOM 2978 O O . GLU A 1 363 ? -35.833 -11.761 48.440 1.00 77.25 363 GLU A O 1
ATOM 2983 N N . LYS A 1 364 ? -33.734 -11.409 47.740 1.00 80.00 364 LYS A N 1
ATOM 2984 C CA . LYS A 1 364 ? -33.396 -10.378 48.732 1.00 80.00 364 LYS A CA 1
ATOM 2985 C C . LYS A 1 364 ? -33.650 -8.953 48.240 1.00 80.00 364 LYS A C 1
ATOM 2987 O O . LYS A 1 364 ? -33.320 -7.996 48.948 1.00 80.00 364 LYS A O 1
ATOM 2992 N N . PHE A 1 365 ? -34.286 -8.789 47.078 1.00 83.75 365 PHE A N 1
ATOM 2993 C CA . PHE A 1 365 ? -34.564 -7.496 46.449 1.00 83.75 365 PHE A CA 1
ATOM 2994 C C . PHE A 1 365 ? -35.231 -6.476 47.395 1.00 83.75 365 PHE A C 1
ATOM 2996 O O . PHE A 1 365 ? -34.860 -5.299 47.412 1.00 83.75 365 PHE A O 1
ATOM 3003 N N . LEU A 1 366 ? -36.178 -6.924 48.229 1.00 81.56 366 LEU A N 1
ATOM 3004 C CA . LEU A 1 366 ? -36.894 -6.067 49.187 1.00 81.56 366 LEU A CA 1
ATOM 3005 C C . LEU A 1 366 ? -36.033 -5.654 50.399 1.00 81.56 366 LEU A C 1
ATOM 3007 O O . LEU A 1 366 ? -36.217 -4.562 50.946 1.00 81.56 366 LEU A O 1
ATOM 3011 N N . SER A 1 367 ? -35.072 -6.489 50.806 1.00 76.44 367 SER A N 1
ATOM 3012 C CA . SER A 1 367 ? -34.206 -6.241 51.968 1.00 76.44 367 SER A CA 1
ATOM 3013 C C . SER A 1 367 ? -32.977 -5.384 51.639 1.00 76.44 367 SER A C 1
ATOM 3015 O O . SER A 1 367 ? -32.618 -4.513 52.438 1.00 76.44 367 SER A O 1
ATOM 3017 N N . GLU A 1 368 ? -32.370 -5.571 50.460 1.00 69.62 368 GLU A N 1
ATOM 3018 C CA . GLU A 1 368 ? -30.958 -5.237 50.203 1.00 69.62 368 GLU A CA 1
ATOM 3019 C C . GLU A 1 368 ? -30.623 -3.796 49.808 1.00 69.62 368 GLU A C 1
ATOM 3021 O O . GLU A 1 368 ? -29.434 -3.522 49.745 1.00 69.62 368 GLU A O 1
ATOM 3026 N N . ASN A 1 369 ? -31.597 -2.898 49.572 1.00 59.78 369 ASN A N 1
ATOM 3027 C CA . ASN A 1 369 ? -31.468 -1.412 49.597 1.00 59.78 369 ASN A CA 1
ATOM 3028 C C . ASN A 1 369 ? -32.586 -0.669 48.828 1.00 59.78 369 ASN A C 1
ATOM 3030 O O . ASN A 1 369 ? -32.571 0.559 48.774 1.00 59.78 369 ASN A O 1
ATOM 3034 N N . SER A 1 370 ? -33.570 -1.369 48.256 1.00 67.69 370 SER A N 1
ATOM 3035 C CA . SER A 1 370 ? -34.591 -0.746 47.390 1.00 67.69 370 SER A CA 1
ATOM 3036 C C . SER A 1 370 ? -35.726 -0.042 48.148 1.00 67.69 370 SER A C 1
ATOM 3038 O O . SER A 1 370 ? -36.358 0.855 47.598 1.00 67.69 370 SER A O 1
ATOM 3040 N N . PHE A 1 371 ? -35.973 -0.422 49.409 1.00 80.62 371 PHE A N 1
ATOM 3041 C CA . PHE A 1 371 ? -37.085 0.093 50.212 1.00 80.62 371 PHE A CA 1
ATOM 3042 C C . PHE A 1 371 ? -36.692 0.383 51.660 1.00 80.62 371 PHE A C 1
ATOM 3044 O O . PHE A 1 371 ? -35.924 -0.347 52.299 1.00 80.62 371 PHE A O 1
ATOM 3051 N N . THR A 1 372 ? -37.285 1.435 52.209 1.00 85.56 372 THR A N 1
ATOM 3052 C CA . THR A 1 372 ? -37.316 1.743 53.636 1.00 85.56 372 THR A CA 1
ATOM 3053 C C . THR A 1 372 ? -38.347 0.870 54.360 1.00 85.56 372 THR A C 1
ATOM 3055 O O . THR A 1 372 ? -39.299 0.357 53.773 1.00 85.56 372 THR A O 1
ATOM 3058 N N . LYS A 1 373 ? -38.207 0.721 55.684 1.00 85.25 373 LYS A N 1
ATOM 3059 C CA . LYS A 1 373 ? -39.158 -0.059 56.501 1.00 85.25 373 LYS A CA 1
ATOM 3060 C C . LYS A 1 373 ? -40.600 0.471 56.399 1.00 85.25 373 LYS A C 1
ATOM 3062 O O . LYS A 1 373 ? -41.535 -0.321 56.450 1.00 85.25 373 LYS A O 1
ATOM 3067 N N . LYS A 1 374 ? -40.785 1.788 56.236 1.00 84.94 374 LYS A N 1
ATOM 3068 C CA . LYS A 1 374 ? -42.110 2.407 56.057 1.00 84.94 374 LYS A CA 1
ATOM 3069 C C . LYS A 1 374 ? -42.748 2.004 54.728 1.00 84.94 374 LYS A C 1
ATOM 3071 O O . LYS A 1 374 ? -43.917 1.642 54.706 1.00 84.94 374 LYS A O 1
ATOM 3076 N N . GLU A 1 375 ? -41.971 2.016 53.650 1.00 86.19 375 GLU A N 1
ATOM 3077 C CA . GLU A 1 375 ? -42.440 1.629 52.317 1.00 86.19 375 GLU A CA 1
ATOM 3078 C C . GLU A 1 375 ? -42.805 0.143 52.250 1.00 86.19 375 GLU A C 1
ATOM 3080 O O . GLU A 1 375 ? -43.838 -0.210 51.690 1.00 86.19 375 GLU A O 1
ATOM 3085 N N . LEU A 1 376 ? -42.023 -0.725 52.903 1.00 88.19 376 LEU A N 1
ATOM 3086 C CA . LEU A 1 376 ? -42.355 -2.148 53.017 1.00 88.19 376 LEU A CA 1
ATOM 3087 C C . LEU A 1 376 ? -43.664 -2.376 53.781 1.00 88.19 376 LEU A C 1
ATOM 3089 O O . LEU A 1 376 ? -44.484 -3.182 53.358 1.00 88.19 376 LEU A O 1
ATOM 3093 N N . LEU A 1 377 ? -43.894 -1.654 54.882 1.00 87.44 377 LEU A N 1
ATOM 3094 C CA . LEU A 1 377 ? -45.155 -1.748 55.625 1.00 87.44 377 LEU A CA 1
ATOM 3095 C C . LEU A 1 377 ? -46.348 -1.246 54.801 1.00 87.44 377 LEU A C 1
ATOM 3097 O O . LEU A 1 377 ? -47.428 -1.826 54.887 1.00 87.44 377 LEU A O 1
ATOM 3101 N N . MET A 1 378 ? -46.156 -0.217 53.975 1.00 85.69 378 MET A N 1
ATOM 3102 C CA . MET A 1 378 ? -47.187 0.262 53.053 1.00 85.69 378 MET A CA 1
ATOM 3103 C C . MET A 1 378 ? -47.519 -0.790 51.988 1.00 85.69 378 MET A C 1
ATOM 3105 O O . MET A 1 378 ? -48.689 -1.092 51.768 1.00 85.69 378 MET A O 1
ATOM 3109 N N . LEU A 1 379 ? -46.506 -1.436 51.402 1.00 87.44 379 LEU A N 1
ATOM 3110 C CA . LEU A 1 379 ? -46.715 -2.570 50.500 1.00 87.44 379 LEU A CA 1
ATOM 3111 C C . LEU A 1 379 ? -47.422 -3.738 51.206 1.00 87.44 379 LEU A C 1
ATOM 3113 O O . LEU A 1 379 ? -48.336 -4.325 50.634 1.00 87.44 379 LEU A O 1
ATOM 3117 N N . CYS A 1 380 ? -47.089 -4.042 52.464 1.00 88.56 380 CYS A N 1
ATOM 3118 C CA . CYS A 1 380 ? -47.817 -5.050 53.243 1.00 88.56 380 CYS A CA 1
ATOM 3119 C C . CYS A 1 380 ? -49.316 -4.737 53.344 1.00 88.56 380 CYS A C 1
ATOM 3121 O O . CYS A 1 380 ? -50.128 -5.648 53.206 1.00 88.56 380 CYS A O 1
ATOM 3123 N N . LEU A 1 381 ? -49.704 -3.469 53.519 1.00 87.12 381 LEU A N 1
ATOM 3124 C CA . LEU A 1 381 ? -51.118 -3.073 53.526 1.00 87.12 381 LEU A CA 1
ATOM 3125 C C . LEU A 1 381 ? -51.790 -3.309 52.167 1.00 87.12 381 LEU A C 1
ATOM 3127 O O . LEU A 1 381 ? -52.916 -3.812 52.126 1.00 87.12 381 LEU A O 1
ATOM 3131 N N . MET A 1 382 ? -51.092 -3.005 51.071 1.00 86.75 382 MET A N 1
ATOM 3132 C CA . MET A 1 382 ? -51.590 -3.217 49.708 1.00 86.75 382 MET A CA 1
ATOM 3133 C C . MET A 1 382 ? -51.773 -4.707 49.378 1.00 86.75 382 MET A C 1
ATOM 3135 O O . MET A 1 382 ? -52.735 -5.074 48.707 1.00 86.75 382 MET A O 1
ATOM 3139 N N . TYR A 1 383 ? -50.901 -5.575 49.904 1.00 89.62 383 TYR A N 1
ATOM 3140 C CA . TYR A 1 383 ? -50.960 -7.037 49.746 1.00 89.62 383 TYR A CA 1
ATOM 3141 C C . TYR A 1 383 ? -51.716 -7.769 50.864 1.00 89.62 383 TYR A C 1
ATOM 3143 O O . TYR A 1 383 ? -51.715 -8.997 50.906 1.00 89.62 383 TYR A O 1
ATOM 3151 N N . ASN A 1 384 ? -52.389 -7.041 51.762 1.00 87.12 384 ASN A N 1
ATOM 3152 C CA . ASN A 1 384 ? -53.144 -7.606 52.889 1.00 87.12 384 ASN A CA 1
ATOM 3153 C C . ASN A 1 384 ? -52.317 -8.474 53.854 1.00 87.12 384 ASN A C 1
ATOM 3155 O O . ASN A 1 384 ? -52.828 -9.400 54.488 1.00 87.12 384 ASN A O 1
ATOM 3159 N N . VAL A 1 385 ? -51.027 -8.180 53.974 1.00 88.81 385 VAL A N 1
ATOM 3160 C CA . VAL A 1 385 ? -50.099 -8.888 54.850 1.00 88.81 385 VAL A CA 1
ATOM 3161 C C . VAL A 1 385 ? -50.110 -8.214 56.220 1.00 88.81 385 VAL A C 1
ATOM 3163 O O . VAL A 1 385 ? -49.652 -7.082 56.386 1.00 88.81 385 VAL A O 1
ATOM 3166 N N . LYS A 1 386 ? -50.645 -8.903 57.232 1.00 83.62 386 LYS A N 1
ATOM 3167 C CA . LYS A 1 386 ? -50.701 -8.391 58.608 1.00 83.62 386 LYS A CA 1
ATOM 3168 C C . LYS A 1 386 ? -49.374 -8.636 59.319 1.00 83.62 386 LYS A C 1
ATOM 3170 O O . LYS A 1 386 ? -49.121 -9.735 59.802 1.00 83.62 386 LYS A O 1
ATOM 3175 N N . ILE A 1 387 ? -48.548 -7.597 59.418 1.00 85.00 387 ILE A N 1
ATOM 3176 C CA . ILE A 1 387 ? -47.253 -7.649 60.103 1.00 85.00 387 ILE A CA 1
ATOM 3177 C C . ILE A 1 387 ? -47.161 -6.585 61.192 1.00 85.00 387 ILE A C 1
ATOM 3179 O O . ILE A 1 387 ? -47.531 -5.431 60.989 1.00 85.00 387 ILE A O 1
ATOM 3183 N N . SER A 1 388 ? -46.629 -6.980 62.353 1.00 82.44 388 SER A N 1
ATOM 3184 C CA . SER A 1 388 ? -46.304 -6.053 63.437 1.00 82.44 388 SER A CA 1
ATOM 3185 C C . SER A 1 388 ? -45.207 -5.076 63.017 1.00 82.44 388 SER A C 1
ATOM 3187 O O . SER A 1 388 ? -44.161 -5.465 62.493 1.00 82.44 388 SER A O 1
ATOM 3189 N N . THR A 1 389 ? -45.404 -3.799 63.339 1.00 80.88 389 THR A N 1
ATOM 3190 C CA . THR A 1 389 ? -44.433 -2.721 63.104 1.00 80.88 389 THR A CA 1
ATOM 3191 C C . THR A 1 389 ? -43.120 -2.920 63.870 1.00 80.88 389 THR A C 1
ATOM 3193 O O . THR A 1 389 ? -42.098 -2.329 63.506 1.00 80.88 389 THR A O 1
ATOM 3196 N N . GLN A 1 390 ? -43.110 -3.780 64.893 1.00 81.75 390 GLN A N 1
ATOM 3197 C CA . GLN A 1 390 ? -41.928 -4.111 65.690 1.00 81.75 390 GLN A CA 1
ATOM 3198 C C . GLN A 1 390 ? -41.009 -5.155 65.029 1.00 81.75 390 GLN A C 1
ATOM 3200 O O . GLN A 1 390 ? -39.845 -5.239 65.414 1.00 81.75 390 GLN A O 1
ATOM 3205 N N . LYS A 1 391 ? -41.467 -5.892 64.000 1.00 86.56 391 LYS A N 1
ATOM 3206 C CA . LYS A 1 391 ? -40.639 -6.896 63.301 1.00 86.56 391 LYS A CA 1
ATOM 3207 C C . LYS A 1 391 ? -39.427 -6.278 62.592 1.00 86.56 391 LYS A C 1
ATOM 3209 O O . LYS A 1 391 ? -39.419 -5.089 62.231 1.00 86.56 391 LYS A O 1
ATOM 3214 N N . ARG A 1 392 ? -38.381 -7.087 62.384 1.00 85.75 392 ARG A N 1
ATOM 3215 C CA . ARG A 1 392 ? -37.168 -6.665 61.660 1.00 85.75 392 ARG A CA 1
ATOM 3216 C C . ARG A 1 392 ? -37.465 -6.491 60.167 1.00 85.75 392 ARG A C 1
ATOM 3218 O O . ARG A 1 392 ? -38.373 -7.113 59.625 1.00 85.75 392 ARG A O 1
ATOM 3225 N N . LYS A 1 393 ? -36.694 -5.631 59.492 1.00 84.50 393 LYS A N 1
ATOM 3226 C CA . LYS A 1 393 ? -36.877 -5.322 58.060 1.00 84.50 393 LYS A CA 1
ATOM 3227 C C . LYS A 1 393 ? -36.829 -6.583 57.185 1.00 84.50 393 LYS A C 1
ATOM 3229 O O . LYS A 1 393 ? -37.633 -6.710 56.266 1.00 84.50 393 LYS A O 1
ATOM 3234 N N . ASP A 1 394 ? -35.935 -7.513 57.501 1.00 84.62 394 ASP A N 1
ATOM 3235 C CA . ASP A 1 394 ? -35.741 -8.749 56.732 1.00 84.62 394 ASP A CA 1
ATOM 3236 C C . ASP A 1 394 ? -36.934 -9.704 56.869 1.00 84.62 394 ASP A C 1
ATOM 3238 O O . ASP A 1 394 ? -37.376 -10.299 55.890 1.00 84.62 394 ASP A O 1
ATOM 3242 N N . GLU A 1 395 ? -37.529 -9.775 58.063 1.00 84.75 395 GLU A N 1
ATOM 3243 C CA . GLU A 1 395 ? -38.744 -10.557 58.324 1.00 84.75 395 GLU A CA 1
ATOM 3244 C C . GLU A 1 395 ? -39.948 -9.978 57.570 1.00 84.75 395 GLU A C 1
ATOM 3246 O O . GLU A 1 395 ? -40.691 -10.720 56.930 1.00 84.75 395 GLU A O 1
ATOM 3251 N N . ILE A 1 396 ? -40.101 -8.644 57.584 1.00 87.94 396 ILE A N 1
ATOM 3252 C CA . ILE A 1 396 ? -41.131 -7.938 56.803 1.00 87.94 396 ILE A CA 1
ATOM 3253 C C . ILE A 1 396 ? -40.950 -8.230 55.308 1.00 87.94 396 ILE A C 1
ATOM 3255 O O . ILE A 1 396 ? -41.914 -8.549 54.617 1.00 87.94 396 ILE A O 1
ATOM 3259 N N . SER A 1 397 ? -39.709 -8.154 54.821 1.00 88.56 397 SER A N 1
ATOM 3260 C CA . SER A 1 397 ? -39.360 -8.378 53.414 1.00 88.56 397 SER A CA 1
ATOM 3261 C C . SER A 1 397 ? -39.659 -9.811 52.970 1.00 88.56 397 SER A C 1
ATOM 3263 O O . SER A 1 397 ? -40.205 -10.013 51.889 1.00 88.56 397 SER A O 1
ATOM 3265 N N . SER A 1 398 ? -39.352 -10.805 53.810 1.00 87.62 398 SER A N 1
ATOM 3266 C CA . SER A 1 398 ? -39.593 -12.219 53.505 1.00 87.62 398 SER A CA 1
ATOM 3267 C C . SER A 1 398 ? -41.086 -12.558 53.448 1.00 87.62 398 SER A C 1
ATOM 3269 O O . SER A 1 398 ? -41.539 -13.216 52.510 1.00 87.62 398 SER A O 1
ATOM 3271 N N . GLU A 1 399 ? -41.874 -12.094 54.422 1.00 85.94 399 GLU A N 1
ATOM 3272 C CA . GLU A 1 399 ? -43.322 -12.342 54.452 1.00 85.94 399 GLU A CA 1
ATOM 3273 C C . GLU A 1 399 ? -44.049 -11.612 53.311 1.00 85.94 399 GLU A C 1
ATOM 3275 O O . GLU A 1 399 ? -44.910 -12.202 52.654 1.00 85.94 399 GLU A O 1
ATOM 3280 N N . LEU A 1 400 ? -43.654 -10.371 53.011 1.00 89.88 400 LEU A N 1
ATOM 3281 C CA . LEU A 1 400 ? -44.174 -9.619 51.870 1.00 89.88 400 LEU A CA 1
ATOM 3282 C C . LEU A 1 400 ? -43.800 -10.274 50.532 1.00 89.88 400 LEU A C 1
ATOM 3284 O O . LEU A 1 400 ? -44.664 -10.436 49.675 1.00 89.88 400 LEU A O 1
ATOM 3288 N N . GLY A 1 401 ? -42.545 -10.701 50.357 1.00 88.69 401 GLY A N 1
ATOM 3289 C CA . GLY A 1 401 ? -42.083 -11.354 49.128 1.00 88.69 401 GLY A CA 1
ATOM 3290 C C . GLY A 1 401 ? -42.892 -12.609 48.789 1.00 88.69 401 GLY A C 1
ATOM 3291 O O . GLY A 1 401 ? -43.330 -12.777 47.652 1.00 88.69 401 GLY A O 1
ATOM 3292 N N . LYS A 1 402 ? -43.202 -13.440 49.794 1.00 88.69 402 LYS A N 1
ATOM 3293 C CA . LYS A 1 402 ? -44.079 -14.613 49.630 1.00 88.69 402 LYS A CA 1
ATOM 3294 C C . LYS A 1 402 ? -45.490 -14.226 49.183 1.00 88.69 402 LYS A C 1
ATOM 3296 O O . LYS A 1 402 ? -46.057 -14.887 48.315 1.00 88.69 402 LYS A O 1
ATOM 3301 N N . ALA A 1 403 ? -46.055 -13.165 49.758 1.00 88.56 403 ALA A N 1
ATOM 3302 C CA . ALA A 1 403 ? -47.388 -12.691 49.399 1.00 88.56 403 ALA A CA 1
ATOM 3303 C C . ALA A 1 403 ? -47.440 -12.135 47.968 1.00 88.56 403 ALA A C 1
ATOM 3305 O O . ALA A 1 403 ? -48.394 -12.419 47.246 1.00 88.56 403 ALA A O 1
ATOM 3306 N N . ILE A 1 404 ? -46.400 -11.416 47.532 1.00 89.81 404 ILE A N 1
ATOM 3307 C CA . ILE A 1 404 ? -46.297 -10.881 46.167 1.00 89.81 404 ILE A CA 1
ATOM 3308 C C . ILE A 1 404 ? -46.204 -12.020 45.149 1.00 89.81 404 ILE A C 1
ATOM 3310 O O . ILE A 1 404 ? -46.941 -12.015 44.168 1.00 89.81 404 ILE A O 1
ATOM 3314 N N . LEU A 1 405 ? -45.348 -13.021 45.390 1.00 88.81 405 LEU A N 1
ATOM 3315 C CA . LEU A 1 405 ? -45.171 -14.153 44.470 1.00 88.81 405 LEU A CA 1
ATOM 3316 C C . LEU A 1 405 ? -46.432 -15.020 44.348 1.00 88.81 405 LEU A C 1
ATOM 3318 O O . LEU A 1 405 ? -46.705 -15.547 43.270 1.00 88.81 405 LEU A O 1
ATOM 3322 N N . LYS A 1 406 ? -47.202 -15.146 45.437 1.00 88.31 406 LYS A N 1
ATOM 3323 C CA . LYS A 1 406 ? -48.455 -15.915 45.484 1.00 88.31 406 LYS A CA 1
ATOM 3324 C C . LYS A 1 406 ? -49.656 -15.173 44.884 1.00 88.31 406 LYS A C 1
ATOM 3326 O O . LYS A 1 406 ? -50.648 -15.814 44.559 1.00 88.31 406 LYS A O 1
ATOM 3331 N N . SER A 1 407 ? -49.589 -13.849 44.773 1.00 87.56 407 SER A N 1
ATOM 3332 C CA . SER A 1 407 ? -50.685 -13.037 44.235 1.00 87.56 407 SER A CA 1
ATOM 3333 C C . SER A 1 407 ? -50.527 -12.840 42.725 1.00 87.56 407 SER A C 1
ATOM 3335 O O . SER A 1 407 ? -49.404 -12.769 42.222 1.00 87.56 407 SER A O 1
ATOM 3337 N N . ASP A 1 408 ? -51.646 -12.723 42.009 1.00 84.94 408 ASP A N 1
ATOM 3338 C CA . ASP A 1 408 ? -51.667 -12.422 40.567 1.00 84.94 408 ASP A CA 1
ATOM 3339 C C . ASP A 1 408 ? -51.868 -10.927 40.267 1.00 84.94 408 ASP A C 1
ATOM 3341 O O . ASP A 1 408 ? -51.646 -10.479 39.146 1.00 84.94 408 ASP A O 1
ATOM 3345 N N . PHE A 1 409 ? -52.259 -10.146 41.277 1.00 86.31 409 PHE A N 1
ATOM 3346 C CA . PHE A 1 409 ? -52.452 -8.696 41.223 1.00 86.31 409 PHE A CA 1
ATOM 3347 C C . PHE A 1 409 ? -52.213 -8.075 42.611 1.00 86.31 409 PHE A C 1
ATOM 3349 O O . PHE A 1 409 ? -52.011 -8.800 43.589 1.00 86.31 409 PHE A O 1
ATOM 3356 N N . ILE A 1 410 ? -52.233 -6.738 42.718 1.00 88.50 410 ILE A N 1
ATOM 3357 C CA . ILE A 1 410 ? -52.210 -6.026 44.009 1.00 88.50 410 ILE A CA 1
ATOM 3358 C C . ILE A 1 410 ? -53.641 -5.980 44.579 1.00 88.50 410 ILE A C 1
ATOM 3360 O O . ILE A 1 410 ? -54.488 -5.308 43.997 1.00 88.50 410 ILE A O 1
ATOM 3364 N N . PRO A 1 411 ? -53.939 -6.643 45.713 1.00 84.50 411 PRO A N 1
ATOM 3365 C CA . PRO A 1 411 ? -55.306 -6.753 46.236 1.00 84.50 411 PRO A CA 1
ATOM 3366 C C . PRO A 1 411 ? -55.953 -5.434 46.679 1.00 84.50 411 PRO A C 1
ATOM 3368 O O . PRO A 1 411 ? -57.169 -5.291 46.595 1.00 84.50 411 PRO A O 1
ATOM 3371 N N . TYR A 1 412 ? -55.164 -4.486 47.194 1.00 85.06 412 TYR A N 1
ATOM 3372 C CA . TYR A 1 412 ? -55.652 -3.199 47.701 1.00 85.06 412 TYR A CA 1
ATOM 3373 C C . TYR A 1 412 ? -54.772 -2.040 47.199 1.00 85.06 412 TYR A C 1
ATOM 3375 O O . TYR A 1 412 ? -53.982 -1.495 47.977 1.00 85.06 412 TYR A O 1
ATOM 3383 N N . PRO A 1 413 ? -54.879 -1.658 45.913 1.00 78.81 413 PRO A N 1
ATOM 3384 C CA . PRO A 1 413 ? -53.986 -0.682 45.286 1.00 78.81 413 PRO A CA 1
ATOM 3385 C C . PRO A 1 413 ? -54.103 0.733 45.879 1.00 78.81 413 PRO A C 1
ATOM 3387 O O . PRO A 1 413 ? -53.123 1.470 45.862 1.00 78.81 413 PRO A O 1
ATOM 3390 N N . ASP A 1 414 ? -55.246 1.082 46.477 1.00 76.12 414 ASP A N 1
ATOM 3391 C CA . ASP A 1 414 ? -55.522 2.436 46.987 1.00 76.12 414 ASP A CA 1
ATOM 3392 C C . ASP A 1 414 ? -55.218 2.623 48.486 1.00 76.12 414 ASP A C 1
ATOM 3394 O O . ASP A 1 414 ? -55.393 3.707 49.038 1.00 76.12 414 ASP A O 1
ATOM 3398 N N . LYS A 1 415 ? -54.728 1.590 49.188 1.00 70.31 415 LYS A N 1
ATOM 3399 C CA . LYS A 1 415 ? -54.387 1.682 50.627 1.00 70.31 415 LYS A CA 1
ATOM 3400 C C . LYS A 1 415 ? -53.069 2.425 50.917 1.00 70.31 415 LYS A C 1
ATOM 3402 O O . LYS A 1 415 ? -52.513 2.279 52.006 1.00 70.31 415 LYS A O 1
ATOM 3407 N N . SER A 1 416 ? -52.555 3.210 49.970 1.00 56.59 416 SER A N 1
ATOM 3408 C CA . SER A 1 416 ? -51.320 3.991 50.122 1.00 56.59 416 SER A CA 1
ATOM 3409 C C . SER A 1 416 ? -51.492 5.302 50.902 1.00 56.59 416 SER A C 1
ATOM 3411 O O . SER A 1 416 ? -50.494 5.865 51.352 1.00 56.59 416 SER A O 1
ATOM 3413 N N . ASP A 1 417 ? -52.723 5.784 51.102 1.00 42.88 417 ASP A N 1
ATOM 3414 C CA . ASP A 1 417 ? -52.976 7.057 51.785 1.00 42.88 417 ASP A CA 1
ATOM 3415 C C . ASP A 1 417 ? -52.957 6.911 53.312 1.00 42.88 417 ASP A C 1
ATOM 3417 O O . ASP A 1 417 ? -53.952 6.601 53.966 1.00 42.88 417 ASP A O 1
ATOM 3421 N N . VAL A 1 418 ? -51.800 7.212 53.904 1.00 44.66 418 VAL A N 1
ATOM 3422 C CA . VAL A 1 418 ? -51.714 7.661 55.298 1.00 44.66 418 VAL A CA 1
ATOM 3423 C C . VAL A 1 418 ? -51.142 9.074 55.304 1.00 44.66 418 VAL A C 1
ATOM 3425 O O . VAL A 1 418 ? -49.957 9.288 55.559 1.00 44.66 418 VAL A O 1
ATOM 3428 N N . SER A 1 419 ? -51.998 10.061 55.041 1.00 33.50 419 SER A N 1
ATOM 3429 C CA . SER A 1 419 ? -51.719 11.454 55.384 1.00 33.50 419 SER A CA 1
ATOM 3430 C C . SER A 1 419 ? -52.875 12.067 56.174 1.00 33.50 419 SER A C 1
ATOM 3432 O O . SER A 1 419 ? -53.943 12.309 55.623 1.00 33.50 419 SER A O 1
ATOM 3434 N N . GLY A 1 420 ? -52.602 12.398 57.442 1.00 31.75 420 GLY A N 1
ATOM 3435 C CA . GLY A 1 420 ? -53.171 13.583 58.088 1.00 31.75 420 GLY A CA 1
ATOM 3436 C C . GLY A 1 420 ? -54.127 13.372 59.268 1.00 31.75 420 GLY A C 1
ATOM 3437 O O . GLY A 1 420 ? -55.273 12.994 59.089 1.00 31.75 420 GLY A O 1
ATOM 3438 N N . THR A 1 421 ? -53.679 13.837 60.443 1.00 29.94 421 THR A N 1
ATOM 3439 C CA . THR A 1 421 ? -54.475 14.409 61.557 1.00 29.94 421 THR A CA 1
ATOM 3440 C C . THR A 1 421 ? -55.269 13.482 62.497 1.00 29.94 421 THR A C 1
ATOM 3442 O O . THR A 1 421 ? -56.080 12.674 62.076 1.00 29.94 421 THR A O 1
ATOM 3445 N N . GLY A 1 422 ? -55.102 13.705 63.812 1.00 25.70 422 GLY A N 1
ATOM 3446 C CA . GLY A 1 422 ? -56.147 13.447 64.816 1.00 25.70 422 GLY A CA 1
ATOM 3447 C C . GLY A 1 422 ? -55.930 12.266 65.770 1.00 25.70 422 GLY A C 1
ATOM 3448 O O . GLY A 1 422 ? -56.062 11.108 65.409 1.00 25.70 422 GLY A O 1
ATOM 3449 N N . ALA A 1 423 ? -55.644 12.586 67.030 1.00 27.52 423 ALA A N 1
ATOM 3450 C CA . ALA A 1 423 ? -55.489 11.692 68.175 1.00 27.52 423 ALA A CA 1
ATOM 3451 C C . ALA A 1 423 ? -56.667 10.719 68.439 1.00 27.52 423 ALA A C 1
ATOM 3453 O O . ALA A 1 423 ? -57.809 11.154 68.529 1.00 27.52 423 ALA A O 1
ATOM 3454 N N . LYS A 1 424 ? -56.394 9.443 68.748 1.00 27.19 424 LYS A N 1
ATOM 3455 C CA . LYS A 1 424 ? -56.297 8.872 70.116 1.00 27.19 424 LYS A CA 1
ATOM 3456 C C . LYS A 1 424 ? -56.175 7.332 70.071 1.00 27.19 424 LYS A C 1
ATOM 3458 O O . LYS A 1 424 ? -56.630 6.713 69.115 1.00 27.19 424 LYS A O 1
ATOM 3463 N N . PRO A 1 425 ? -55.552 6.714 71.093 1.00 45.94 425 PRO A N 1
ATOM 3464 C CA . PRO A 1 425 ? -55.222 5.292 71.120 1.00 45.94 425 PRO A CA 1
ATOM 3465 C C . PRO A 1 425 ? -56.349 4.477 71.764 1.00 45.94 425 PRO A C 1
ATOM 3467 O O . PRO A 1 425 ? -56.881 4.898 72.788 1.00 45.94 425 PRO A O 1
ATOM 3470 N N . ILE A 1 426 ? -56.671 3.293 71.233 1.00 30.84 426 ILE A N 1
ATOM 3471 C CA . ILE A 1 426 ? -57.452 2.297 71.978 1.00 30.84 426 ILE A CA 1
ATOM 3472 C C . ILE A 1 426 ? -56.825 0.910 71.818 1.00 30.84 426 ILE A C 1
ATOM 3474 O O . ILE A 1 426 ? -56.790 0.301 70.753 1.00 30.84 426 ILE A O 1
ATOM 3478 N N . SER A 1 427 ? -56.299 0.483 72.955 1.00 27.28 427 SER A N 1
ATOM 3479 C CA . SER A 1 427 ? -55.914 -0.842 73.409 1.00 27.28 427 SER A CA 1
ATOM 3480 C C . SER A 1 427 ? -57.084 -1.832 73.513 1.00 27.28 427 SER A C 1
ATOM 3482 O O . SER A 1 427 ? -58.182 -1.434 73.884 1.00 27.28 427 SER A O 1
ATOM 3484 N N . ASN A 1 428 ? -56.734 -3.119 73.398 1.00 27.27 428 ASN A N 1
ATOM 3485 C CA . ASN A 1 428 ? -57.374 -4.311 73.979 1.00 27.27 428 ASN A CA 1
ATOM 3486 C C . ASN A 1 428 ? -58.748 -4.768 73.450 1.00 27.27 428 ASN A C 1
ATOM 3488 O O . ASN A 1 428 ? -59.707 -4.009 73.449 1.00 27.27 428 ASN A O 1
ATOM 3492 N N . ILE A 1 429 ? -58.839 -6.074 73.140 1.00 30.67 429 ILE A N 1
ATOM 3493 C CA . ILE A 1 429 ? -59.716 -7.111 73.757 1.00 30.67 429 ILE A CA 1
ATOM 3494 C C . ILE A 1 429 ? -59.822 -8.305 72.768 1.00 30.67 429 ILE A C 1
ATOM 3496 O O . ILE A 1 429 ? -60.261 -8.123 71.641 1.00 30.67 429 ILE A O 1
ATOM 3500 N N . ILE A 1 430 ? -59.111 -9.422 73.002 1.00 27.73 430 ILE A N 1
ATOM 3501 C CA . ILE A 1 430 ? -59.486 -10.695 73.685 1.00 27.73 430 ILE A CA 1
ATOM 3502 C C . ILE A 1 430 ? -59.996 -11.804 72.729 1.00 27.73 430 ILE A C 1
ATOM 3504 O O . ILE A 1 430 ? -61.043 -11.692 72.110 1.00 27.73 430 ILE A O 1
ATOM 3508 N N . VAL A 1 431 ? -59.177 -12.867 72.667 1.00 28.77 431 VAL A N 1
ATOM 3509 C CA . VAL A 1 431 ? -59.412 -14.328 72.808 1.00 28.77 431 VAL A CA 1
ATOM 3510 C C . VAL A 1 431 ? -60.739 -14.975 72.360 1.00 28.77 431 VAL A C 1
ATOM 3512 O O . VAL A 1 431 ? -61.804 -14.622 72.856 1.00 28.77 431 VAL A O 1
ATOM 3515 N N . SER A 1 432 ? -60.579 -16.089 71.618 1.00 26.92 432 SER A N 1
ATOM 3516 C CA . SER A 1 432 ? -61.342 -17.373 71.616 1.00 26.92 432 SER A CA 1
ATOM 3517 C C . SER A 1 432 ? -61.859 -17.728 70.218 1.00 26.92 432 SER A C 1
ATOM 3519 O O . SER A 1 432 ? -62.244 -16.839 69.478 1.00 26.92 432 SER A O 1
ATOM 3521 N N . ALA A 1 433 ? -62.001 -18.974 69.774 1.00 25.66 433 ALA A N 1
ATOM 3522 C CA . ALA A 1 433 ? -61.461 -20.285 70.112 1.00 25.66 433 ALA A CA 1
ATOM 3523 C C . ALA A 1 433 ? -61.988 -21.230 69.004 1.00 25.66 433 ALA A C 1
ATOM 3525 O O . ALA A 1 433 ? -63.168 -21.160 68.686 1.00 25.66 433 ALA A O 1
ATOM 3526 N N . ALA A 1 434 ? -61.127 -22.126 68.506 1.00 27.25 434 ALA A N 1
ATOM 3527 C CA . ALA A 1 434 ? -61.447 -23.501 68.080 1.00 27.25 434 ALA A CA 1
ATOM 3528 C C . ALA A 1 434 ? -62.403 -23.776 66.864 1.00 27.25 434 ALA A C 1
ATOM 3530 O O . ALA A 1 434 ? -63.033 -22.862 66.345 1.00 27.25 434 ALA A O 1
ATOM 3531 N N . PRO A 1 435 ? -62.417 -25.023 66.321 1.00 47.09 435 PRO A N 1
ATOM 3532 C CA . PRO A 1 435 ? -62.341 -25.292 64.871 1.00 47.09 435 PRO A CA 1
ATOM 3533 C C . PRO A 1 435 ? -63.443 -26.224 64.319 1.00 47.09 435 PRO A C 1
ATOM 3535 O O . PRO A 1 435 ? -63.983 -27.015 65.080 1.00 47.09 435 PRO A O 1
ATOM 3538 N N . GLN A 1 436 ? -63.685 -26.238 62.999 1.00 28.27 436 GLN A N 1
ATOM 3539 C CA . GLN A 1 436 ? -64.360 -27.333 62.252 1.00 28.27 436 GLN A CA 1
ATOM 3540 C C . GLN A 1 436 ? -63.858 -27.286 60.786 1.00 28.27 436 GLN A C 1
ATOM 3542 O O . GLN A 1 436 ? -63.907 -26.216 60.189 1.00 28.27 436 GLN A O 1
ATOM 3547 N N . THR A 1 437 ? -63.059 -28.218 60.241 1.00 25.55 437 THR A N 1
ATOM 3548 C CA . THR A 1 437 ? -63.263 -29.627 59.808 1.00 25.55 437 THR A CA 1
ATOM 3549 C C . THR A 1 437 ? -64.124 -29.836 58.551 1.00 25.55 437 THR A C 1
ATOM 3551 O O . THR A 1 437 ? -65.299 -29.496 58.578 1.00 25.55 437 THR A O 1
ATOM 3554 N N . MET A 1 438 ? -63.516 -30.550 57.579 1.00 28.34 438 MET A N 1
ATOM 3555 C CA . MET A 1 438 ? -64.090 -31.387 56.492 1.00 28.34 438 MET A CA 1
ATOM 3556 C C . MET A 1 438 ? -64.716 -30.614 55.306 1.00 28.34 438 MET A C 1
ATOM 3558 O O . MET A 1 438 ? -65.327 -29.579 55.517 1.00 28.34 438 MET A O 1
ATOM 3562 N N . ASP A 1 439 ? -64.557 -30.943 54.018 1.00 24.81 439 ASP A N 1
ATOM 3563 C CA . ASP A 1 439 ? -64.191 -32.160 53.266 1.00 24.81 439 ASP A CA 1
ATOM 3564 C C . ASP A 1 439 ? -63.530 -31.740 51.921 1.00 24.81 439 ASP A C 1
ATOM 3566 O O . ASP A 1 439 ? -63.765 -30.630 51.445 1.00 24.81 439 ASP A O 1
ATOM 3570 N N . SER A 1 440 ? -62.523 -32.447 51.381 1.00 27.69 440 SER A N 1
ATOM 3571 C CA . SER A 1 440 ? -62.635 -33.563 50.402 1.00 27.69 440 SER A CA 1
ATOM 3572 C C . SER A 1 440 ? -63.540 -33.177 49.208 1.00 27.69 440 SER A C 1
ATOM 3574 O O . SER A 1 440 ? -64.696 -32.851 49.406 1.00 27.69 440 SER A O 1
ATOM 3576 N N . GLU A 1 441 ? -63.109 -33.102 47.946 1.00 26.33 441 GLU A N 1
ATOM 3577 C CA . GLU A 1 441 ? -62.534 -34.178 47.135 1.00 26.33 441 GLU A CA 1
ATOM 3578 C C . GLU A 1 441 ? -61.777 -33.634 45.900 1.00 26.33 441 GLU A C 1
ATOM 3580 O O . GLU A 1 441 ? -62.164 -32.665 45.250 1.00 26.33 441 GLU A O 1
ATOM 3585 N N . VAL A 1 442 ? -60.700 -34.342 45.568 1.00 32.78 442 VAL A N 1
ATOM 3586 C CA . VAL A 1 442 ? -59.986 -34.429 44.280 1.00 32.78 442 VAL A CA 1
ATOM 3587 C C . VAL A 1 442 ? -60.243 -35.878 43.832 1.00 32.78 442 VAL A C 1
ATOM 3589 O O . VAL A 1 442 ? -60.198 -36.742 44.711 1.00 32.78 442 VAL A O 1
ATOM 3592 N N . PRO A 1 443 ? -60.535 -36.210 42.556 1.00 38.69 443 PRO A N 1
ATOM 3593 C CA . PRO A 1 443 ? -59.474 -36.417 41.556 1.00 38.69 443 PRO A CA 1
ATOM 3594 C C . PRO A 1 443 ? -59.892 -36.035 40.124 1.00 38.69 443 PRO A C 1
ATOM 3596 O O . PRO A 1 443 ? -61.046 -36.122 39.740 1.00 38.69 443 PRO A O 1
ATOM 3599 N N . GLY A 1 444 ? -59.002 -35.554 39.264 1.00 28.58 444 GLY A N 1
ATOM 3600 C CA . GLY A 1 444 ? -57.787 -36.241 38.841 1.00 28.58 444 GLY A CA 1
ATOM 3601 C C . GLY A 1 444 ? -57.843 -36.444 37.313 1.00 28.58 444 GLY A C 1
ATOM 3602 O O . GLY A 1 444 ? -58.774 -35.980 36.665 1.00 28.58 444 GLY A O 1
ATOM 3603 N N . PRO A 1 445 ? -56.820 -37.051 36.707 1.00 45.56 445 PRO A N 1
ATOM 3604 C CA . PRO A 1 445 ? -55.878 -36.287 35.894 1.00 45.56 445 PRO A CA 1
ATOM 3605 C C . PRO A 1 445 ? -55.657 -36.924 34.509 1.00 45.56 445 PRO A C 1
ATOM 3607 O O . PRO A 1 445 ? -56.328 -37.891 34.157 1.00 45.56 445 PRO A O 1
ATOM 3610 N N . SER A 1 446 ? -54.643 -36.424 33.788 1.00 29.45 446 SER A N 1
ATOM 3611 C CA . SER A 1 446 ? -53.699 -37.145 32.895 1.00 29.45 446 SER A CA 1
ATOM 3612 C C . SER A 1 446 ? -53.490 -36.362 31.590 1.00 29.45 446 SER A C 1
ATOM 3614 O O . SER A 1 446 ? -54.434 -36.143 30.844 1.00 29.45 446 SER A O 1
ATOM 3616 N N . ASN A 1 447 ? -52.327 -35.727 31.398 1.00 29.95 447 ASN A N 1
ATOM 3617 C CA . ASN A 1 447 ? -51.052 -36.315 30.935 1.00 29.95 447 ASN A CA 1
ATOM 3618 C C . ASN A 1 447 ? -51.067 -36.620 29.422 1.00 29.95 447 ASN A C 1
ATOM 3620 O O . ASN A 1 447 ? -52.035 -37.183 28.942 1.00 29.95 447 ASN A O 1
ATOM 3624 N N . VAL A 1 448 ? -50.034 -36.401 28.602 1.00 2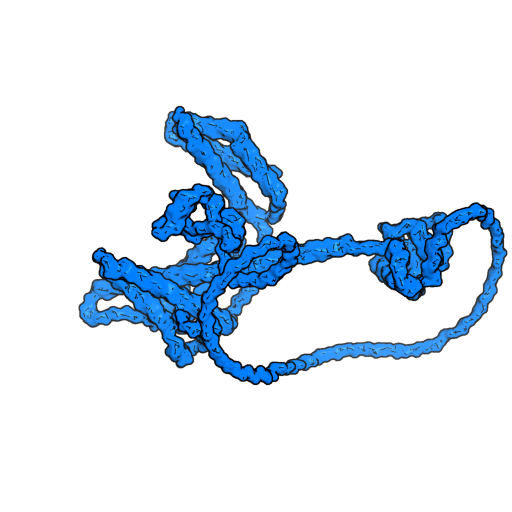8.73 448 VAL A N 1
ATOM 3625 C CA . VAL A 1 448 ? -48.714 -35.745 28.679 1.00 28.73 448 VAL A CA 1
ATOM 3626 C C . VAL A 1 448 ? -48.036 -36.006 27.300 1.00 28.73 448 VAL A C 1
ATOM 3628 O O . VAL A 1 448 ? -48.444 -36.919 26.589 1.00 28.73 448 VAL A O 1
ATOM 3631 N N . HIS A 1 449 ? -46.963 -35.259 27.002 1.00 29.17 449 HIS A N 1
ATOM 3632 C CA . HIS A 1 449 ? -45.886 -35.483 26.001 1.00 29.17 449 HIS A CA 1
ATOM 3633 C C . HIS A 1 449 ? -46.103 -35.015 24.537 1.00 29.17 449 HIS A C 1
ATOM 3635 O O . HIS A 1 449 ? -47.088 -35.382 23.915 1.00 29.17 449 HIS A O 1
ATOM 3641 N N . VAL A 1 450 ? -45.311 -34.061 23.980 1.00 27.69 450 VAL A N 1
ATOM 3642 C CA . VAL A 1 450 ? -43.832 -34.001 23.680 1.00 27.69 450 VAL A CA 1
ATOM 3643 C C . VAL A 1 450 ? -43.513 -34.878 22.449 1.00 27.69 450 VAL A C 1
ATOM 3645 O O . VAL A 1 450 ? -44.031 -35.979 22.392 1.00 27.69 450 VAL A O 1
ATOM 3648 N N . ALA A 1 451 ? -42.727 -34.555 21.409 1.00 24.62 451 ALA A N 1
ATOM 3649 C CA . ALA A 1 451 ? -41.675 -33.580 21.051 1.00 24.62 451 ALA A CA 1
ATOM 3650 C C . ALA A 1 451 ? -41.589 -33.551 19.489 1.00 24.62 451 ALA A C 1
ATOM 3652 O O . ALA A 1 451 ? -41.909 -34.557 18.868 1.00 24.62 451 ALA A O 1
ATOM 3653 N N . SER A 1 452 ? -41.339 -32.427 18.804 1.00 27.27 452 SER A N 1
ATOM 3654 C CA . SER A 1 452 ? -40.035 -31.856 18.366 1.00 27.27 452 SER A CA 1
ATOM 3655 C C . SER A 1 452 ? -39.511 -32.291 16.979 1.00 27.27 452 SER A C 1
ATOM 3657 O O . SER A 1 452 ? -39.561 -33.461 16.623 1.00 27.27 452 SER A O 1
ATOM 3659 N N . THR A 1 453 ? -38.864 -31.312 16.312 1.00 23.92 453 THR A N 1
ATOM 3660 C CA . THR A 1 453 ? -37.852 -31.371 15.213 1.00 23.92 453 THR A CA 1
ATOM 3661 C C . THR A 1 453 ? -38.322 -31.788 13.806 1.00 23.92 453 THR A C 1
ATOM 3663 O O . THR A 1 453 ? -39.148 -32.672 13.685 1.00 23.92 453 THR A O 1
ATOM 3666 N N . SER A 1 454 ? -37.843 -31.259 12.668 1.00 24.16 454 SER A N 1
ATOM 3667 C CA . SER A 1 454 ? -36.929 -30.159 12.297 1.00 24.16 454 SER A CA 1
ATOM 3668 C C . SER A 1 454 ? -36.878 -30.032 10.747 1.00 24.16 454 SER A C 1
ATOM 3670 O O . SER A 1 454 ? -37.217 -30.983 10.052 1.00 24.16 454 SER A O 1
ATOM 3672 N N . THR A 1 455 ? -36.316 -28.916 10.244 1.00 24.55 455 THR A N 1
ATOM 3673 C CA . THR A 1 455 ? -35.484 -28.751 9.007 1.00 24.55 455 THR A CA 1
ATOM 3674 C C . THR A 1 455 ? -36.070 -28.769 7.573 1.00 24.55 455 THR A C 1
ATOM 3676 O O . THR A 1 455 ? -36.751 -29.705 7.181 1.00 24.55 455 THR A O 1
ATOM 3679 N N . GLY A 1 456 ? -35.610 -27.793 6.757 1.00 22.91 456 GLY A N 1
ATOM 3680 C CA . GLY A 1 456 ? -35.539 -27.792 5.271 1.00 22.91 456 GLY A CA 1
ATOM 3681 C C . GLY A 1 456 ? -36.244 -26.581 4.620 1.00 22.91 456 GLY A C 1
ATOM 3682 O O . GLY A 1 456 ? -37.456 -26.502 4.717 1.00 22.91 456 GLY A O 1
ATOM 3683 N N . SER A 1 457 ? -35.577 -25.504 4.165 1.00 23.36 457 SER A N 1
ATOM 3684 C CA . SER A 1 457 ? -34.756 -25.281 2.940 1.00 23.36 457 SER A CA 1
ATOM 3685 C C . SER A 1 457 ? -35.562 -24.963 1.655 1.00 23.36 457 SER A C 1
ATOM 3687 O O . SER A 1 457 ? -36.639 -25.517 1.478 1.00 23.36 457 SER A O 1
ATOM 3689 N N . LEU A 1 458 ? -34.953 -24.148 0.763 1.00 24.78 458 LEU A N 1
ATOM 3690 C CA . LEU A 1 458 ? -35.321 -23.694 -0.612 1.00 24.78 458 LEU A CA 1
ATOM 3691 C C . LEU A 1 458 ? -36.082 -22.346 -0.688 1.00 24.78 458 LEU A C 1
ATOM 3693 O O . LEU A 1 458 ? -37.102 -22.197 -0.033 1.00 24.78 458 LEU A O 1
ATOM 3697 N N . ALA A 1 459 ? -35.598 -21.253 -1.309 1.00 22.28 459 ALA A N 1
ATOM 3698 C CA . ALA A 1 459 ? -35.027 -20.949 -2.646 1.00 22.28 459 ALA A CA 1
ATOM 3699 C C . ALA A 1 459 ? -36.063 -20.277 -3.587 1.00 22.28 459 ALA A C 1
ATOM 3701 O O . ALA A 1 459 ? -37.256 -20.509 -3.430 1.00 22.28 459 ALA A O 1
ATOM 3702 N N . SER A 1 460 ? -35.556 -19.490 -4.557 1.00 25.67 460 SER A N 1
ATOM 3703 C CA . SER A 1 460 ? -36.252 -18.757 -5.650 1.00 25.67 460 SER A CA 1
ATOM 3704 C C . SER A 1 460 ? -36.762 -17.351 -5.278 1.00 25.67 460 SER A C 1
ATOM 3706 O O . SER A 1 460 ? -37.216 -17.131 -4.166 1.00 25.67 460 SER A O 1
ATOM 3708 N N . GLU A 1 461 ? -36.714 -16.301 -6.102 1.00 24.05 461 GLU A N 1
ATOM 3709 C CA . GLU A 1 461 ? -36.418 -16.120 -7.530 1.00 24.05 461 GLU A CA 1
ATOM 3710 C C . GLU A 1 461 ? -36.242 -14.602 -7.774 1.00 24.05 461 GLU A C 1
ATOM 3712 O O . GLU A 1 461 ? -36.865 -13.782 -7.097 1.00 24.05 461 GLU A O 1
ATOM 3717 N N . LEU A 1 462 ? -35.404 -14.217 -8.739 1.00 22.33 462 LEU A N 1
ATOM 3718 C CA . LEU A 1 462 ? -35.293 -12.852 -9.269 1.00 22.33 462 LEU A CA 1
ATOM 3719 C C . LEU A 1 462 ? -35.825 -12.820 -10.706 1.00 22.33 462 LEU A C 1
ATOM 3721 O O . LEU A 1 462 ? -35.664 -13.807 -11.418 1.00 22.33 462 LEU A O 1
ATOM 3725 N N . GLN A 1 463 ? -36.286 -11.623 -11.106 1.00 25.83 463 GLN A N 1
ATOM 3726 C CA . GLN A 1 463 ? -36.386 -11.014 -12.456 1.00 25.83 463 GLN A CA 1
ATOM 3727 C C . GLN A 1 463 ? -37.820 -10.567 -12.857 1.00 25.83 463 GLN A C 1
ATOM 3729 O O . GLN A 1 463 ? -38.791 -11.039 -12.277 1.00 25.83 463 GLN A O 1
ATOM 3734 N N . PRO A 1 464 ? -38.001 -9.713 -13.894 1.00 33.84 464 PRO A N 1
ATOM 3735 C CA . PRO A 1 464 ? -37.453 -8.354 -14.069 1.00 33.84 464 PRO A CA 1
ATOM 3736 C C . PRO A 1 464 ? -38.508 -7.380 -14.674 1.00 33.84 464 PRO A C 1
ATOM 3738 O O . PRO A 1 464 ? -39.557 -7.807 -15.151 1.00 33.84 464 PRO A O 1
ATOM 3741 N N . THR A 1 465 ? -38.228 -6.071 -14.797 1.00 23.23 465 THR A N 1
ATOM 3742 C CA . THR A 1 465 ? -38.828 -5.278 -15.899 1.00 23.23 465 THR A CA 1
ATOM 3743 C C . THR A 1 465 ? -37.980 -4.072 -16.310 1.00 23.23 465 THR A C 1
ATOM 3745 O O . THR A 1 465 ? -37.610 -3.226 -15.501 1.00 23.23 465 THR A O 1
ATOM 3748 N N . ILE A 1 466 ? -37.703 -4.027 -17.612 1.00 25.27 466 ILE A N 1
ATOM 3749 C CA . ILE A 1 466 ? -37.081 -2.962 -18.404 1.00 25.27 466 ILE A CA 1
ATOM 3750 C C . ILE A 1 466 ? -38.165 -1.960 -18.823 1.00 25.27 466 ILE A C 1
ATOM 3752 O O . ILE A 1 466 ? -39.254 -2.397 -19.188 1.00 25.27 466 ILE A O 1
ATOM 3756 N N . GLN A 1 467 ? -37.849 -0.660 -18.908 1.00 26.12 467 GLN A N 1
ATOM 3757 C CA . GLN A 1 467 ? -38.365 0.201 -19.985 1.00 26.12 467 GLN A CA 1
ATOM 3758 C C . GLN A 1 467 ? -37.492 1.451 -20.214 1.00 26.12 467 GLN A C 1
ATOM 3760 O O . GLN A 1 467 ? -37.276 2.270 -19.326 1.00 26.12 467 GLN A O 1
ATOM 3765 N N . ASN A 1 468 ? -37.000 1.553 -21.452 1.00 24.52 468 ASN A N 1
ATOM 3766 C CA . ASN A 1 468 ? -36.333 2.696 -22.081 1.00 24.52 468 ASN A CA 1
ATOM 3767 C C . ASN A 1 468 ? -37.283 3.894 -22.268 1.00 24.52 468 ASN A C 1
ATOM 3769 O O . ASN A 1 468 ? -38.465 3.669 -22.528 1.00 24.52 468 ASN A O 1
ATOM 3773 N N . LYS A 1 469 ? -36.741 5.126 -22.325 1.00 25.20 469 LYS A N 1
ATOM 3774 C CA . LYS A 1 469 ? -36.784 5.999 -23.528 1.00 25.20 469 LYS A CA 1
ATOM 3775 C C . LYS A 1 469 ? -36.169 7.400 -23.323 1.00 25.20 469 LYS A C 1
ATOM 3777 O O . LYS A 1 469 ? -36.595 8.164 -22.471 1.00 25.20 469 LYS A O 1
ATOM 3782 N N . ASP A 1 470 ? -35.228 7.695 -24.222 1.00 25.78 470 ASP A N 1
ATOM 3783 C CA . ASP A 1 470 ? -35.104 8.887 -25.075 1.00 25.78 470 ASP A CA 1
ATOM 3784 C C . ASP A 1 470 ? -34.874 10.316 -24.520 1.00 25.78 470 ASP A C 1
ATOM 3786 O O . ASP A 1 470 ? -35.773 10.990 -24.034 1.00 25.78 470 ASP A O 1
ATOM 3790 N N . LYS A 1 471 ? -33.688 10.817 -24.914 1.00 27.44 471 LYS A N 1
ATOM 3791 C CA . LYS A 1 471 ? -33.429 12.030 -25.728 1.00 27.44 471 LYS A CA 1
ATOM 3792 C C . LYS A 1 471 ? -33.293 13.426 -25.077 1.00 27.44 471 LYS A C 1
ATOM 3794 O O . LYS A 1 471 ? -34.256 14.040 -24.653 1.00 27.44 471 LYS A O 1
ATOM 3799 N N . ILE A 1 472 ? -32.084 13.974 -25.306 1.00 25.61 472 ILE A N 1
ATOM 3800 C CA . ILE A 1 472 ? -31.785 15.287 -25.932 1.00 25.61 472 ILE A CA 1
ATOM 3801 C C . ILE A 1 472 ? -32.159 16.547 -25.115 1.00 25.61 472 ILE A C 1
ATOM 3803 O O . ILE A 1 472 ? -33.320 16.908 -25.029 1.00 25.61 472 ILE A O 1
ATOM 3807 N N . GLN A 1 473 ? -31.179 17.325 -24.629 1.00 27.88 473 GLN A N 1
ATOM 3808 C CA . GLN A 1 473 ? -30.567 18.466 -25.345 1.00 27.88 473 GLN A CA 1
ATOM 3809 C C . GLN A 1 473 ? -29.739 19.359 -24.402 1.00 27.88 473 GLN A C 1
ATOM 3811 O O . GLN A 1 473 ? -30.110 19.669 -23.275 1.00 27.88 473 GLN A O 1
ATOM 3816 N N . SER A 1 474 ? -28.623 19.827 -24.946 1.00 26.92 474 SER A N 1
ATOM 3817 C CA . SER A 1 474 ? -27.795 20.942 -24.495 1.00 26.92 474 SER A CA 1
ATOM 3818 C C . SER A 1 474 ? -28.579 22.216 -24.155 1.00 26.92 474 SER A C 1
ATOM 3820 O O . SER A 1 474 ? -29.432 22.617 -24.942 1.00 26.92 474 SER A O 1
ATOM 3822 N N . ASN A 1 475 ? -28.158 22.955 -23.119 1.00 26.61 475 ASN A N 1
ATOM 3823 C CA . ASN A 1 475 ? -27.935 24.400 -23.257 1.00 26.61 475 ASN A CA 1
ATOM 3824 C C . ASN A 1 475 ? -27.126 25.013 -22.102 1.00 26.61 475 ASN A C 1
ATOM 3826 O O . ASN A 1 475 ? -27.545 25.050 -20.948 1.00 26.61 475 ASN A O 1
ATOM 3830 N N . LYS A 1 476 ? -25.979 25.596 -22.474 1.00 32.03 476 LYS A N 1
ATOM 3831 C CA . LYS A 1 476 ? -25.308 26.677 -21.743 1.00 32.03 476 LYS A CA 1
ATOM 3832 C C . LYS A 1 476 ? -26.261 27.869 -21.625 1.00 32.03 476 LYS A C 1
ATOM 3834 O O . LYS A 1 476 ? -26.793 28.301 -22.643 1.00 32.03 476 LYS A O 1
ATOM 3839 N N . ARG A 1 477 ? -26.326 28.505 -20.451 1.00 28.20 477 ARG A N 1
ATOM 3840 C CA . ARG A 1 477 ? -26.436 29.972 -20.333 1.00 28.20 477 ARG A CA 1
ATOM 3841 C C . ARG A 1 477 ? -26.050 30.453 -18.932 1.00 28.20 477 ARG A C 1
ATOM 3843 O O . ARG A 1 477 ? -26.721 30.172 -17.947 1.00 28.20 477 ARG A O 1
ATOM 3850 N N . LYS A 1 478 ? -24.960 31.225 -18.889 1.00 33.97 478 LYS A N 1
ATOM 3851 C CA . LYS A 1 478 ? -24.684 32.238 -17.863 1.00 33.97 478 LYS A CA 1
ATOM 3852 C C . LYS A 1 478 ? -25.800 33.286 -17.904 1.00 33.97 478 LYS A C 1
ATOM 3854 O O . LYS A 1 478 ? -26.094 33.747 -18.998 1.00 33.97 478 LYS A O 1
ATOM 3859 N N . THR A 1 479 ? -26.280 33.745 -16.748 1.00 29.94 479 THR A N 1
ATOM 3860 C CA . THR A 1 479 ? -26.499 35.180 -16.480 1.00 29.94 479 THR A CA 1
ATOM 3861 C C . THR A 1 479 ? -26.656 35.456 -14.986 1.00 29.94 479 THR A C 1
ATOM 3863 O O . THR A 1 479 ? -27.397 34.786 -14.275 1.00 29.94 479 THR A O 1
ATOM 3866 N N . SER A 1 480 ? -25.960 36.510 -14.575 1.00 30.59 480 SER A N 1
ATOM 3867 C CA . SER A 1 480 ? -26.030 37.282 -13.338 1.00 30.59 480 SER A CA 1
ATOM 3868 C C . SER A 1 480 ? -27.434 37.570 -12.793 1.00 30.59 480 SER A C 1
ATOM 3870 O O . SER A 1 480 ? -28.332 37.875 -13.578 1.00 30.59 480 SER A O 1
ATOM 3872 N N . ARG A 1 481 ? -27.542 37.745 -11.467 1.00 31.55 481 ARG A N 1
ATOM 3873 C CA . ARG A 1 481 ? -28.124 38.967 -10.872 1.00 31.55 481 ARG A CA 1
ATOM 3874 C C . ARG A 1 481 ? -27.811 39.096 -9.377 1.00 31.55 481 ARG A C 1
ATOM 3876 O O . ARG A 1 481 ? -28.049 38.191 -8.588 1.00 31.55 481 ARG A O 1
ATOM 3883 N N . ARG A 1 482 ? -27.290 40.275 -9.025 1.00 34.59 482 ARG A N 1
ATOM 3884 C CA . ARG A 1 482 ? -27.156 40.818 -7.668 1.00 34.59 482 ARG A CA 1
ATOM 3885 C C . ARG A 1 482 ? -28.527 40.897 -6.988 1.00 34.59 482 ARG A C 1
ATOM 3887 O O . ARG A 1 482 ? -29.473 41.398 -7.589 1.00 34.59 482 ARG A O 1
ATOM 3894 N N . GLY A 1 483 ? -28.580 40.534 -5.710 1.00 31.70 483 GLY A N 1
ATOM 3895 C CA . GLY A 1 483 ? -29.681 40.849 -4.803 1.00 31.70 483 GLY A CA 1
ATOM 3896 C C . GLY A 1 483 ? -29.150 41.056 -3.388 1.00 31.70 483 GLY A C 1
ATOM 3897 O O . GLY A 1 483 ? -28.890 40.096 -2.674 1.00 31.70 483 GLY A O 1
ATOM 3898 N N . LYS A 1 484 ? -28.955 42.322 -2.995 1.00 39.06 484 LYS A N 1
ATOM 3899 C CA . LYS A 1 484 ? -28.719 42.737 -1.606 1.00 39.06 484 LYS A CA 1
ATOM 3900 C C . LYS A 1 484 ? -30.025 42.562 -0.824 1.00 39.06 484 LYS A C 1
ATOM 3902 O O . LYS A 1 484 ? -31.011 43.213 -1.150 1.00 39.06 484 LYS A O 1
ATOM 3907 N N . GLY A 1 485 ? -30.003 41.756 0.232 1.00 32.47 485 GLY A N 1
ATOM 3908 C CA . GLY A 1 485 ? -31.086 41.655 1.208 1.00 32.47 485 GLY A CA 1
ATOM 3909 C C . GLY A 1 485 ? -30.526 41.308 2.583 1.00 32.47 485 GLY A C 1
ATOM 3910 O O . GLY A 1 485 ? -30.126 40.175 2.825 1.00 32.47 485 GLY A O 1
ATOM 3911 N N . LYS A 1 486 ? -30.464 42.302 3.477 1.00 41.53 486 LYS A N 1
ATOM 3912 C CA . LYS A 1 486 ? -30.160 42.120 4.902 1.00 41.53 486 LYS A CA 1
ATOM 3913 C C . LYS A 1 486 ? -31.352 41.425 5.566 1.00 41.53 486 LYS A C 1
ATOM 3915 O O . LYS A 1 486 ? -32.433 41.999 5.621 1.00 41.53 486 LYS A O 1
ATOM 3920 N N . GLY A 1 487 ? -31.138 40.234 6.115 1.00 34.00 487 GLY A N 1
ATOM 3921 C CA . GLY A 1 487 ? -32.113 39.531 6.946 1.00 34.00 487 GLY A CA 1
ATOM 3922 C C . GLY A 1 487 ? -31.404 38.640 7.960 1.00 34.00 487 GLY A C 1
ATOM 3923 O O . GLY A 1 487 ? -30.854 37.604 7.602 1.00 34.00 487 GLY A O 1
ATOM 3924 N N . LYS A 1 488 ? -31.398 39.054 9.233 1.00 45.12 488 LYS A N 1
ATOM 3925 C CA . LYS A 1 488 ? -30.993 38.211 10.365 1.00 45.12 488 LYS A CA 1
ATOM 3926 C C . LYS A 1 488 ? -32.042 37.108 10.535 1.00 45.12 488 LYS A C 1
ATOM 3928 O O . LYS A 1 488 ? -33.125 37.369 11.045 1.00 45.12 488 LYS A O 1
ATOM 3933 N N . GLY A 1 489 ? -31.714 35.887 10.127 1.00 32.12 489 GLY A N 1
ATOM 3934 C CA . GLY A 1 489 ? -32.536 34.700 10.346 1.00 32.12 489 GLY A CA 1
ATOM 3935 C C . GLY A 1 489 ? -31.653 33.510 10.704 1.00 32.12 489 GLY A C 1
ATOM 3936 O O . GLY A 1 489 ? -30.831 33.086 9.899 1.00 32.12 489 GLY A O 1
ATOM 3937 N N . LYS A 1 490 ? -31.814 32.986 11.924 1.00 44.12 490 LYS A N 1
ATOM 3938 C CA . LYS A 1 490 ? -31.209 31.726 12.381 1.00 44.12 490 LYS A CA 1
ATOM 3939 C C . LYS A 1 490 ? -31.677 30.596 11.456 1.00 44.12 490 LYS A C 1
ATOM 3941 O O . LYS A 1 490 ? -32.833 30.182 11.540 1.00 44.12 490 LYS A O 1
ATOM 3946 N N . SER A 1 491 ? -30.810 30.111 10.570 1.00 29.39 491 SER A N 1
ATOM 3947 C CA . SER A 1 491 ? -31.128 28.993 9.684 1.00 29.39 491 SER A CA 1
ATOM 3948 C C . SER A 1 491 ? -30.805 27.658 10.359 1.00 29.39 491 SER A C 1
ATOM 3950 O O . SER A 1 491 ? -29.727 27.425 10.903 1.00 29.39 491 SER A O 1
ATOM 3952 N N . ARG A 1 492 ? -31.799 26.766 10.334 1.00 31.61 492 ARG A N 1
ATOM 3953 C CA . ARG A 1 492 ? -31.650 25.327 10.566 1.00 31.61 492 ARG A CA 1
ATOM 3954 C C . ARG A 1 492 ? -30.525 24.786 9.678 1.00 31.61 492 ARG A C 1
ATOM 3956 O O . ARG A 1 492 ? -30.538 25.039 8.475 1.00 31.61 492 ARG A O 1
ATOM 3963 N N . LYS A 1 493 ? -29.620 23.987 10.258 1.00 29.92 493 LYS A N 1
ATOM 3964 C CA . LYS A 1 493 ? -28.667 23.141 9.523 1.00 29.92 493 LYS A CA 1
ATOM 3965 C C . LYS A 1 493 ? -29.420 22.346 8.449 1.00 29.92 493 LYS A C 1
ATOM 3967 O O . LYS A 1 493 ? -30.176 21.433 8.775 1.00 29.92 493 LYS A O 1
ATOM 3972 N N . LYS A 1 494 ? -29.222 22.705 7.179 1.00 28.70 494 LYS A N 1
ATOM 3973 C CA . LYS A 1 494 ? -29.483 21.811 6.049 1.00 28.70 494 LYS A CA 1
ATOM 3974 C C . LYS A 1 494 ? -28.361 20.775 6.046 1.00 28.70 494 LYS A C 1
ATOM 3976 O O . LYS A 1 494 ? -27.195 21.153 5.991 1.00 28.70 494 LYS A O 1
ATOM 3981 N N . ASN A 1 495 ? -28.718 19.496 6.126 1.00 31.25 495 ASN A N 1
ATOM 3982 C CA . ASN A 1 495 ? -27.809 18.410 5.774 1.00 31.25 495 ASN A CA 1
ATOM 3983 C C . ASN A 1 495 ? -27.470 18.561 4.290 1.00 31.25 495 ASN A C 1
ATOM 3985 O O . ASN A 1 495 ? -28.318 18.323 3.432 1.00 31.25 495 ASN A O 1
ATOM 3989 N N . ILE A 1 496 ? -26.250 19.010 4.018 1.00 28.88 496 ILE A N 1
ATOM 3990 C CA . ILE A 1 496 ? -25.624 18.906 2.706 1.00 28.88 496 ILE A CA 1
ATOM 3991 C C . ILE A 1 496 ? -25.089 17.468 2.624 1.00 28.88 496 ILE A C 1
ATOM 3993 O O . ILE A 1 496 ? -24.384 17.052 3.548 1.00 28.88 496 ILE A O 1
ATOM 3997 N N . PRO A 1 497 ? -25.446 16.677 1.598 1.00 29.19 497 PRO A N 1
ATOM 3998 C CA . PRO A 1 497 ? -24.750 15.429 1.333 1.00 29.19 497 PRO A CA 1
ATOM 3999 C C . PRO A 1 497 ? -23.313 15.800 0.969 1.00 29.19 497 PRO A C 1
ATOM 4001 O O . PRO A 1 497 ? -23.082 16.526 0.006 1.00 29.19 497 PRO A O 1
ATOM 4004 N N . ILE A 1 498 ? -22.371 15.375 1.806 1.00 33.81 498 ILE A N 1
ATOM 4005 C CA . ILE A 1 498 ? -20.941 15.530 1.558 1.00 33.81 498 ILE A CA 1
ATOM 4006 C C . ILE A 1 498 ? -20.653 14.770 0.263 1.00 33.81 498 ILE A C 1
ATOM 4008 O O . ILE A 1 498 ? -20.790 13.548 0.228 1.00 33.81 498 ILE A O 1
ATOM 4012 N N . SER A 1 499 ? -20.332 15.503 -0.800 1.00 32.38 499 SER A N 1
ATOM 4013 C CA . SER A 1 499 ? -19.668 14.938 -1.965 1.00 32.38 499 SER A CA 1
ATOM 4014 C C . SER A 1 499 ? -18.261 14.547 -1.527 1.00 32.38 499 SER A C 1
ATOM 4016 O O . SER A 1 499 ? -17.462 15.411 -1.168 1.00 32.38 499 SER A O 1
ATOM 4018 N N . ASP A 1 500 ? -17.999 13.243 -1.506 1.00 41.44 500 ASP A N 1
ATOM 4019 C CA . ASP A 1 500 ? -16.652 12.697 -1.646 1.00 41.44 500 ASP A CA 1
ATOM 4020 C C . ASP A 1 500 ? -16.013 13.354 -2.876 1.00 41.44 500 ASP A C 1
ATOM 4022 O O . ASP A 1 500 ? -16.568 13.184 -3.956 1.00 41.44 500 ASP A O 1
ATOM 4026 N N . GLU A 1 501 ? -14.937 14.134 -2.705 1.00 48.78 501 GLU A N 1
ATOM 4027 C CA . GLU A 1 501 ? -13.833 14.344 -3.672 1.00 48.78 501 GLU A CA 1
ATOM 4028 C C . GLU A 1 501 ? -12.999 15.602 -3.341 1.00 48.78 501 GLU A C 1
ATOM 4030 O O . GLU A 1 501 ? -13.131 16.638 -3.981 1.00 48.78 501 GLU A O 1
ATOM 4035 N N . SER A 1 502 ? -12.135 15.497 -2.325 1.00 47.38 502 SER A N 1
ATOM 4036 C CA . SER A 1 502 ? -10.749 16.015 -2.273 1.00 47.38 502 SER A CA 1
ATOM 4037 C C . SER A 1 502 ? -10.249 15.883 -0.827 1.00 47.38 502 SER A C 1
ATOM 4039 O O . SER A 1 502 ? -10.851 16.381 0.120 1.00 47.38 502 SER A O 1
ATOM 4041 N N . ASP A 1 503 ? -9.186 15.106 -0.626 1.00 56.50 503 ASP A N 1
ATOM 4042 C CA . ASP A 1 503 ? -8.659 14.743 0.703 1.00 56.50 503 AS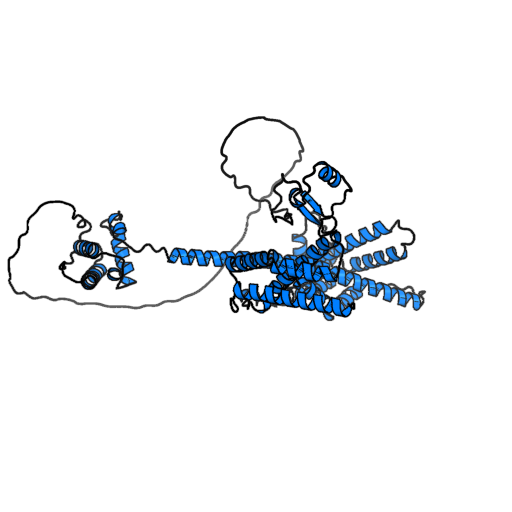P A CA 1
ATOM 4043 C C . ASP A 1 503 ? -7.508 15.686 1.123 1.00 56.50 503 ASP A C 1
ATOM 4045 O O . ASP A 1 503 ? -6.637 15.306 1.910 1.00 56.50 503 ASP A O 1
ATOM 4049 N N . ASP A 1 504 ? -7.482 16.909 0.583 1.00 71.94 504 ASP A N 1
ATOM 4050 C CA . ASP A 1 504 ? -6.418 17.878 0.832 1.00 71.94 504 ASP A CA 1
ATOM 4051 C C . ASP A 1 504 ? -6.619 18.512 2.218 1.00 71.94 504 ASP A C 1
ATOM 4053 O O . ASP A 1 504 ? -7.596 19.211 2.503 1.00 71.94 504 ASP A O 1
ATOM 4057 N N . LYS A 1 505 ? -5.709 18.174 3.138 1.00 87.44 505 LYS A N 1
ATOM 4058 C CA . LYS A 1 505 ? -5.676 18.680 4.516 1.00 87.44 505 LYS A CA 1
ATOM 4059 C C . LYS A 1 505 ? -4.401 19.461 4.732 1.00 87.44 505 LYS A C 1
ATOM 4061 O O . LYS A 1 505 ? -3.333 19.042 4.290 1.00 87.44 505 LYS A O 1
ATOM 4066 N N . CYS A 1 506 ? -4.504 20.548 5.486 1.00 88.06 506 CYS A N 1
ATOM 4067 C CA . CYS A 1 506 ? -3.347 21.345 5.837 1.00 88.06 506 CYS A CA 1
ATOM 4068 C C . CYS A 1 506 ? -2.408 20.505 6.700 1.00 88.06 506 CYS A C 1
ATOM 4070 O O . CYS A 1 506 ? -2.808 19.956 7.727 1.00 88.06 506 CYS A O 1
ATOM 4072 N N . THR A 1 507 ? -1.144 20.427 6.305 1.00 86.88 507 THR A N 1
ATOM 4073 C CA . THR A 1 507 ? -0.144 19.567 6.956 1.00 86.88 507 THR A CA 1
ATOM 4074 C C . THR A 1 507 ? 0.134 19.970 8.405 1.00 86.88 507 THR A C 1
ATOM 4076 O O . THR A 1 507 ? 0.451 19.123 9.236 1.00 86.88 507 THR A O 1
ATOM 4079 N N . VAL A 1 508 ? -0.020 21.255 8.729 1.00 84.50 508 VAL A N 1
ATOM 4080 C CA . VAL A 1 508 ? 0.268 21.797 10.066 1.00 84.50 508 VAL A CA 1
ATOM 4081 C C . VAL A 1 508 ? -0.915 21.612 11.015 1.00 84.50 508 VAL A C 1
ATOM 4083 O O . VAL A 1 508 ? -0.738 21.131 12.130 1.00 84.50 508 VAL A O 1
ATOM 4086 N N . CYS A 1 509 ? -2.134 21.972 10.599 1.00 87.38 509 CYS A N 1
ATOM 4087 C CA . CYS A 1 509 ? -3.299 21.958 11.494 1.00 87.38 509 CYS A CA 1
ATOM 4088 C C . CYS A 1 509 ? -4.274 20.794 11.252 1.00 87.38 509 CYS A C 1
ATOM 4090 O O . CYS A 1 509 ? -5.227 20.627 12.015 1.00 87.38 509 CYS A O 1
ATOM 4092 N N . ASN A 1 510 ? -4.039 19.986 10.213 1.00 81.62 510 ASN A N 1
ATOM 4093 C CA . ASN A 1 510 ? -4.808 18.798 9.830 1.00 81.62 510 ASN A CA 1
ATOM 4094 C C . ASN A 1 510 ? -6.312 19.053 9.601 1.00 81.62 510 ASN A C 1
ATOM 4096 O O . ASN A 1 510 ? -7.137 18.138 9.708 1.00 81.62 510 ASN A O 1
ATOM 4100 N N . LYS A 1 511 ? -6.683 20.305 9.310 1.00 85.94 511 LYS A N 1
ATOM 4101 C CA . LYS A 1 511 ? -8.041 20.688 8.914 1.00 85.94 511 LYS A CA 1
ATOM 4102 C C . LYS A 1 511 ? -8.188 20.562 7.385 1.00 85.94 511 LYS A C 1
ATOM 4104 O O . LYS A 1 511 ? -7.206 20.796 6.680 1.00 85.94 511 LYS A O 1
ATOM 4109 N N . PRO A 1 512 ? -9.360 20.121 6.894 1.00 83.81 512 PRO A N 1
ATOM 4110 C CA . PRO A 1 512 ? -9.651 20.029 5.462 1.00 83.81 512 PRO A CA 1
ATOM 4111 C C . PRO A 1 512 ? -9.915 21.408 4.856 1.00 83.81 512 PRO A C 1
ATOM 4113 O O . PRO A 1 512 ? -10.231 22.336 5.598 1.00 83.81 512 PRO A O 1
ATOM 4116 N N . ASP A 1 513 ? -9.858 21.501 3.528 1.00 80.25 513 ASP A N 1
ATOM 4117 C CA . ASP A 1 513 ? -10.257 22.702 2.792 1.00 80.25 513 ASP A CA 1
ATOM 4118 C C . ASP A 1 513 ? -11.722 23.075 3.054 1.00 80.25 513 ASP A C 1
ATOM 4120 O O . ASP A 1 513 ? -12.649 22.288 2.838 1.00 80.25 513 ASP A O 1
ATOM 4124 N N . ILE A 1 514 ? -11.917 24.289 3.574 1.00 78.50 514 ILE A N 1
ATOM 4125 C CA . ILE A 1 514 ? -13.225 24.894 3.822 1.00 78.50 514 ILE A CA 1
ATOM 4126 C C . ILE A 1 514 ? -13.497 25.986 2.775 1.00 78.50 514 ILE A C 1
ATOM 4128 O O . ILE A 1 514 ? -14.141 26.968 3.096 1.00 78.50 514 ILE A O 1
ATOM 4132 N N . GLY A 1 515 ? -13.029 25.853 1.529 1.00 67.56 515 GLY A N 1
ATOM 4133 C CA . GLY A 1 515 ? -13.489 26.586 0.332 1.00 67.56 515 GLY A CA 1
ATOM 4134 C C . GLY A 1 515 ? -13.281 28.111 0.286 1.00 67.56 515 GLY A C 1
ATOM 4135 O O . GLY A 1 515 ? -13.329 28.684 -0.798 1.00 67.56 515 GLY A O 1
ATOM 4136 N N . ASP A 1 516 ? -13.036 28.748 1.428 1.00 73.81 516 ASP A N 1
ATOM 4137 C CA . ASP A 1 516 ? -12.822 30.182 1.634 1.00 73.81 516 ASP A CA 1
ATOM 4138 C C . ASP A 1 516 ? -11.477 30.445 2.358 1.00 73.81 516 ASP A C 1
ATOM 4140 O O . ASP A 1 516 ? -11.228 31.561 2.811 1.00 73.81 516 ASP A O 1
ATOM 4144 N N . GLU A 1 517 ? -10.624 29.426 2.527 1.00 81.81 517 GLU A N 1
ATOM 4145 C CA . GLU A 1 517 ? -9.297 29.556 3.150 1.00 81.81 517 GLU A CA 1
ATOM 4146 C C . GLU A 1 517 ? -8.216 29.659 2.057 1.00 81.81 517 GLU A C 1
ATOM 4148 O O . GLU A 1 517 ? -8.339 29.034 1.008 1.00 81.81 517 GLU A O 1
ATOM 4153 N N . ASP A 1 518 ? -7.165 30.456 2.280 1.00 89.25 518 ASP A N 1
ATOM 4154 C CA . ASP A 1 518 ? -6.037 30.593 1.347 1.00 89.25 518 ASP A CA 1
ATOM 4155 C C . ASP A 1 518 ? -5.020 29.458 1.565 1.00 89.25 518 ASP A C 1
ATOM 4157 O O . ASP A 1 518 ? -4.601 29.195 2.700 1.00 89.25 518 ASP A O 1
ATOM 4161 N N . TRP A 1 519 ? -4.582 28.806 0.482 1.00 92.19 519 TRP A N 1
ATOM 4162 C CA . TRP A 1 519 ? -3.699 27.633 0.521 1.00 92.19 519 TRP A CA 1
ATOM 4163 C C . TRP A 1 519 ? -2.499 27.759 -0.408 1.00 92.19 519 TRP A C 1
ATOM 4165 O O . TRP A 1 519 ? -2.611 28.274 -1.517 1.00 92.19 519 TRP A O 1
ATOM 4175 N N . ILE A 1 520 ? -1.369 27.201 0.018 1.00 90.19 520 ILE A N 1
ATOM 4176 C CA . ILE A 1 520 ? -0.149 27.110 -0.782 1.00 90.19 520 ILE A CA 1
ATOM 4177 C C . ILE A 1 520 ? 0.433 25.698 -0.719 1.00 90.19 520 ILE A C 1
ATOM 4179 O O . ILE A 1 520 ? 0.376 25.026 0.318 1.00 90.19 520 ILE A O 1
ATOM 4183 N N . CYS A 1 521 ? 0.979 25.237 -1.840 1.00 91.12 521 CYS A N 1
ATOM 4184 C CA . CYS A 1 521 ? 1.671 23.959 -1.942 1.00 91.12 521 CYS A CA 1
ATOM 4185 C C . CYS A 1 521 ? 3.179 24.195 -1.849 1.00 91.12 521 CYS A C 1
ATOM 4187 O O . CYS A 1 521 ? 3.709 25.073 -2.518 1.00 91.12 521 CYS A O 1
ATOM 4189 N N . CYS A 1 522 ? 3.876 23.408 -1.032 1.00 88.06 522 CYS A N 1
ATOM 4190 C CA . CYS A 1 522 ? 5.336 23.408 -1.022 1.00 88.06 522 CYS A CA 1
ATOM 4191 C C . CYS A 1 522 ? 5.865 22.657 -2.247 1.00 88.06 522 CYS A C 1
ATOM 4193 O O . CYS A 1 522 ? 5.547 21.481 -2.426 1.00 88.06 522 CYS A O 1
ATOM 4195 N N . ASP A 1 523 ? 6.719 23.286 -3.048 1.00 88.19 523 ASP A N 1
ATOM 4196 C CA . ASP A 1 523 ? 7.283 22.685 -4.262 1.00 88.19 523 ASP A CA 1
ATOM 4197 C C . ASP A 1 523 ? 8.279 21.555 -3.968 1.00 88.19 523 ASP A C 1
ATOM 4199 O O . ASP A 1 523 ? 8.457 20.646 -4.779 1.00 88.19 523 ASP A O 1
ATOM 4203 N N . ALA A 1 524 ? 8.904 21.565 -2.786 1.00 81.12 524 ALA A N 1
ATOM 4204 C CA . ALA A 1 524 ? 9.863 20.537 -2.385 1.00 81.12 524 ALA A CA 1
ATOM 4205 C C . ALA A 1 524 ? 9.190 19.247 -1.886 1.00 81.12 524 ALA A C 1
ATOM 4207 O O . ALA A 1 524 ? 9.603 18.148 -2.253 1.00 81.12 524 ALA A O 1
ATOM 4208 N N . CYS A 1 525 ? 8.161 19.357 -1.038 1.00 84.25 525 CYS A N 1
ATOM 4209 C CA . CYS A 1 525 ? 7.510 18.193 -0.423 1.00 84.25 525 CYS A CA 1
ATOM 4210 C C . CYS A 1 525 ? 6.108 17.897 -0.968 1.00 84.25 525 CYS A C 1
ATOM 4212 O O . CYS A 1 525 ? 5.521 16.880 -0.600 1.00 84.25 525 CYS A O 1
ATOM 4214 N N . THR A 1 526 ? 5.576 18.737 -1.862 1.00 85.94 526 THR A N 1
ATOM 4215 C CA . THR A 1 526 ? 4.239 18.628 -2.484 1.00 85.94 526 THR A CA 1
ATOM 4216 C C . THR A 1 526 ? 3.070 18.633 -1.494 1.00 85.94 526 THR A C 1
ATOM 4218 O O . THR A 1 526 ? 1.958 18.222 -1.821 1.00 85.94 526 THR A O 1
ATOM 4221 N N . LEU A 1 527 ? 3.323 19.069 -0.258 1.00 87.81 527 LEU A N 1
ATOM 4222 C CA . LEU A 1 527 ? 2.320 19.152 0.794 1.00 87.81 527 LEU A CA 1
ATOM 4223 C C . LEU A 1 527 ? 1.629 20.515 0.785 1.00 87.81 527 LEU A C 1
ATOM 4225 O O . LEU A 1 527 ? 2.242 21.536 0.474 1.00 87.81 527 LEU A O 1
ATOM 4229 N N . TRP A 1 528 ? 0.357 20.512 1.176 1.00 92.19 528 TRP A N 1
ATOM 4230 C CA . TRP A 1 528 ? -0.497 21.692 1.220 1.00 92.19 528 TRP A CA 1
ATOM 4231 C C . TRP A 1 528 ? -0.568 22.291 2.628 1.00 92.19 528 TRP A C 1
ATOM 4233 O O . TRP A 1 528 ? -0.627 21.574 3.640 1.00 92.19 528 TRP A O 1
ATOM 4243 N N . TYR A 1 529 ? -0.570 23.620 2.685 1.00 90.38 529 TYR A N 1
ATOM 4244 C CA . TYR A 1 529 ? -0.567 24.413 3.909 1.00 90.38 529 TYR A CA 1
ATOM 4245 C C . TYR A 1 529 ? -1.563 25.562 3.778 1.00 90.38 529 TYR A C 1
ATOM 4247 O O . TYR A 1 529 ? -1.613 26.217 2.740 1.00 90.38 529 TYR A O 1
ATOM 4255 N N . HIS A 1 530 ? -2.310 25.859 4.842 1.00 92.06 530 HIS A N 1
ATOM 4256 C CA . HIS A 1 530 ? -3.006 27.145 4.921 1.00 92.06 530 HIS A CA 1
ATOM 4257 C C . HIS A 1 530 ? -1.990 28.276 4.974 1.00 92.06 530 HIS A C 1
ATOM 4259 O O . HIS A 1 530 ? -0.962 28.132 5.637 1.00 92.06 530 HIS A O 1
ATOM 4265 N N . ARG A 1 531 ? -2.328 29.422 4.392 1.00 89.88 531 ARG A N 1
ATOM 4266 C CA . ARG A 1 531 ? -1.537 30.654 4.448 1.00 89.88 531 ARG A CA 1
ATOM 4267 C C . ARG A 1 531 ? -1.075 31.006 5.869 1.00 89.88 531 ARG A C 1
ATOM 4269 O O . ARG A 1 531 ? 0.118 31.197 6.104 1.00 89.88 531 ARG A O 1
ATOM 4276 N N . ASP A 1 532 ? -1.993 30.977 6.837 1.00 86.94 532 ASP A N 1
ATOM 4277 C CA . ASP A 1 532 ? -1.685 31.232 8.254 1.00 86.94 532 ASP A CA 1
ATOM 4278 C C . ASP A 1 532 ? -0.751 30.176 8.849 1.00 86.94 532 ASP A C 1
ATOM 4280 O O . ASP A 1 532 ? 0.171 30.481 9.602 1.00 86.94 532 ASP A O 1
ATOM 4284 N N . CYS A 1 533 ? -0.978 28.910 8.496 1.00 87.69 533 CYS A N 1
ATOM 4285 C CA . CYS A 1 533 ? -0.143 27.799 8.940 1.00 87.69 533 CYS A CA 1
ATOM 4286 C C . CYS A 1 533 ? 1.246 27.831 8.299 1.00 87.69 533 CYS A C 1
ATOM 4288 O O . CYS A 1 533 ? 2.183 27.280 8.870 1.00 87.69 533 CYS A O 1
ATOM 4290 N N . ALA A 1 534 ? 1.362 28.472 7.135 1.00 85.38 534 ALA A N 1
ATOM 4291 C CA . ALA A 1 534 ? 2.607 28.699 6.436 1.00 85.38 534 ALA A CA 1
ATOM 4292 C C . ALA A 1 534 ? 3.379 29.933 6.950 1.00 85.38 534 ALA A C 1
ATOM 4294 O O . ALA A 1 534 ? 4.473 30.218 6.469 1.00 85.38 534 ALA A O 1
ATOM 4295 N N . ASN A 1 535 ? 2.815 30.656 7.928 1.00 85.62 535 ASN A N 1
ATOM 4296 C CA . ASN A 1 535 ? 3.309 31.931 8.449 1.00 85.62 535 ASN A CA 1
ATOM 4297 C C . ASN A 1 535 ? 3.441 33.037 7.377 1.00 85.62 535 ASN A C 1
ATOM 4299 O O . ASN A 1 535 ? 4.290 33.919 7.485 1.00 85.62 535 ASN A O 1
ATOM 4303 N N . LEU A 1 536 ? 2.589 33.005 6.347 1.00 85.81 536 LEU A N 1
ATOM 4304 C CA . LEU A 1 536 ? 2.563 33.979 5.248 1.00 85.81 536 LEU A CA 1
ATOM 4305 C C . LEU A 1 536 ? 1.530 35.086 5.515 1.00 85.81 536 LEU A C 1
ATOM 4307 O O . LEU A 1 536 ? 0.599 35.288 4.737 1.00 85.81 536 LEU A O 1
ATOM 4311 N N . GLN A 1 537 ? 1.662 35.785 6.645 1.00 82.94 537 GLN A N 1
ATOM 4312 C CA . GLN A 1 537 ? 0.717 36.844 7.038 1.00 82.94 537 GLN A CA 1
ATOM 4313 C C . GLN A 1 537 ? 0.895 38.148 6.247 1.00 82.94 537 GLN A C 1
ATOM 4315 O O . GLN A 1 537 ? -0.017 38.968 6.213 1.00 82.94 537 GLN A O 1
ATOM 4320 N N . ASP A 1 538 ? 2.045 38.333 5.600 1.00 87.12 538 ASP A N 1
ATOM 4321 C CA . ASP A 1 538 ? 2.328 39.496 4.761 1.00 87.12 538 ASP A CA 1
ATOM 4322 C C . ASP A 1 538 ? 1.672 39.338 3.375 1.00 87.12 538 ASP A C 1
ATOM 4324 O O . ASP A 1 538 ? 1.898 38.345 2.675 1.00 87.12 538 ASP A O 1
ATOM 4328 N N . ASP A 1 539 ? 0.824 40.297 2.995 1.00 82.31 539 ASP A N 1
ATOM 4329 C CA . ASP A 1 539 ? 0.096 40.309 1.721 1.00 82.31 539 ASP A CA 1
ATOM 4330 C C . ASP A 1 539 ? 1.017 40.517 0.508 1.00 82.31 539 ASP A C 1
ATOM 4332 O O . ASP A 1 539 ? 0.733 39.980 -0.567 1.00 82.31 539 ASP A O 1
ATOM 4336 N N . GLU A 1 540 ? 2.131 41.242 0.656 1.00 79.06 540 GLU A N 1
ATOM 4337 C CA . GLU A 1 540 ? 3.088 41.446 -0.440 1.00 79.06 540 GLU A CA 1
ATOM 4338 C C . GLU A 1 540 ? 3.827 40.140 -0.756 1.00 79.06 540 GLU A C 1
ATOM 4340 O O . GLU A 1 540 ? 3.918 39.730 -1.917 1.00 79.06 540 GLU A O 1
ATOM 4345 N N . ILE A 1 541 ? 4.263 39.425 0.288 1.00 81.81 541 ILE A N 1
ATOM 4346 C CA . ILE A 1 541 ? 4.920 38.117 0.158 1.00 81.81 541 ILE A CA 1
ATOM 4347 C C . ILE A 1 541 ? 3.944 37.089 -0.425 1.00 81.81 541 ILE A C 1
ATOM 4349 O O . ILE A 1 541 ? 4.294 36.375 -1.364 1.00 81.81 541 ILE A O 1
ATOM 4353 N N . TRP A 1 542 ? 2.706 37.040 0.076 1.00 89.00 542 TRP A N 1
ATOM 4354 C CA . TRP A 1 542 ? 1.676 36.137 -0.442 1.00 89.00 542 TRP A CA 1
ATOM 4355 C C . TRP A 1 542 ? 1.391 36.357 -1.929 1.00 89.00 542 TRP A C 1
ATOM 4357 O O . TRP A 1 542 ? 1.335 35.394 -2.695 1.00 89.00 542 TRP A O 1
ATOM 4367 N N . THR A 1 543 ? 1.251 37.617 -2.344 1.00 84.62 543 THR A N 1
ATOM 4368 C CA . THR A 1 543 ? 0.983 37.962 -3.744 1.00 84.62 543 THR A CA 1
ATOM 4369 C C . THR A 1 543 ? 2.137 37.510 -4.633 1.00 84.62 543 THR A C 1
ATOM 4371 O O . THR A 1 543 ? 1.894 36.831 -5.624 1.00 84.62 543 THR A O 1
ATOM 4374 N N . SER A 1 544 ? 3.385 37.773 -4.226 1.00 81.94 544 SER A N 1
ATOM 4375 C CA . SER A 1 544 ? 4.571 37.351 -4.985 1.00 81.94 544 SER A CA 1
ATOM 4376 C C . SER A 1 544 ? 4.707 35.829 -5.124 1.00 81.94 544 SER A C 1
ATOM 4378 O O . SER A 1 544 ? 5.156 35.345 -6.156 1.00 81.94 544 SER A O 1
ATOM 4380 N N . LEU A 1 545 ? 4.286 35.064 -4.110 1.00 84.50 545 LEU A N 1
ATOM 4381 C CA . LEU A 1 545 ? 4.327 33.597 -4.116 1.00 84.50 545 LEU A CA 1
ATOM 4382 C C . LEU A 1 545 ? 3.131 32.955 -4.833 1.00 84.50 545 LEU A C 1
ATOM 4384 O O . LEU A 1 545 ? 3.172 31.767 -5.138 1.00 84.50 545 LEU A O 1
ATOM 4388 N N . SER A 1 546 ? 2.076 33.728 -5.094 1.00 78.69 546 SER A N 1
ATOM 4389 C CA . SER A 1 546 ? 0.872 33.271 -5.799 1.00 78.69 546 SER A CA 1
ATOM 4390 C C . SER A 1 546 ? 0.916 33.560 -7.307 1.00 78.69 546 SER A C 1
ATOM 4392 O O . SER A 1 546 ? -0.008 33.186 -8.031 1.00 78.69 546 SER A O 1
ATOM 4394 N N . GLU A 1 547 ? 1.961 34.238 -7.793 1.00 82.62 547 GLU A N 1
ATOM 4395 C CA . GLU A 1 547 ? 2.187 34.489 -9.219 1.00 82.62 547 GLU A CA 1
ATOM 4396 C C . GLU A 1 547 ? 2.649 33.217 -9.955 1.00 82.62 547 GLU A C 1
ATOM 4398 O O . GLU A 1 547 ? 3.366 32.375 -9.409 1.00 82.62 547 GLU A O 1
ATOM 4403 N N . GLU A 1 548 ? 2.249 33.063 -11.225 1.00 66.94 548 GLU A N 1
ATOM 4404 C CA . GLU A 1 548 ? 2.653 31.914 -12.048 1.00 66.94 548 GLU A CA 1
ATOM 4405 C C . GLU A 1 548 ? 4.185 31.834 -12.168 1.00 66.94 548 GLU A C 1
ATOM 4407 O O . GLU A 1 548 ? 4.824 32.694 -12.773 1.00 66.94 548 GLU A O 1
ATOM 4412 N N . GLY A 1 549 ? 4.771 30.763 -11.621 1.00 69.69 549 GLY A N 1
ATOM 4413 C CA . GLY A 1 549 ? 6.213 30.496 -11.669 1.00 69.69 549 GLY A CA 1
ATOM 4414 C C . GLY A 1 549 ? 6.982 30.838 -10.390 1.00 69.69 549 GLY A C 1
ATOM 4415 O O . GLY A 1 549 ? 8.182 30.563 -10.332 1.00 69.69 549 GLY A O 1
ATOM 4416 N N . ALA A 1 550 ? 6.323 31.388 -9.368 1.00 79.94 550 ALA A N 1
ATOM 4417 C CA . ALA A 1 550 ? 6.911 31.529 -8.042 1.00 79.94 550 ALA A CA 1
ATOM 4418 C C . ALA A 1 550 ? 7.024 30.165 -7.337 1.00 79.94 550 ALA A C 1
ATOM 4420 O O . ALA A 1 550 ? 6.203 29.275 -7.552 1.00 79.94 550 ALA A O 1
ATOM 4421 N N . VAL A 1 551 ? 8.067 30.003 -6.517 1.00 85.69 551 VAL A N 1
ATOM 4422 C CA . VAL A 1 551 ? 8.373 28.750 -5.811 1.00 85.69 551 VAL A CA 1
ATOM 4423 C C . VAL A 1 551 ? 8.254 28.979 -4.312 1.00 85.69 551 VAL A C 1
ATOM 4425 O O . VAL A 1 551 ? 8.889 29.884 -3.766 1.00 85.69 551 VAL A O 1
ATOM 4428 N N . PHE A 1 552 ? 7.484 28.133 -3.637 1.00 87.38 552 PHE A N 1
ATOM 4429 C CA . PHE A 1 552 ? 7.366 28.119 -2.188 1.00 87.38 552 PHE A CA 1
ATOM 4430 C C . PHE A 1 552 ? 7.994 26.852 -1.607 1.00 87.38 552 PHE A C 1
ATOM 4432 O O . PHE A 1 552 ? 7.558 25.731 -1.868 1.00 87.38 552 PHE A O 1
ATOM 4439 N N . THR A 1 553 ? 8.988 27.031 -0.737 1.00 85.00 553 THR A N 1
ATOM 4440 C CA . THR A 1 553 ? 9.620 25.932 0.003 1.00 85.00 553 THR A CA 1
ATOM 4441 C C . THR A 1 553 ? 9.376 26.107 1.493 1.00 85.00 553 THR A C 1
ATOM 4443 O O . THR A 1 553 ? 9.782 27.110 2.082 1.00 85.00 553 THR A O 1
ATOM 4446 N N . TRP A 1 554 ? 8.742 25.109 2.111 1.00 85.94 554 TRP A N 1
ATOM 4447 C CA . TRP A 1 554 ? 8.488 25.065 3.551 1.00 85.94 554 TRP A CA 1
ATOM 4448 C C . TRP A 1 554 ? 9.803 25.157 4.349 1.00 85.94 554 TRP A C 1
ATOM 4450 O O . TRP A 1 554 ? 10.762 24.507 3.941 1.00 85.94 554 TRP A O 1
ATOM 4460 N N . PRO A 1 555 ? 9.885 25.869 5.494 1.00 76.88 555 PRO A N 1
ATOM 4461 C CA . PRO A 1 555 ? 11.142 26.035 6.235 1.00 76.88 555 PRO A CA 1
ATOM 4462 C C . PRO A 1 555 ? 11.818 24.738 6.698 1.00 76.88 555 PRO A C 1
ATOM 4464 O O . PRO A 1 555 ? 13.011 24.740 6.951 1.00 76.88 555 PRO A O 1
ATOM 4467 N N . LEU A 1 556 ? 11.080 23.625 6.809 1.00 70.81 556 LEU A N 1
ATOM 4468 C CA . LEU A 1 556 ? 11.663 22.303 7.110 1.00 70.81 556 LEU A CA 1
ATOM 4469 C C . LEU A 1 556 ? 12.174 21.559 5.862 1.00 70.81 556 LEU A C 1
ATOM 4471 O O . LEU A 1 556 ? 12.685 20.448 5.974 1.00 70.81 556 LEU A O 1
ATOM 4475 N N . CYS A 1 557 ? 11.948 22.120 4.677 1.00 72.56 557 CYS A N 1
ATOM 4476 C CA . CYS A 1 557 ? 12.396 21.613 3.382 1.00 72.56 557 CYS A CA 1
ATOM 4477 C C . CYS A 1 557 ? 13.482 22.499 2.746 1.00 72.56 557 CYS A C 1
ATOM 4479 O O . CYS A 1 557 ? 13.947 22.169 1.656 1.00 72.56 557 CYS A O 1
ATOM 4481 N N . GLN A 1 558 ? 13.829 23.614 3.400 1.00 63.78 558 GLN A N 1
ATOM 4482 C CA . GLN A 1 558 ? 15.024 24.419 3.136 1.00 63.78 558 GLN A CA 1
ATOM 4483 C C . GLN A 1 558 ? 16.190 23.829 3.925 1.00 63.78 558 GLN A C 1
ATOM 4485 O O . GLN A 1 558 ? 17.307 23.804 3.363 1.00 63.78 558 GLN A O 1
#

Sequence (558 aa):
MTILEKFSIFDEWYQSQISIIEDIGLISLPEGEKNYTAKQQHDFFMKFHKHLNSEEYVNSVKSTISIYSKDEGTSAIYYQFMTAILFYLERRFFEDLPSHLNLQEPESIKNIPTSDELSSPARGKIRYISGYVLAKLKHNLSIKIRNSLFAVGSESKIAKLQDQMNILSSLCSSYDVLLNSSIDPESLEETKRKQNERESLTNITDVTFDFFSKLETLCRQKLSHINLVEHGKNLFSYVTDEILNDKCLFDLWVQTLTSNYNIQYTSSDNIHNIIHSITLSSENYIDIYNSAVHLFLKVSFSQFRRDYLTFLKKEKGKALRKKVSEKSKKVVKSFNMQFLIEDKSKDKEGSHLRLKSELMQNEKFLSENSFTKKELLMLCLMYNVKISTQKRKDEISSELGKAILKSDFIPYPDKSDVSGTGAKPISNIIVSAAPQTMDSEVPGPSNVHVASTSTGSLASELQPTIQNKDKIQSNKRKTSRRGKGKGKGKSRKKNIPISDESDDKCTVCNKPDIGDEDWICCDACTLWYHRDCANLQDDEIWTSLSEEGAVFTWPLCQ

Secondary structure (DSSP, 8-state):
--HHHHHHHHHHHHHHHHHHHHHHHHHHS-TT-SS--HHHHHHHHHHHHHHHTSHHHHHHHHHHHHHH---HHHHHHHHHHHHHHHHHHHHHHHHHGGGG---PPPGGGS-----S---HHHHHHHHHHHHHHHHHHHHHHHHHHHHHTTSTT-HHHHHHHHHHHHHHHHTB--HHHHHHH-S-HHHHHHHHHTS-TT--PPPB-HHHHHHHHHHHHHHHHHSSHHHHHHHGGGHHHHHHHHHHT-HHHHHHHHHHHHHH------TT--HHHHHHHHHHHHHHHHHHHHHHHHHHHHHHHHHHHHHHHHHHHHHHHHHHHHHHHHHHHTT-----HHHHHH--SGGGHHHHHHHHHHHHH-TTTTTTTS--HHHHHHHHHHTT----TTS-HHHHHHHHHHHHHH-SS-S-TTTT----------------------------------------------------------------------------------------B-TTT-PBP-SSS-EEE-TTT--EEETTTTT---HHHHHHHTSTT-----TTT-

pLDDT: mean 72.77, std 21.32, range [22.28, 97.19]

Organism: Mytilus galloprovincialis (NCBI:txid29158)

InterPro domains:
  IPR001965 Zinc finger, PHD-type [SM00249] (505-558)
  IPR011011 Zinc finger, FYVE/PHD-type [SSF57903] (476-537)
  IPR013083 Zinc finger, RING/FYVE/PHD-type [G3DSA:3.30.40.10] (497-558)
  IPR019787 Zinc finger, PHD-finger [PF00628] (506-539)

Foldseek 3Di:
DDPVVLVVLVVVLLVVLLVVLVVLCCVLPPAPDLDDDPRSVVSSVVVLVVCLVDPVNVVSQVVSVVVVDPDPVCSVVSNVVVVVSSVVSNVVVVVCVLVRNPPPPDPVQPDPPPPVDDDLLRLLVLQQLLLVLLVVLLVVLVVVLVVQVPPPPCPVVNVLSVLLNVLSVLQFDDLVVCCVDPPNNSSSVSNQVPDDPVNPGTGGHNLSSVLSSVLVSLLSVLLGVVLCSVQPVCSLVVSLVVSLPPPVSLVSLVVSRVVRDDDDDDPPDDPVVVVVSVVSSVVSSSVSVSSSSSSSSVVSVVVSVVVVVVVVVVVVVVVVVVVVVVVVVVPPPQDAVVLLVPQPDDLSQVVLVVLLVQCVVPVCSQPPPRDDLVVLVLLCVQLVNDDDSPDDSSVSSNSSSVSSNPDNGRNHSPSNDDDDDDDDDDDDDDDDDDDDDDDDDDDDDDDDDDDDDDDDDDDDDDDDDDDDDDDDDDDDDDDDDDDDDDDDDDDDDDPDPDDPDDCQAAPQPRHDDPPPFAWDAAPQPRHIHTCVRQVVPDPVSVVQCPDPPHHHHRPVRD

Radius of gyration: 41.02 Å; chains: 1; bounding box: 107×80×114 Å